Protein AF-A0A553PY93-F1 (afdb_monomer)

Foldseek 3Di:
DLLVVLQVVQVVQQVVVVVDPDQAEDEDPCQAQVSAVPGLLPRSSLLSQLVRHDPSYAYEHAYNDVADPAHDPVRQVSNCVSNVHAHEYAHAFAECPVPPLAGALFADDRYWLVCLVRHPYYDYDHYPQPLSCQRHVQRVVLSNCLVVPPPDDPDPPSTRDRVVSSLVSLVVSLVVLQDAPCPPPPPPPDDDDPPDDPDPPQDAQDSVLSVLVCQCRHTPQDHHPLNLVLVVLLVVLVVQLPDPPGDPVSVVSLVVSVVSLVSLVSSLSNLCVTNDVSSCVSCVVNSVLVNLVSLLSNQVSCVSNVHHGDPLSDDDPDHDPSVDPDPPNSVVLVVDPCNCVSPPDDDDPPDPPPDPDDDDPVVPDDDDDDD

pLDDT: mean 83.35, std 18.5, range [28.38, 98.81]

Secondary structure (DSSP, 8-state):
-HHHHHHHHHHHHHHHHHT-SS--EEE-SS-SGGGSSS-TTT-HHHHHHHHHS-TTSEEEE--SSSS-S---HHHHHHHHHHHTSPPEEEE-TT--TT-TT----SPP-S--GGGGGG-SEEEE---SSSGGGHHHHHHHHHHHHTTGGGSS---TT-S--HHHHHHHHHHHHHHHHT--S-GGG-----PPPTTSPPP--PPPP-HHHHHHHHHHT-BTTB--HHHHHHHHHHHHHHHT--SSSPPHHHHHHHHHHHHHHHHHHHHHHHHHT-S-HHHHHHHHHHHHHHHHHHHHHHHHHHHHTT-PPPGGG---SS--GGGS-SHHHHHHHHHSTTTTTTSS------------PPP-GGG--S-----

Structure (mmCIF, N/CA/C/O backbone):
data_AF-A0A553PY93-F1
#
_entry.id   AF-A0A553PY93-F1
#
loop_
_atom_site.group_PDB
_atom_site.id
_atom_site.type_symbol
_atom_site.label_atom_id
_atom_site.label_alt_id
_atom_site.label_comp_id
_atom_site.label_asym_id
_atom_site.label_entity_id
_atom_site.label_seq_id
_atom_site.pdbx_PDB_ins_code
_atom_site.Cartn_x
_atom_site.Cartn_y
_atom_site.Cartn_z
_atom_site.occupancy
_atom_site.B_iso_or_equiv
_atom_site.auth_seq_id
_atom_site.auth_comp_id
_atom_site.auth_asym_id
_atom_site.auth_atom_id
_atom_site.pdbx_PDB_model_num
ATOM 1 N N . MET A 1 1 ? -9.757 21.028 28.242 1.00 63.19 1 MET A N 1
ATOM 2 C CA . MET A 1 1 ? -10.571 20.744 27.037 1.00 63.19 1 MET A CA 1
ATOM 3 C C . MET A 1 1 ? -10.724 19.248 26.773 1.00 63.19 1 MET A C 1
ATOM 5 O O . MET A 1 1 ? -11.861 18.805 26.741 1.00 63.19 1 MET A O 1
ATOM 9 N N . GLN A 1 2 ? -9.644 18.458 26.672 1.00 65.94 2 GLN A N 1
ATOM 10 C CA . GLN A 1 2 ? -9.711 17.010 26.377 1.00 65.94 2 GLN A CA 1
ATOM 11 C C . GLN A 1 2 ? -10.665 16.204 27.282 1.00 65.94 2 GLN A C 1
ATOM 13 O O . GLN A 1 2 ? -11.483 15.442 26.778 1.00 65.94 2 GLN A O 1
ATOM 18 N N . ASN A 1 3 ? -10.641 16.427 28.602 1.00 68.00 3 ASN A N 1
ATOM 19 C CA . ASN A 1 3 ? -11.543 15.725 29.526 1.00 68.00 3 ASN A CA 1
ATOM 20 C C . ASN A 1 3 ? -13.037 16.054 29.292 1.00 68.00 3 ASN A C 1
ATOM 22 O O . ASN A 1 3 ? -13.889 15.169 29.262 1.00 68.00 3 ASN A O 1
ATOM 26 N N . GLN A 1 4 ? -13.362 17.332 29.064 1.00 66.88 4 GLN A N 1
ATOM 27 C CA . GLN A 1 4 ? -14.737 17.758 28.768 1.00 66.88 4 GLN A CA 1
ATOM 28 C C . GLN A 1 4 ? -15.235 17.192 27.433 1.00 66.88 4 GLN A C 1
ATOM 30 O O . GLN A 1 4 ? -16.386 16.769 27.342 1.00 66.88 4 GLN A O 1
ATOM 35 N N . PHE A 1 5 ? -14.362 17.136 26.423 1.00 77.56 5 PHE A N 1
ATOM 36 C CA . PHE A 1 5 ? -14.688 16.533 25.135 1.00 77.56 5 PHE A CA 1
ATOM 37 C C . PHE A 1 5 ? -14.962 15.026 25.275 1.00 77.56 5 PHE A C 1
ATOM 39 O O . PHE A 1 5 ? -16.015 14.559 24.847 1.00 77.56 5 PHE A O 1
ATOM 46 N N . GLY A 1 6 ? -14.098 14.293 25.989 1.00 70.06 6 GLY A N 1
ATOM 47 C CA . GLY A 1 6 ? -14.300 12.868 26.273 1.00 70.06 6 GLY A CA 1
ATOM 48 C C . GLY A 1 6 ? -15.591 12.570 27.044 1.00 70.06 6 GLY A C 1
ATOM 49 O O . GLY A 1 6 ? -16.259 11.574 26.764 1.00 70.06 6 GLY A O 1
ATOM 50 N N . HIS A 1 7 ? -15.993 13.440 27.981 1.00 67.56 7 HIS A N 1
ATOM 51 C CA . HIS A 1 7 ? -17.291 13.326 28.661 1.00 67.56 7 HIS A CA 1
ATOM 52 C C . HIS A 1 7 ? -18.469 13.476 27.697 1.00 67.56 7 HIS A C 1
ATOM 54 O O . HIS A 1 7 ? -19.344 12.610 27.687 1.00 67.56 7 HIS A O 1
ATOM 60 N N . SER A 1 8 ? -18.484 14.545 26.896 1.00 70.56 8 SER A N 1
ATOM 61 C CA . SER A 1 8 ? -19.562 14.819 25.935 1.00 70.56 8 SER A CA 1
ATOM 62 C C . SER A 1 8 ? -19.723 13.680 24.925 1.00 70.56 8 SER A C 1
ATOM 64 O O . SER A 1 8 ? -20.829 13.188 24.683 1.00 70.56 8 SER A O 1
ATOM 66 N N . GLU A 1 9 ? -18.600 13.196 24.395 1.00 78.88 9 GLU A N 1
ATOM 67 C CA . GLU A 1 9 ? -18.574 12.105 23.430 1.00 78.88 9 GLU A CA 1
ATOM 68 C C . GLU A 1 9 ? -19.095 10.793 24.034 1.00 78.88 9 GLU A C 1
ATOM 70 O O . GLU A 1 9 ? -19.973 10.153 23.454 1.00 78.88 9 GLU A O 1
ATOM 75 N N . SER A 1 10 ? -18.621 10.425 25.231 1.00 74.31 10 SER A N 1
ATOM 76 C CA . SER A 1 10 ? -19.043 9.190 25.907 1.00 74.31 10 SER A CA 1
ATOM 77 C C . SER A 1 10 ? -20.531 9.205 26.254 1.00 74.31 10 SER A C 1
ATOM 79 O O . SER A 1 10 ? -21.216 8.199 26.064 1.00 74.31 10 SER A O 1
ATOM 81 N N . GLN A 1 11 ? -21.048 10.343 26.730 1.00 73.12 11 GLN A N 1
ATOM 82 C CA . GLN A 1 11 ? -22.465 10.502 27.058 1.00 73.12 11 GLN A CA 1
ATOM 83 C C . GLN A 1 11 ? -23.345 10.373 25.816 1.00 73.12 11 GLN A C 1
ATOM 85 O O . GLN A 1 11 ? -24.283 9.578 25.811 1.00 73.12 11 GLN A O 1
ATOM 90 N N . THR A 1 12 ? -23.013 11.110 24.754 1.00 69.19 12 THR A N 1
ATOM 91 C CA . THR A 1 12 ? -23.806 11.128 23.520 1.00 69.19 12 THR A CA 1
ATOM 92 C C . THR A 1 12 ? -23.850 9.742 22.881 1.00 69.19 12 THR A C 1
ATOM 94 O O . THR A 1 12 ? -24.924 9.240 22.554 1.00 69.19 12 THR A O 1
ATOM 97 N N . LYS A 1 13 ? -22.696 9.076 22.761 1.00 80.75 13 LYS A N 1
ATOM 98 C CA . LYS A 1 13 ? -22.604 7.755 22.122 1.00 80.75 13 LYS A CA 1
ATOM 99 C C . LYS A 1 13 ? -23.263 6.656 22.957 1.00 80.75 13 LYS A C 1
ATOM 101 O O . LYS A 1 13 ? -23.929 5.785 22.402 1.00 80.75 13 LYS A O 1
ATOM 106 N N . THR A 1 14 ? -23.159 6.736 24.285 1.00 77.06 14 THR A N 1
ATOM 107 C CA . THR A 1 14 ? -23.873 5.821 25.189 1.00 77.06 14 THR A CA 1
ATOM 108 C C . THR A 1 14 ? -25.385 5.993 25.088 1.00 77.06 14 THR A C 1
ATOM 110 O O . THR A 1 14 ? -26.100 5.001 24.985 1.00 77.06 14 THR A O 1
ATOM 113 N N . ALA A 1 15 ? -25.881 7.232 25.068 1.00 69.56 15 ALA A N 1
ATOM 114 C CA . ALA A 1 15 ? -27.311 7.499 24.947 1.00 69.56 15 ALA A CA 1
ATOM 115 C C . ALA A 1 15 ? -27.893 6.938 23.638 1.00 69.56 15 ALA A C 1
ATOM 117 O O . ALA A 1 15 ? -28.953 6.319 23.662 1.00 69.56 15 ALA A O 1
ATOM 118 N N . VAL A 1 16 ? -27.175 7.090 22.517 1.00 72.12 16 VAL A N 1
ATOM 119 C CA . VAL A 1 16 ? -27.569 6.499 21.226 1.00 72.12 16 VAL A CA 1
ATOM 120 C C . VAL A 1 16 ? -27.584 4.970 21.299 1.00 72.12 16 VAL A C 1
ATOM 122 O O . VAL A 1 16 ? -28.554 4.352 20.868 1.00 72.12 16 VAL A O 1
ATOM 125 N N . SER A 1 17 ? -26.550 4.362 21.887 1.00 76.44 17 SER A N 1
ATOM 126 C CA . SER A 1 17 ? -26.444 2.906 22.039 1.00 76.44 17 SER A CA 1
ATOM 127 C C . SER A 1 17 ? -27.602 2.311 22.850 1.00 76.44 17 SER A C 1
ATOM 129 O O . SER A 1 17 ? -28.178 1.314 22.429 1.00 76.44 17 SER A O 1
ATOM 131 N N . CYS A 1 18 ? -28.029 2.955 23.943 1.00 71.38 18 CYS A N 1
ATOM 132 C CA . CYS A 1 18 ? -29.173 2.499 24.747 1.00 71.38 18 CYS A CA 1
ATOM 133 C C . CYS A 1 18 ? -30.507 2.465 23.976 1.00 71.38 18 CYS A C 1
ATOM 135 O O . CYS A 1 18 ? -31.424 1.754 24.381 1.00 71.38 18 CYS A O 1
ATOM 137 N N . CYS A 1 19 ? -30.625 3.220 22.881 1.00 74.75 19 CYS A N 1
ATOM 138 C CA . CYS A 1 19 ? -31.805 3.234 22.015 1.00 74.75 19 CYS A CA 1
ATOM 139 C C . CYS A 1 19 ? -31.732 2.201 20.876 1.00 74.75 19 CYS A C 1
ATOM 141 O O . CYS A 1 19 ? -32.660 2.117 20.072 1.00 74.75 19 CYS A O 1
ATOM 143 N N . MET A 1 20 ? -30.641 1.436 20.774 1.00 69.38 20 MET A N 1
ATOM 144 C CA . MET A 1 20 ? -30.402 0.465 19.710 1.00 69.38 20 MET A CA 1
ATOM 145 C C . MET A 1 20 ? -30.321 -0.958 20.270 1.00 69.38 20 MET A C 1
ATOM 147 O O . MET A 1 20 ? -29.741 -1.201 21.320 1.00 69.38 20 MET A O 1
ATOM 151 N N . SER A 1 21 ? -30.861 -1.932 19.534 1.00 70.62 21 SER A N 1
ATOM 152 C CA . SER A 1 21 ? -30.741 -3.364 19.867 1.00 70.62 21 SER A CA 1
ATOM 153 C C . SER A 1 21 ? -29.536 -4.043 19.192 1.00 70.62 21 SER A C 1
ATOM 155 O O . SER A 1 21 ? -29.472 -5.268 19.147 1.00 70.62 21 SER A O 1
ATOM 157 N N . ALA A 1 22 ? -28.607 -3.264 18.628 1.00 74.38 22 ALA A N 1
ATOM 158 C CA . ALA A 1 22 ? -27.483 -3.738 17.820 1.00 74.38 22 ALA A CA 1
ATOM 159 C C . ALA A 1 22 ? -26.133 -3.556 18.534 1.00 74.38 22 ALA A C 1
ATOM 161 O O . ALA A 1 22 ? -26.007 -2.741 19.446 1.00 74.38 22 ALA A O 1
ATOM 162 N N . CYS A 1 23 ? -25.111 -4.292 18.082 1.00 77.50 23 CYS A N 1
ATOM 163 C CA . CYS A 1 23 ? -23.727 -4.053 18.492 1.00 77.50 23 CYS A CA 1
ATOM 164 C C . CYS A 1 23 ? -23.269 -2.673 17.991 1.00 77.50 23 CYS A C 1
ATOM 166 O O . CYS A 1 23 ? -23.463 -2.351 16.817 1.00 77.50 23 CYS A O 1
ATOM 168 N N . VAL A 1 24 ? -22.677 -1.861 18.871 1.00 87.00 24 VAL A N 1
ATOM 169 C CA . VAL A 1 24 ? -22.245 -0.493 18.557 1.00 87.00 24 VAL A CA 1
ATOM 170 C C . VAL A 1 24 ? -20.729 -0.397 18.674 1.00 87.00 24 VAL A C 1
ATOM 172 O O . VAL A 1 24 ? -20.172 -0.611 19.749 1.00 87.00 24 VAL A O 1
ATOM 175 N N . CYS A 1 25 ? -20.082 -0.004 17.576 1.00 89.19 25 CYS A N 1
ATOM 176 C CA . CYS A 1 25 ? -18.670 0.368 17.545 1.00 89.19 25 CYS A CA 1
ATOM 177 C C . CYS A 1 25 ? -18.526 1.887 17.459 1.00 89.19 25 CYS A C 1
ATOM 179 O O . CYS A 1 25 ? -19.288 2.564 16.766 1.00 89.19 25 CYS A O 1
ATOM 181 N N . VAL A 1 26 ? -17.513 2.427 18.126 1.00 92.31 26 VAL A N 1
ATOM 182 C CA . VAL A 1 26 ? -17.247 3.861 18.185 1.00 92.31 26 VAL A CA 1
ATOM 183 C C . VAL A 1 26 ? -15.814 4.162 17.765 1.00 92.31 26 VAL A C 1
ATOM 185 O O . VAL A 1 26 ? -14.869 3.656 18.362 1.00 92.31 26 VAL A O 1
ATOM 188 N N . CYS A 1 27 ? -15.648 5.064 16.794 1.00 93.50 27 CYS A N 1
ATOM 189 C CA . CYS A 1 27 ? -14.370 5.734 16.558 1.00 93.50 27 CYS A CA 1
ATOM 190 C C . CYS A 1 27 ? -14.217 6.896 17.542 1.00 93.50 27 CYS A C 1
ATOM 192 O O . CYS A 1 27 ? -15.103 7.754 17.621 1.00 93.50 27 CYS A O 1
ATOM 194 N N . VAL A 1 28 ? -13.133 6.885 18.311 1.00 93.94 28 VAL A N 1
ATOM 195 C CA . VAL A 1 28 ? -12.747 7.966 19.229 1.00 93.94 28 VAL A CA 1
ATOM 196 C C . VAL A 1 28 ? -11.941 9.032 18.482 1.00 93.94 28 VAL A C 1
ATOM 198 O O . VAL A 1 28 ? -11.421 8.761 17.408 1.00 93.94 28 VAL A O 1
ATOM 201 N N . ALA A 1 29 ? -11.826 10.247 19.013 1.00 93.50 29 ALA A N 1
ATOM 202 C CA . ALA A 1 29 ? -11.044 11.313 18.380 1.00 93.50 29 ALA A CA 1
ATOM 203 C C . ALA A 1 29 ? -9.540 10.994 18.353 1.00 93.50 29 ALA A C 1
ATOM 205 O O . ALA A 1 29 ? -8.912 11.047 17.298 1.00 93.50 29 ALA A O 1
ATOM 206 N N . ASP A 1 30 ? -8.978 10.585 19.492 1.00 96.69 30 ASP A N 1
ATOM 207 C CA . ASP A 1 30 ? -7.606 10.082 19.567 1.00 96.69 30 ASP A CA 1
ATOM 208 C C . ASP A 1 30 ? -7.600 8.586 19.198 1.00 96.69 30 ASP A C 1
ATOM 210 O O . ASP A 1 30 ? -7.441 7.739 20.067 1.00 96.69 30 ASP A O 1
ATOM 214 N N . TYR A 1 31 ? -7.838 8.231 17.930 1.00 97.94 31 TYR A N 1
ATOM 215 C CA . TYR A 1 31 ? -7.973 6.828 17.475 1.00 97.94 31 TYR A CA 1
ATOM 216 C C . TYR A 1 31 ? -6.648 6.112 17.157 1.00 97.94 31 TYR A C 1
ATOM 218 O O . TYR A 1 31 ? -6.649 4.964 16.703 1.00 97.94 31 TYR A O 1
ATOM 226 N N . CYS A 1 32 ? -5.514 6.779 17.376 1.00 98.38 32 CYS A N 1
ATOM 227 C CA . CYS A 1 32 ? -4.183 6.194 17.257 1.00 98.38 32 CYS A CA 1
ATOM 228 C C . CYS A 1 32 ? -3.223 6.790 18.293 1.00 98.38 32 CYS A C 1
ATOM 230 O O . CYS A 1 32 ? -3.445 7.894 18.802 1.00 98.38 32 CYS A O 1
ATOM 232 N N . ALA A 1 33 ? -2.122 6.091 18.586 1.00 98.12 33 ALA A N 1
ATOM 233 C CA . ALA A 1 33 ? -1.184 6.534 19.623 1.00 98.12 33 ALA A CA 1
ATOM 234 C C . ALA A 1 33 ? -0.579 7.914 19.325 1.00 98.12 33 ALA A C 1
ATOM 236 O O . ALA A 1 33 ? -0.429 8.725 20.233 1.00 98.12 33 ALA A O 1
ATOM 237 N N . ALA A 1 34 ? -0.285 8.207 18.054 1.00 97.38 34 ALA A N 1
ATOM 238 C CA . ALA A 1 34 ? 0.268 9.491 17.627 1.00 97.38 34 ALA A CA 1
ATOM 239 C C . ALA A 1 34 ? -0.665 10.692 17.871 1.00 97.38 34 ALA A C 1
ATOM 241 O O . ALA A 1 34 ? -0.193 11.826 17.869 1.00 97.38 34 ALA A O 1
ATOM 242 N N . PHE A 1 35 ? -1.970 10.464 18.056 1.00 97.75 35 PHE A N 1
ATOM 243 C CA . PHE A 1 35 ? -2.934 11.526 18.367 1.00 97.75 35 PHE A CA 1
ATOM 244 C C . PHE A 1 35 ? -3.105 11.728 19.879 1.00 97.75 35 PHE A C 1
ATOM 246 O O . PHE A 1 35 ? -3.557 12.783 20.319 1.00 97.75 35 PHE A O 1
ATOM 253 N N . CYS A 1 36 ? -2.685 10.756 20.690 1.00 96.19 36 CYS A N 1
ATOM 254 C CA . CYS A 1 36 ? -2.797 10.828 22.139 1.00 96.19 36 CYS A CA 1
ATOM 255 C C . CYS A 1 36 ? -1.795 11.825 22.723 1.00 96.19 36 CYS A C 1
ATOM 257 O O . CYS A 1 36 ? -0.594 11.734 22.478 1.00 96.19 36 CYS A O 1
ATOM 259 N N . THR A 1 37 ? -2.274 12.729 23.578 1.00 92.94 37 THR A N 1
ATOM 260 C CA . THR A 1 37 ? -1.418 13.688 24.293 1.00 92.94 37 THR A CA 1
ATOM 261 C C . THR A 1 37 ? -1.476 13.450 25.809 1.00 92.94 37 THR A C 1
ATOM 263 O O . THR A 1 37 ? -2.578 13.424 26.357 1.00 92.94 37 THR A O 1
ATOM 266 N N . PRO A 1 38 ? -0.334 13.326 26.518 1.00 95.06 38 PRO A N 1
ATOM 267 C CA . PRO A 1 38 ? 1.038 13.296 25.991 1.00 95.06 38 PRO A CA 1
ATOM 268 C C . PRO A 1 38 ? 1.438 11.937 25.381 1.00 95.06 38 PRO A C 1
ATOM 270 O O . PRO A 1 38 ? 2.383 11.874 24.603 1.00 95.06 38 PRO A O 1
ATOM 273 N N . CYS A 1 39 ? 0.738 10.863 25.744 1.00 96.88 39 CYS A N 1
ATOM 274 C CA . CYS A 1 39 ? 0.876 9.508 25.207 1.00 96.88 39 CYS A CA 1
ATOM 275 C C . CYS A 1 39 ? -0.404 8.711 25.524 1.00 96.88 39 CYS A C 1
ATOM 277 O O . CYS A 1 39 ? -1.309 9.242 26.171 1.00 96.88 39 CYS A O 1
ATOM 279 N N . VAL A 1 40 ? -0.494 7.449 25.091 1.00 97.75 40 VAL A N 1
ATOM 280 C CA . VAL A 1 40 ? -1.690 6.603 25.284 1.00 97.75 40 VAL A CA 1
ATOM 281 C C . VAL A 1 40 ? -2.016 6.431 26.771 1.00 97.75 40 VAL A C 1
ATOM 283 O O . VAL A 1 40 ? -3.096 6.822 27.209 1.00 97.75 40 VAL A O 1
ATOM 286 N N . SER A 1 41 ? -1.065 5.920 27.558 1.00 97.00 41 SER A N 1
ATOM 287 C CA . SER A 1 41 ? -1.219 5.647 28.998 1.00 97.00 41 SER A CA 1
ATOM 288 C C . SER A 1 41 ? -1.610 6.868 29.843 1.00 97.00 41 SER A C 1
ATOM 290 O O . SER A 1 41 ? -2.347 6.732 30.820 1.00 97.00 41 SER A O 1
ATOM 292 N N . LEU A 1 42 ? -1.168 8.068 29.458 1.00 97.00 42 LEU A N 1
ATOM 293 C CA . LEU A 1 42 ? -1.428 9.316 30.187 1.00 97.00 42 LEU A CA 1
ATOM 294 C C . LEU A 1 42 ? -2.494 10.209 29.528 1.00 97.00 42 LEU A C 1
ATOM 296 O O . LEU A 1 42 ? -2.728 11.324 30.001 1.00 97.00 42 LEU A O 1
ATOM 300 N N . SER A 1 43 ? -3.148 9.755 28.452 1.00 97.12 43 SER A N 1
ATOM 301 C CA . SER A 1 43 ? -4.188 10.538 27.778 1.00 97.12 43 SER A CA 1
ATOM 302 C C . SER A 1 43 ? -5.398 10.697 28.693 1.00 97.12 43 SER A C 1
ATOM 304 O O . SER A 1 43 ? -6.099 9.731 29.005 1.00 97.12 43 SER A O 1
ATOM 306 N N . GLN A 1 44 ? -5.680 11.934 29.112 1.00 96.31 44 GLN A N 1
ATOM 307 C CA . GLN A 1 44 ? -6.879 12.238 29.902 1.00 96.31 44 GLN A CA 1
ATOM 308 C C . GLN A 1 44 ? -8.157 11.912 29.125 1.00 96.31 44 GLN A C 1
ATOM 310 O O . GLN A 1 44 ? -9.146 11.482 29.713 1.00 96.31 44 GLN A O 1
ATOM 315 N N . TYR A 1 45 ? -8.133 12.114 27.806 1.00 97.19 45 TYR A N 1
ATOM 316 C CA . TYR A 1 45 ? -9.260 11.815 26.933 1.00 97.19 45 TYR A CA 1
ATOM 317 C C . TYR A 1 45 ? -9.554 10.310 26.902 1.00 97.19 45 TYR A C 1
ATOM 319 O O . TYR A 1 45 ? -10.675 9.911 27.220 1.00 97.19 45 TYR A O 1
ATOM 327 N N . LEU A 1 46 ? -8.552 9.474 26.601 1.00 97.31 46 LEU A N 1
ATOM 328 C CA . LEU A 1 46 ? -8.755 8.025 26.530 1.00 97.31 46 LEU A CA 1
ATOM 329 C C . LEU A 1 46 ? -9.080 7.415 27.890 1.00 97.31 46 LEU A C 1
ATOM 331 O O . LEU A 1 46 ? -9.927 6.528 27.949 1.00 97.31 46 LEU A O 1
ATOM 335 N N . ASN A 1 47 ? -8.475 7.913 28.975 1.00 97.06 47 ASN A N 1
ATOM 336 C CA . ASN A 1 47 ? -8.854 7.492 30.323 1.00 97.06 47 ASN A CA 1
ATOM 337 C C . ASN A 1 47 ? -10.346 7.745 30.547 1.00 97.06 47 ASN A C 1
ATOM 339 O O . ASN A 1 47 ? -11.075 6.811 30.863 1.00 97.06 47 ASN A O 1
ATOM 343 N N . THR A 1 48 ? -10.826 8.961 30.275 1.00 97.75 48 THR A N 1
ATOM 344 C CA . THR A 1 48 ? -12.246 9.312 30.389 1.00 97.75 48 THR A CA 1
ATOM 345 C C . THR A 1 48 ? -13.156 8.430 29.532 1.00 97.75 48 THR A C 1
ATOM 347 O O . THR A 1 48 ? -14.209 8.009 30.016 1.00 97.75 48 THR A O 1
ATOM 350 N N . VAL A 1 49 ? -12.772 8.131 28.286 1.00 97.25 49 VAL A N 1
ATOM 351 C CA . VAL A 1 49 ? -13.506 7.182 27.431 1.00 97.25 49 VAL A CA 1
ATOM 352 C C . VAL A 1 49 ? -13.541 5.796 28.081 1.00 97.25 49 VAL A C 1
ATOM 354 O O . VAL A 1 49 ? -14.601 5.177 28.162 1.00 97.25 49 VAL A O 1
ATOM 357 N N . GLY A 1 50 ? -12.412 5.317 28.598 1.00 97.12 50 GLY A N 1
ATOM 358 C CA . GLY A 1 50 ? -12.319 4.047 29.311 1.00 97.12 50 GLY A CA 1
ATOM 359 C C . GLY A 1 50 ? -13.245 3.971 30.525 1.00 97.12 50 GLY A C 1
ATOM 360 O O . GLY A 1 50 ? -13.932 2.966 30.704 1.00 97.12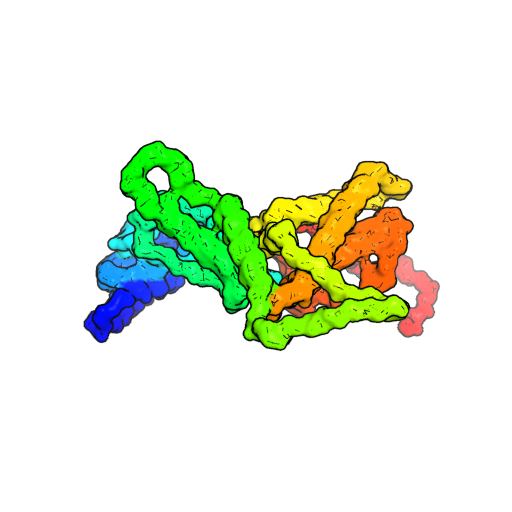 50 GLY A O 1
ATOM 361 N N . GLU A 1 51 ? -13.319 5.033 31.337 1.00 97.44 51 GLU A N 1
ATOM 362 C CA . GLU A 1 51 ? -14.148 5.035 32.552 1.00 97.44 51 GLU A CA 1
ATOM 363 C C . GLU A 1 51 ? -15.642 5.212 32.283 1.00 97.44 51 GLU A C 1
ATOM 365 O O . GLU A 1 51 ? -16.453 4.669 33.031 1.00 97.44 51 GLU A O 1
ATOM 370 N N . LYS A 1 52 ? -16.009 6.022 31.281 1.00 97.06 52 LYS A N 1
ATOM 371 C CA . LYS A 1 52 ? -17.386 6.525 31.141 1.00 97.06 52 LYS A CA 1
ATOM 372 C C . LYS A 1 52 ? -18.152 5.982 29.947 1.00 97.06 52 LYS A C 1
ATOM 374 O O . LYS A 1 52 ? -19.381 6.046 29.969 1.00 97.06 52 LYS A O 1
ATOM 379 N N . LEU A 1 53 ? -17.479 5.489 28.909 1.00 95.88 53 LEU A N 1
ATOM 380 C CA . LEU A 1 53 ? -18.169 4.854 27.790 1.00 95.88 53 LEU A CA 1
ATOM 381 C C . LEU A 1 53 ? -18.786 3.532 28.262 1.00 95.88 53 LEU A C 1
ATOM 383 O O . LEU A 1 53 ? -18.131 2.764 28.972 1.00 95.88 53 LEU A O 1
ATOM 387 N N . ASN A 1 54 ? -20.036 3.270 27.865 1.00 94.06 54 ASN A N 1
ATOM 388 C CA . ASN A 1 54 ? -20.725 2.025 28.199 1.00 94.06 54 ASN A CA 1
ATOM 389 C C . ASN A 1 54 ? -19.840 0.803 27.858 1.00 94.06 54 ASN A C 1
ATOM 391 O O . ASN A 1 54 ? -19.376 0.702 26.722 1.00 94.06 54 ASN A O 1
ATOM 395 N N . PRO A 1 55 ? -19.605 -0.131 28.804 1.00 92.94 55 PRO A N 1
ATOM 396 C CA . PRO A 1 55 ? -18.766 -1.307 28.575 1.00 92.94 55 PRO A CA 1
ATOM 397 C C . PRO A 1 55 ? -19.187 -2.202 27.404 1.00 92.94 55 PRO A C 1
ATOM 399 O O . PRO A 1 55 ? -18.339 -2.926 26.893 1.00 92.94 55 PRO A O 1
ATOM 402 N N . GLY A 1 56 ? -20.458 -2.163 26.991 1.00 91.56 56 GLY A N 1
ATOM 403 C CA . GLY A 1 56 ? -20.966 -2.899 25.830 1.00 91.56 56 GLY A CA 1
ATOM 404 C C . GLY A 1 56 ? -20.679 -2.246 24.472 1.00 91.56 56 GLY A C 1
ATOM 405 O O . GLY A 1 56 ? -21.045 -2.824 23.455 1.00 91.56 56 GLY A O 1
ATOM 406 N N . ILE A 1 57 ? -20.066 -1.057 24.443 1.00 94.56 57 ILE A N 1
ATOM 407 C CA . ILE A 1 57 ? -19.665 -0.367 23.212 1.00 94.56 57 ILE A CA 1
ATOM 408 C C . ILE A 1 57 ? -18.203 -0.692 22.908 1.00 94.56 57 ILE A C 1
ATOM 410 O O . ILE A 1 57 ? -17.313 -0.448 23.729 1.00 94.56 57 ILE A O 1
ATOM 414 N N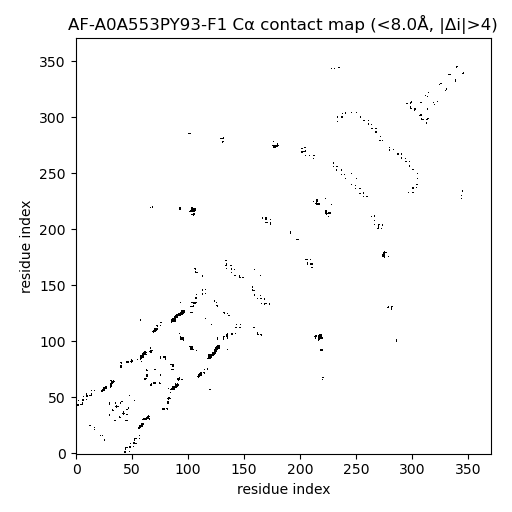 . ASP A 1 58 ? -17.954 -1.187 21.702 1.00 96.12 58 ASP A N 1
ATOM 415 C CA . ASP A 1 58 ? -16.608 -1.466 21.217 1.00 96.12 58 ASP A CA 1
ATOM 416 C C . ASP A 1 58 ? -15.932 -0.186 20.696 1.00 96.12 58 ASP A C 1
ATOM 418 O O . ASP A 1 58 ? -16.581 0.716 20.160 1.00 96.12 58 ASP A O 1
ATOM 422 N N . VAL A 1 59 ? -14.608 -0.092 20.845 1.00 98.00 59 VAL A N 1
ATOM 423 C CA . VAL A 1 59 ? -13.825 1.094 20.454 1.00 98.00 59 VAL A CA 1
ATOM 424 C C . VAL A 1 59 ? -12.893 0.754 19.297 1.00 98.00 59 VAL A C 1
ATOM 426 O O . VAL A 1 59 ? -12.122 -0.203 19.383 1.00 98.00 59 VAL A O 1
ATOM 429 N N . LEU A 1 60 ? -12.960 1.553 18.231 1.00 98.50 60 LEU A N 1
ATOM 430 C CA . LEU A 1 60 ? -12.085 1.443 17.066 1.00 98.50 60 LEU A CA 1
ATOM 431 C C . LEU A 1 60 ? -10.702 2.032 17.365 1.00 98.50 60 LEU A C 1
ATOM 433 O O . LEU A 1 60 ? -10.589 3.076 18.011 1.00 98.50 60 LEU A O 1
ATOM 437 N N . TRP A 1 61 ? -9.657 1.374 16.866 1.00 98.81 61 TRP A N 1
ATOM 438 C CA . TRP A 1 61 ? -8.263 1.779 17.052 1.00 98.81 61 TRP A CA 1
ATOM 439 C C . TRP A 1 61 ? -7.414 1.442 15.824 1.00 98.81 61 TRP A C 1
ATOM 441 O O . TRP A 1 61 ? -7.477 0.319 15.332 1.00 98.81 61 TRP A O 1
ATOM 451 N N . THR A 1 62 ? -6.582 2.367 15.341 1.00 98.81 62 THR A N 1
ATOM 452 C CA . THR A 1 62 ? -5.767 2.142 14.125 1.00 98.81 62 THR A CA 1
ATOM 453 C C . THR A 1 62 ? -4.319 1.730 14.421 1.00 98.81 62 THR A C 1
ATOM 455 O O . THR A 1 62 ? -3.521 1.523 13.504 1.00 98.81 62 THR A O 1
ATOM 458 N N . GLY A 1 63 ? -3.951 1.599 15.701 1.00 98.62 63 GLY A N 1
ATOM 459 C CA . GLY A 1 63 ? -2.598 1.254 16.146 1.00 98.62 63 GLY A CA 1
ATOM 460 C C . GLY A 1 63 ? -1.745 2.478 16.515 1.00 98.62 63 GLY A C 1
ATOM 461 O O . GLY A 1 63 ? -2.274 3.520 16.911 1.00 98.62 63 GLY A O 1
ATOM 462 N N . PRO A 1 64 ? -0.405 2.377 16.425 1.00 98.25 64 PRO A N 1
ATOM 463 C CA . PRO A 1 64 ? 0.488 3.490 16.747 1.00 98.25 64 PRO A CA 1
ATOM 464 C C . PRO A 1 64 ? 0.293 4.744 15.878 1.00 98.25 64 PRO A C 1
ATOM 466 O O . PRO A 1 64 ? 0.603 5.853 16.315 1.00 98.25 64 PRO A O 1
ATOM 469 N N . LYS A 1 65 ? -0.200 4.586 14.644 1.00 98.38 65 LYS A N 1
ATOM 470 C CA . LYS A 1 65 ? -0.438 5.667 13.674 1.00 98.38 65 LYS A CA 1
ATOM 471 C C . LYS A 1 65 ? -1.770 5.462 12.956 1.00 98.38 65 LYS A C 1
ATOM 473 O O . LYS A 1 65 ? -2.388 4.409 13.079 1.00 98.38 65 LYS A O 1
ATOM 478 N N . VAL A 1 66 ? -2.183 6.455 12.166 1.00 98.25 66 VAL A N 1
ATOM 479 C CA . VAL A 1 66 ? -3.338 6.333 11.258 1.00 98.25 66 VAL A CA 1
ATOM 480 C C . VAL A 1 66 ? -3.139 5.149 10.308 1.00 98.25 66 VAL A C 1
ATOM 482 O O . VAL A 1 66 ? -3.973 4.253 10.260 1.00 98.25 66 VAL A O 1
ATOM 485 N N . VAL A 1 67 ? -1.990 5.108 9.627 1.00 98.19 67 VAL A N 1
ATOM 486 C CA . VAL A 1 67 ? -1.503 3.948 8.872 1.00 98.19 67 VAL A CA 1
ATOM 487 C C . VAL A 1 67 ? -0.374 3.331 9.695 1.00 98.19 67 VAL A C 1
ATOM 489 O O . VAL A 1 67 ? 0.692 3.924 9.846 1.00 98.19 67 VAL A O 1
ATOM 492 N N . SER A 1 68 ? -0.610 2.185 10.326 1.00 98.44 68 SER A N 1
ATOM 493 C CA . SER A 1 68 ? 0.383 1.570 11.216 1.00 98.44 68 SER A CA 1
ATOM 494 C C . SER A 1 68 ? 1.303 0.628 10.439 1.00 98.44 68 SER A C 1
ATOM 496 O O . SER A 1 68 ? 0.837 -0.306 9.795 1.00 98.44 68 SER A O 1
ATOM 498 N N . GLN A 1 69 ? 2.622 0.831 10.504 1.00 96.69 69 GLN A N 1
ATOM 499 C CA . GLN A 1 69 ? 3.580 -0.104 9.891 1.00 96.69 69 GLN A CA 1
ATOM 500 C C . GLN A 1 69 ? 3.555 -1.469 10.588 1.00 96.69 69 GLN A C 1
ATOM 502 O O . GLN A 1 69 ? 3.601 -2.503 9.930 1.00 96.69 69 GLN A O 1
ATOM 507 N N . GLU A 1 70 ? 3.422 -1.452 11.911 1.00 97.38 70 GLU A N 1
ATOM 508 C CA . GLU A 1 70 ? 3.303 -2.614 12.783 1.00 97.38 70 GLU A CA 1
ATOM 509 C C . GLU A 1 70 ? 2.286 -2.298 13.883 1.00 97.38 70 GLU A C 1
ATOM 511 O O . GLU A 1 70 ? 2.176 -1.147 14.321 1.00 97.38 70 GLU A O 1
ATOM 516 N N . ILE A 1 71 ? 1.563 -3.321 14.335 1.00 98.50 71 ILE A N 1
ATOM 517 C CA . ILE A 1 71 ? 0.798 -3.289 15.581 1.00 98.50 71 ILE A CA 1
ATOM 518 C C . ILE A 1 71 ? 1.340 -4.420 16.454 1.00 98.50 71 ILE A C 1
ATOM 520 O O . ILE A 1 71 ? 1.272 -5.586 16.074 1.00 98.50 71 ILE A O 1
ATOM 524 N N . SER A 1 72 ? 1.910 -4.075 17.607 1.00 97.75 72 SER A N 1
ATOM 525 C CA . SER A 1 72 ? 2.557 -5.034 18.507 1.00 97.75 72 SER A CA 1
ATOM 526 C C . SER A 1 72 ? 1.642 -5.430 19.666 1.00 97.75 72 SER A C 1
ATOM 528 O O . SER A 1 72 ? 0.744 -4.672 20.047 1.00 97.75 72 SER A O 1
ATOM 530 N N . LEU A 1 73 ? 1.905 -6.590 20.282 1.00 97.25 73 LEU A N 1
ATOM 531 C CA . LEU A 1 73 ? 1.180 -7.054 21.475 1.00 97.25 73 LEU A CA 1
ATOM 532 C C . LEU A 1 73 ? 1.223 -6.012 22.598 1.00 97.25 73 LEU A C 1
ATOM 534 O O . LEU A 1 73 ? 0.181 -5.665 23.146 1.00 97.25 73 LEU A O 1
ATOM 538 N N . ALA A 1 74 ? 2.409 -5.459 22.866 1.00 98.19 74 ALA A N 1
ATOM 539 C CA . ALA A 1 74 ? 2.611 -4.443 23.895 1.00 98.19 74 ALA A CA 1
ATOM 540 C C . ALA A 1 74 ? 1.781 -3.175 23.631 1.00 98.19 74 ALA A C 1
ATOM 542 O O . ALA A 1 74 ? 1.179 -2.630 24.553 1.00 98.19 74 ALA A O 1
ATOM 543 N N . SER A 1 75 ? 1.689 -2.730 22.370 1.00 98.44 75 SER A N 1
ATOM 544 C CA . SER A 1 75 ? 0.877 -1.554 22.024 1.00 98.44 75 SER A CA 1
ATOM 545 C C . SER A 1 75 ? -0.623 -1.785 22.239 1.00 98.44 75 SER A C 1
ATOM 547 O O . SER A 1 75 ? -1.338 -0.871 22.650 1.00 98.44 75 SER A O 1
ATOM 549 N N . ILE A 1 76 ? -1.104 -3.014 22.006 1.00 98.62 76 ILE A N 1
ATOM 550 C CA . ILE A 1 76 ? -2.501 -3.379 22.261 1.00 98.62 76 ILE A CA 1
ATOM 551 C C . ILE A 1 76 ? -2.774 -3.535 23.753 1.00 98.62 76 ILE A C 1
ATOM 553 O O . ILE A 1 76 ? -3.836 -3.125 24.214 1.00 98.62 76 ILE A O 1
ATOM 557 N N . GLU A 1 77 ? -1.832 -4.068 24.524 1.00 98.44 77 GLU A N 1
ATOM 558 C CA . GLU A 1 77 ? -1.950 -4.148 25.982 1.00 98.44 77 GLU A CA 1
ATOM 559 C C . GLU A 1 77 ? -2.027 -2.760 26.626 1.00 98.44 77 GLU A C 1
ATOM 561 O O . GLU A 1 77 ? -2.900 -2.535 27.465 1.00 98.44 77 GLU A O 1
ATOM 566 N N . GLU A 1 78 ? -1.191 -1.813 26.185 1.00 98.56 78 GLU A N 1
ATOM 567 C CA . GLU A 1 78 ? -1.221 -0.431 26.675 1.00 98.56 78 GLU A CA 1
ATOM 568 C C . GLU A 1 78 ? -2.589 0.220 26.433 1.00 98.56 78 GLU A C 1
ATOM 570 O O . GLU A 1 78 ? -3.228 0.695 27.375 1.00 98.56 78 GLU A O 1
ATOM 575 N N . VAL A 1 79 ? -3.077 0.218 25.187 1.00 98.56 79 VAL A N 1
ATOM 576 C CA . VAL A 1 79 ? -4.357 0.870 24.873 1.00 98.56 79 VAL A CA 1
ATOM 577 C C . VAL A 1 79 ? -5.543 0.141 25.512 1.00 98.56 79 VAL A C 1
ATOM 579 O O . VAL A 1 79 ? -6.479 0.793 25.972 1.00 98.56 79 VAL A O 1
ATOM 582 N N . SER A 1 80 ? -5.495 -1.192 25.624 1.00 98.56 80 SER A N 1
ATOM 583 C CA . SER A 1 80 ? -6.555 -1.975 26.277 1.00 98.56 80 SER A CA 1
ATOM 584 C C . SER A 1 80 ? -6.669 -1.648 27.765 1.00 98.56 80 SER A C 1
ATOM 586 O O . SER A 1 80 ? -7.780 -1.606 28.295 1.00 98.56 80 SER A O 1
ATOM 588 N N . ALA A 1 81 ? -5.545 -1.382 28.441 1.00 98.44 81 ALA A N 1
ATOM 589 C CA . ALA A 1 81 ? -5.540 -0.983 29.845 1.00 98.44 81 ALA A CA 1
ATOM 590 C C . ALA A 1 81 ? -6.219 0.380 30.054 1.00 98.44 81 ALA A C 1
ATOM 592 O O . ALA A 1 81 ? -7.017 0.537 30.979 1.00 98.44 81 ALA A O 1
ATOM 593 N N . VAL A 1 82 ? -5.959 1.344 29.165 1.00 97.94 82 VAL A N 1
ATOM 594 C CA . VAL A 1 82 ? -6.552 2.691 29.236 1.00 97.94 82 VAL A CA 1
ATOM 595 C C . VAL A 1 82 ? -8.029 2.673 28.849 1.00 97.94 82 VAL A C 1
ATOM 597 O O . VAL A 1 82 ? -8.862 3.234 29.559 1.00 97.94 82 VAL A O 1
ATOM 600 N N . LEU A 1 83 ? -8.377 1.988 27.755 1.00 97.88 83 LEU A N 1
ATOM 601 C CA . LEU A 1 83 ? -9.760 1.849 27.295 1.00 97.88 83 LEU A CA 1
ATOM 602 C C . LEU A 1 83 ? -10.592 0.924 28.189 1.00 97.88 83 LEU A C 1
ATOM 604 O O . LEU A 1 83 ? -11.816 0.959 28.104 1.00 97.88 83 LEU A O 1
ATOM 608 N N . ARG A 1 84 ? -9.956 0.100 29.033 1.00 98.06 84 ARG A N 1
ATOM 609 C CA . ARG A 1 84 ? -10.596 -0.912 29.895 1.00 98.06 84 ARG A CA 1
ATOM 610 C C . ARG A 1 84 ? -11.396 -1.963 29.115 1.00 98.06 84 ARG A C 1
ATOM 612 O O . ARG A 1 84 ? -12.351 -2.534 29.638 1.00 98.06 84 ARG A O 1
ATOM 619 N N . ARG A 1 85 ? -11.019 -2.206 27.856 1.00 97.88 85 ARG A N 1
ATOM 620 C CA . ARG A 1 85 ? -11.625 -3.191 26.947 1.00 97.88 85 ARG A CA 1
ATOM 621 C C . ARG A 1 85 ? -10.690 -3.500 25.768 1.00 97.88 85 ARG A C 1
ATOM 623 O O . ARG A 1 85 ? -9.920 -2.620 25.384 1.00 97.88 85 ARG A O 1
ATOM 630 N N . PRO A 1 86 ? -10.769 -4.704 25.173 1.00 98.06 86 PRO A N 1
ATOM 631 C CA . PRO A 1 86 ? -10.107 -5.005 23.906 1.00 98.06 86 PRO A CA 1
ATOM 632 C C . PRO A 1 86 ? -10.607 -4.080 22.784 1.00 98.06 86 PRO A C 1
ATOM 634 O O . PRO A 1 86 ? -11.824 -3.940 22.634 1.00 98.06 86 PRO A O 1
ATOM 637 N N . PRO A 1 87 ? -9.724 -3.471 21.975 1.00 98.31 87 PRO A N 1
ATOM 638 C CA . PRO A 1 87 ? -10.153 -2.658 20.845 1.00 98.31 87 PRO A CA 1
ATOM 639 C C . PRO A 1 87 ? -10.615 -3.522 19.661 1.00 98.31 87 PRO A C 1
ATOM 641 O O . PRO A 1 87 ? -10.239 -4.692 19.521 1.00 98.31 87 PRO A O 1
ATOM 644 N N . VAL A 1 88 ? -11.393 -2.911 18.769 1.00 98.56 88 VAL A N 1
ATOM 645 C CA . VAL A 1 88 ? -11.581 -3.367 17.387 1.00 98.56 88 VAL A CA 1
ATOM 646 C C . VAL A 1 88 ? -10.567 -2.621 16.527 1.00 98.56 88 VAL A C 1
ATOM 648 O O . VAL A 1 88 ? -10.544 -1.392 16.523 1.00 98.56 88 VAL A O 1
ATOM 651 N N . ILE A 1 89 ? -9.710 -3.333 15.801 1.00 98.69 89 ILE A N 1
ATOM 652 C CA . ILE A 1 89 ? -8.757 -2.666 14.912 1.00 98.69 89 ILE A CA 1
ATOM 653 C C . ILE A 1 89 ? -9.496 -2.121 13.695 1.00 98.69 89 ILE A C 1
ATOM 655 O O . ILE A 1 89 ? -10.183 -2.874 13.015 1.00 98.69 89 ILE A O 1
ATOM 659 N N . TRP A 1 90 ? -9.322 -0.833 13.412 1.00 98.75 90 TRP A N 1
ATOM 660 C CA . TRP A 1 90 ? -9.607 -0.235 12.109 1.00 98.75 90 TRP A CA 1
ATOM 661 C C . TRP A 1 90 ? -8.270 -0.128 11.371 1.00 98.75 90 TRP A C 1
ATOM 663 O O . TRP A 1 90 ? -7.480 0.777 11.629 1.00 98.75 90 TRP A O 1
ATOM 673 N N . ASP A 1 91 ? -7.971 -1.081 10.491 1.00 98.75 91 ASP A N 1
ATOM 674 C CA . ASP A 1 91 ? -6.650 -1.184 9.867 1.00 98.75 91 ASP A CA 1
ATOM 675 C C . ASP A 1 91 ? -6.601 -0.463 8.518 1.00 98.75 91 ASP A C 1
ATOM 677 O O . ASP A 1 91 ? -7.270 -0.873 7.571 1.00 98.75 91 ASP A O 1
ATOM 681 N N . ASN A 1 92 ? -5.770 0.576 8.428 1.00 98.75 92 ASN A N 1
ATOM 682 C CA . ASN A 1 92 ? -5.548 1.355 7.206 1.00 98.75 92 ASN A CA 1
ATOM 683 C C . ASN A 1 92 ? -4.288 0.912 6.437 1.00 98.75 92 ASN A C 1
ATOM 685 O O . ASN A 1 92 ? -3.781 1.674 5.618 1.00 98.75 92 ASN A O 1
ATOM 689 N N . ILE A 1 93 ? -3.725 -0.276 6.712 1.00 98.50 93 ILE A N 1
ATOM 690 C CA . ILE A 1 93 ? -2.515 -0.767 6.020 1.00 98.50 93 ILE A CA 1
ATOM 691 C C . ILE A 1 93 ? -2.673 -0.839 4.490 1.00 98.50 93 ILE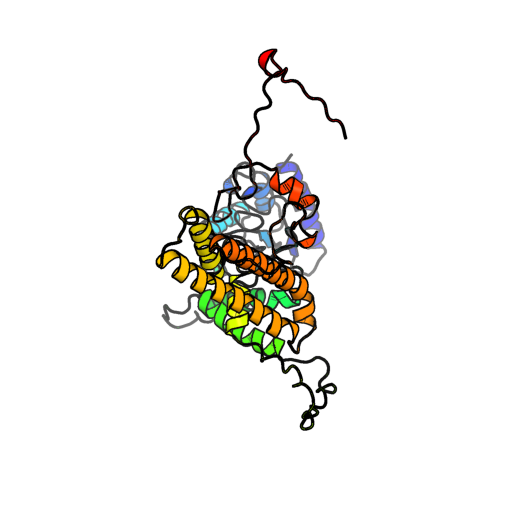 A C 1
ATOM 693 O O . ILE A 1 93 ? -1.681 -0.687 3.786 1.00 98.50 93 ILE A O 1
ATOM 697 N N . HIS A 1 94 ? -3.893 -1.009 3.977 1.00 98.62 94 HIS A N 1
ATOM 698 C CA . HIS A 1 94 ? -4.187 -1.018 2.539 1.00 98.62 94 HIS A CA 1
ATOM 699 C C . HIS A 1 94 ? -4.979 0.210 2.064 1.00 98.62 94 HIS A C 1
ATOM 701 O O . HIS A 1 94 ? -5.369 0.245 0.906 1.00 98.62 94 HIS A O 1
ATOM 707 N N . ALA A 1 95 ? -5.212 1.216 2.913 1.00 98.31 95 ALA A N 1
ATOM 708 C CA . ALA A 1 95 ? -5.911 2.438 2.508 1.00 98.31 95 ALA A CA 1
ATOM 709 C C . ALA A 1 95 ? -5.032 3.293 1.590 1.00 98.31 95 ALA A C 1
ATOM 711 O O . ALA A 1 95 ? -3.846 3.458 1.884 1.00 98.31 95 ALA A O 1
ATOM 712 N N . ASN A 1 96 ? -5.608 3.873 0.533 1.00 97.44 96 ASN A N 1
ATOM 713 C CA . ASN A 1 96 ? -4.924 4.781 -0.402 1.00 97.44 96 ASN A CA 1
ATOM 714 C C . ASN A 1 96 ? -5.637 6.132 -0.618 1.00 97.44 96 ASN A C 1
ATOM 716 O O . ASN A 1 96 ? -5.166 6.951 -1.402 1.00 97.44 96 ASN A O 1
ATOM 720 N N . ASP A 1 97 ? -6.717 6.411 0.110 1.00 96.75 97 ASP A N 1
ATOM 721 C CA . ASP A 1 97 ? -7.480 7.668 0.041 1.00 96.75 97 ASP A CA 1
ATOM 722 C C . ASP A 1 97 ? -6.634 8.938 0.267 1.00 96.75 97 ASP A C 1
ATOM 724 O O . ASP A 1 97 ? -6.949 10.014 -0.243 1.00 96.75 97 ASP A O 1
ATOM 728 N N . TYR A 1 98 ? -5.530 8.819 1.004 1.00 94.19 98 TYR A N 1
ATOM 729 C CA . TYR A 1 98 ? -4.581 9.901 1.261 1.00 94.19 98 TYR A CA 1
ATOM 730 C C . TYR A 1 98 ? -3.572 10.162 0.129 1.00 94.19 98 TYR A C 1
ATOM 732 O O . TYR A 1 98 ? -2.874 11.178 0.182 1.00 94.19 98 TYR A O 1
ATOM 740 N N . ASP A 1 99 ? -3.437 9.267 -0.856 1.00 91.69 99 ASP A N 1
ATOM 741 C CA . ASP A 1 99 ? -2.518 9.424 -1.988 1.00 91.69 99 ASP A CA 1
ATOM 742 C C . ASP A 1 99 ? -3.039 8.699 -3.247 1.00 91.69 99 ASP A C 1
ATOM 744 O O . ASP A 1 99 ? -2.830 7.492 -3.400 1.00 91.69 99 ASP A O 1
ATOM 748 N N . PRO A 1 100 ? -3.656 9.428 -4.198 1.00 88.31 100 PRO A N 1
ATOM 749 C CA . PRO A 1 100 ? -4.273 8.830 -5.380 1.00 88.31 100 PRO A CA 1
ATOM 750 C C . PRO A 1 100 ? -3.262 8.245 -6.377 1.00 88.31 100 PRO A C 1
ATOM 752 O O . PRO A 1 100 ? -3.666 7.586 -7.330 1.00 88.31 100 PRO A O 1
ATOM 755 N N . GLN A 1 101 ? -1.954 8.476 -6.201 1.00 90.00 101 GLN A N 1
ATOM 756 C CA . GLN A 1 101 ? -0.919 7.867 -7.047 1.00 90.00 101 GLN A CA 1
ATOM 757 C C . GLN A 1 101 ? -0.518 6.467 -6.568 1.00 90.00 101 GLN A C 1
ATOM 759 O O . GLN A 1 101 ? 0.296 5.801 -7.210 1.00 90.00 101 GLN A O 1
ATOM 764 N N . ARG A 1 102 ? -1.070 6.008 -5.441 1.00 94.44 102 ARG A N 1
ATOM 765 C CA . ARG A 1 102 ? -0.708 4.743 -4.807 1.00 94.44 102 ARG A CA 1
ATOM 766 C C . ARG A 1 102 ? -1.901 3.801 -4.742 1.00 94.44 102 ARG A C 1
ATOM 768 O O . ARG A 1 102 ? -3.043 4.221 -4.600 1.00 94.44 102 ARG A O 1
ATOM 775 N N . PHE A 1 103 ? -1.598 2.512 -4.784 1.00 97.50 103 PHE A N 1
ATOM 776 C CA . PHE A 1 103 ? -2.478 1.441 -4.332 1.00 97.50 103 PHE A CA 1
ATOM 777 C C . PHE A 1 103 ? -1.614 0.326 -3.735 1.00 97.50 103 PHE A C 1
ATOM 779 O O . PHE A 1 103 ? -0.385 0.329 -3.896 1.00 97.50 103 PHE A O 1
ATOM 786 N N . PHE A 1 104 ? -2.246 -0.600 -3.019 1.00 98.50 104 PHE A N 1
ATOM 787 C CA . PHE A 1 104 ? -1.561 -1.626 -2.240 1.00 98.50 104 PHE A CA 1
ATOM 788 C C . PHE A 1 104 ? -2.096 -3.020 -2.563 1.00 98.50 104 PHE A C 1
ATOM 790 O O . PHE A 1 104 ? -3.241 -3.352 -2.259 1.00 98.50 104 PHE A O 1
ATOM 797 N N . LEU A 1 105 ? -1.219 -3.837 -3.145 1.00 98.44 105 LEU A N 1
ATOM 798 C CA . LEU A 1 105 ? -1.435 -5.223 -3.561 1.00 98.44 105 LEU A CA 1
ATOM 799 C C . LEU A 1 105 ? -0.484 -6.196 -2.833 1.00 98.44 105 LEU A C 1
ATOM 801 O O . LEU A 1 105 ? -0.351 -7.356 -3.213 1.00 98.44 105 LEU A O 1
ATOM 805 N N . GLY A 1 106 ? 0.203 -5.732 -1.788 1.00 98.50 106 GLY A N 1
ATOM 806 C CA . GLY A 1 106 ? 0.953 -6.574 -0.859 1.00 98.50 106 GLY A CA 1
ATOM 807 C C . GLY A 1 106 ? 0.054 -7.274 0.174 1.00 98.50 106 GLY A C 1
ATOM 808 O O . GLY A 1 106 ? -1.119 -6.925 0.334 1.00 98.50 106 GLY A O 1
ATOM 809 N N . PRO A 1 107 ? 0.583 -8.260 0.915 1.00 98.44 107 PRO A N 1
ATOM 810 C CA . PRO A 1 107 ? -0.185 -9.038 1.880 1.00 98.44 107 PRO A CA 1
ATOM 811 C C . PRO A 1 107 ? -0.446 -8.266 3.176 1.00 98.44 107 PRO A C 1
ATOM 813 O O . PRO A 1 107 ? 0.335 -7.398 3.570 1.00 98.44 107 PRO A O 1
ATOM 816 N N . TYR A 1 108 ? -1.498 -8.647 3.904 1.00 98.44 108 TYR A N 1
ATOM 817 C CA . TYR A 1 108 ? -1.678 -8.238 5.297 1.00 98.44 108 TYR A CA 1
ATOM 818 C C . TYR A 1 108 ? -0.443 -8.659 6.115 1.00 98.44 108 TYR A C 1
ATOM 820 O O . TYR A 1 108 ? -0.013 -9.805 6.040 1.00 98.44 108 TYR A O 1
ATOM 828 N N . LYS A 1 109 ? 0.214 -7.752 6.842 1.00 95.88 109 LYS A N 1
ATOM 829 C CA . LYS A 1 109 ? 1.541 -8.032 7.428 1.00 95.88 109 LYS A CA 1
ATOM 830 C C . LYS A 1 109 ? 1.801 -7.192 8.681 1.00 95.88 109 LYS A C 1
ATOM 832 O O . LYS A 1 109 ? 1.199 -6.139 8.871 1.00 95.88 109 LYS A O 1
ATOM 837 N N . ASN A 1 110 ? 2.727 -7.652 9.532 1.00 97.06 110 ASN A N 1
ATOM 838 C CA . ASN A 1 110 ? 3.187 -6.978 10.759 1.00 97.06 110 ASN A CA 1
ATOM 839 C C . ASN A 1 110 ? 2.080 -6.775 11.810 1.00 97.06 110 ASN A C 1
ATOM 841 O O . ASN A 1 110 ? 2.031 -5.761 12.510 1.00 97.06 110 ASN A O 1
ATOM 845 N N . ARG A 1 111 ? 1.157 -7.736 11.882 1.00 97.00 111 ARG A N 1
ATOM 846 C CA . ARG A 1 111 ? 0.193 -7.915 12.969 1.00 97.00 111 ARG A CA 1
ATOM 847 C C . ARG A 1 111 ? 0.319 -9.370 13.406 1.00 97.00 111 ARG A C 1
ATOM 849 O O . ARG A 1 111 ? -0.218 -10.232 12.716 1.00 97.00 111 ARG A O 1
ATOM 856 N N . PRO A 1 112 ? 1.083 -9.688 14.464 1.00 94.38 112 PRO A N 1
ATOM 857 C CA . PRO A 1 112 ? 1.251 -11.072 14.895 1.00 94.38 112 PRO A CA 1
ATOM 858 C C . PRO A 1 112 ? -0.102 -11.742 15.159 1.00 94.38 112 PRO A C 1
ATOM 860 O O . PRO A 1 112 ? -0.999 -11.123 15.732 1.00 94.38 112 PRO A O 1
ATOM 863 N N . THR A 1 113 ? -0.249 -13.010 14.781 1.00 93.44 113 THR A N 1
ATOM 864 C CA . THR A 1 113 ? -1.475 -13.812 14.986 1.00 93.44 113 THR A CA 1
ATOM 865 C C . THR A 1 113 ? -1.860 -13.913 16.471 1.00 93.44 113 THR A C 1
ATOM 867 O O . THR A 1 113 ? -3.039 -13.961 16.823 1.00 93.44 113 THR A O 1
ATOM 870 N N . ALA A 1 114 ? -0.878 -13.791 17.371 1.00 91.88 114 ALA A N 1
ATOM 871 C CA . ALA A 1 114 ? -1.068 -13.656 18.816 1.00 91.88 114 ALA A CA 1
ATOM 872 C C . ALA A 1 114 ? -1.929 -12.442 19.244 1.00 91.88 114 ALA A C 1
ATOM 874 O O . ALA A 1 114 ? -2.389 -12.390 20.387 1.00 91.88 114 ALA A O 1
ATOM 875 N N . LEU A 1 115 ? -2.170 -11.464 18.360 1.00 94.56 115 LEU A N 1
ATOM 876 C CA . LEU A 1 115 ? -3.092 -10.353 18.612 1.00 94.56 115 LEU A CA 1
ATOM 877 C C . LEU A 1 115 ? -4.556 -10.782 18.576 1.00 94.56 115 LEU A C 1
ATOM 879 O O . LEU A 1 115 ? -5.359 -10.218 19.310 1.00 94.56 115 LEU A O 1
ATOM 883 N N . ILE A 1 116 ? -4.917 -11.770 17.754 1.00 93.44 116 ILE A N 1
ATOM 884 C CA . ILE A 1 116 ? -6.312 -12.166 17.528 1.00 93.44 116 ILE A CA 1
ATOM 885 C C . ILE A 1 116 ? -7.064 -12.436 18.856 1.00 93.44 116 ILE A C 1
ATOM 887 O O . ILE A 1 116 ? -8.181 -11.937 19.000 1.00 93.44 116 ILE A O 1
ATOM 891 N N . PRO A 1 117 ? -6.513 -13.148 19.869 1.00 93.75 117 PRO A N 1
ATOM 892 C CA . PRO A 1 117 ? -7.183 -13.316 21.168 1.00 93.75 117 PRO A CA 1
ATOM 893 C C . PRO A 1 117 ? -7.254 -12.058 22.048 1.00 93.75 117 PRO A C 1
ATOM 895 O O . PRO A 1 117 ? -8.042 -12.042 22.990 1.00 93.75 117 PRO A O 1
ATOM 898 N N . LYS A 1 118 ? -6.461 -11.020 21.766 1.00 96.25 118 LYS A N 1
ATOM 899 C CA . LYS A 1 118 ? -6.424 -9.752 22.518 1.00 96.25 118 LYS A CA 1
ATOM 900 C C . LYS A 1 118 ? -7.292 -8.655 21.897 1.00 96.25 118 LYS A C 1
ATOM 902 O O . LYS A 1 118 ? -7.364 -7.561 22.448 1.00 96.25 118 LYS A O 1
ATOM 907 N N . LEU A 1 119 ? -7.928 -8.932 20.762 1.00 97.00 119 LEU A N 1
ATOM 908 C CA . LEU A 1 119 ? -8.762 -7.992 20.024 1.00 97.00 119 LEU A CA 1
ATOM 909 C C . LEU A 1 119 ? -10.226 -8.419 20.074 1.00 97.00 119 LEU A C 1
ATOM 911 O O . LEU A 1 119 ? -10.547 -9.605 20.167 1.00 97.00 119 LEU A O 1
ATOM 915 N N . ARG A 1 120 ? -11.125 -7.443 19.953 1.00 96.44 120 ARG A N 1
ATOM 916 C CA . ARG A 1 120 ? -12.545 -7.717 19.715 1.00 96.44 120 ARG A CA 1
ATOM 917 C C . ARG A 1 120 ? -12.812 -8.092 18.256 1.00 96.44 120 ARG A C 1
ATOM 919 O O . ARG A 1 120 ? -13.696 -8.899 17.988 1.00 96.44 120 ARG A O 1
ATOM 926 N N . GLY A 1 121 ? -12.052 -7.517 17.331 1.00 95.31 121 GLY A N 1
ATOM 927 C CA . GLY A 1 121 ? -12.173 -7.764 15.901 1.00 95.31 121 GLY A CA 1
ATOM 928 C C . GLY A 1 121 ? -11.186 -6.926 15.097 1.00 95.31 121 GLY A C 1
ATOM 929 O O . GLY A 1 121 ? -10.470 -6.092 15.655 1.00 95.31 121 GLY A O 1
ATOM 930 N N . VAL A 1 122 ? -11.164 -7.151 13.786 1.00 97.56 122 VAL A N 1
ATOM 931 C CA . VAL A 1 122 ? -10.391 -6.369 12.817 1.00 97.56 122 VAL A CA 1
ATOM 932 C C . VAL A 1 122 ? -11.314 -5.999 11.662 1.00 97.56 122 VAL A C 1
ATOM 934 O O . VAL A 1 122 ? -11.976 -6.862 11.091 1.00 97.56 122 VAL A O 1
ATOM 937 N N . LEU A 1 123 ? -11.352 -4.715 11.333 1.00 97.69 123 LEU A N 1
ATOM 938 C CA . LEU A 1 123 ? -12.019 -4.133 10.180 1.00 97.69 123 LEU A CA 1
ATOM 939 C C . LEU A 1 123 ? -10.934 -3.468 9.337 1.00 97.69 123 LEU A C 1
ATOM 941 O O . LEU A 1 123 ? -10.302 -2.513 9.785 1.00 97.69 123 LEU A O 1
ATOM 945 N N . THR A 1 124 ? -10.674 -3.986 8.140 1.00 97.62 124 THR A N 1
ATOM 946 C CA . THR A 1 124 ? -9.741 -3.328 7.220 1.00 97.62 124 THR A CA 1
ATOM 947 C C . THR A 1 124 ? -10.462 -2.248 6.424 1.00 97.62 124 THR A C 1
ATOM 949 O O . THR A 1 124 ? -11.592 -2.449 5.980 1.00 97.62 124 THR A O 1
ATOM 952 N N . ASN A 1 125 ? -9.804 -1.105 6.267 1.00 98.38 125 ASN A N 1
ATOM 953 C CA . ASN A 1 125 ? -10.164 -0.049 5.336 1.00 98.38 125 ASN A CA 1
ATOM 954 C C . ASN A 1 125 ? -9.150 -0.101 4.184 1.00 98.38 125 ASN A C 1
ATOM 956 O O . ASN A 1 125 ? -7.998 0.297 4.390 1.00 98.38 125 ASN A O 1
ATOM 960 N N . PRO A 1 126 ? -9.518 -0.707 3.044 1.00 97.19 126 PRO A N 1
ATOM 961 C CA . PRO A 1 126 ? -8.573 -1.032 1.986 1.00 97.19 126 PRO A CA 1
ATOM 962 C C . PRO A 1 126 ? -8.516 0.096 0.936 1.00 97.19 126 PRO A C 1
ATOM 964 O O . PRO A 1 126 ? -8.850 1.241 1.242 1.00 97.19 126 PRO A O 1
ATOM 967 N N . ASN A 1 127 ? -8.064 -0.204 -0.284 1.00 98.19 127 ASN A N 1
ATOM 968 C CA . ASN A 1 127 ? -7.979 0.775 -1.366 1.00 98.19 127 ASN A CA 1
ATOM 969 C C . ASN A 1 127 ? -9.380 1.289 -1.748 1.00 98.19 127 ASN A C 1
ATOM 971 O O . ASN A 1 127 ? -10.382 0.584 -1.584 1.00 98.19 127 ASN A O 1
ATOM 975 N N . CYS A 1 128 ? -9.446 2.497 -2.304 1.00 97.00 128 CYS A N 1
ATOM 976 C CA . CYS A 1 128 ? -10.668 3.080 -2.847 1.00 97.00 128 CYS A CA 1
ATOM 977 C C . CYS A 1 128 ? -11.231 2.245 -4.004 1.00 97.00 128 CYS A C 1
ATOM 979 O O . CYS A 1 128 ? -12.444 2.057 -4.098 1.00 97.00 128 CYS A O 1
ATOM 981 N N . GLU A 1 129 ? -10.352 1.736 -4.864 1.00 95.62 129 GLU A N 1
ATOM 982 C CA . GLU A 1 129 ? -10.688 0.908 -6.016 1.00 95.62 129 GLU A CA 1
ATOM 983 C C . GLU A 1 129 ? -11.116 -0.486 -5.553 1.00 95.62 129 GLU A C 1
ATOM 985 O O . GLU A 1 129 ? -10.356 -1.212 -4.904 1.00 95.62 129 GLU A O 1
ATOM 990 N N . PHE A 1 130 ? -12.352 -0.864 -5.879 1.00 92.56 130 PHE A N 1
ATOM 991 C CA . PHE A 1 130 ? -12.991 -2.057 -5.334 1.00 92.56 130 PHE A CA 1
ATOM 992 C C . PHE A 1 130 ? -12.238 -3.335 -5.714 1.00 92.56 130 PHE A C 1
ATOM 994 O O . PHE A 1 130 ? -11.944 -4.160 -4.845 1.00 92.56 130 PHE A O 1
ATOM 1001 N N . GLU A 1 131 ? -11.880 -3.478 -6.990 1.00 93.06 131 GLU A N 1
ATOM 1002 C CA . GLU A 1 131 ? -11.276 -4.702 -7.520 1.00 93.06 131 GLU A CA 1
ATOM 1003 C C . GLU A 1 131 ? -9.830 -4.905 -7.035 1.00 93.06 131 GLU A C 1
ATOM 1005 O O . GLU A 1 131 ? -9.333 -6.032 -6.953 1.00 93.06 131 GLU A O 1
ATOM 1010 N N . LEU A 1 132 ? -9.149 -3.826 -6.633 1.00 95.25 132 LEU A N 1
ATOM 1011 C CA . LEU A 1 132 ? -7.766 -3.879 -6.141 1.00 95.25 132 LEU A CA 1
ATOM 1012 C C . LEU A 1 132 ? -7.664 -4.430 -4.709 1.00 95.25 132 LEU A C 1
ATOM 1014 O O . LEU A 1 132 ? -6.569 -4.697 -4.213 1.00 95.25 132 LEU A O 1
ATOM 1018 N N . ASN A 1 133 ? -8.798 -4.661 -4.045 1.00 97.31 133 ASN A N 1
ATOM 1019 C CA . ASN A 1 133 ? -8.856 -5.122 -2.658 1.00 97.31 133 ASN A CA 1
ATOM 1020 C C . ASN A 1 133 ? -8.826 -6.644 -2.497 1.00 97.31 133 ASN A C 1
ATOM 1022 O O . ASN A 1 133 ? -8.834 -7.136 -1.365 1.00 97.31 133 ASN A O 1
ATOM 1026 N N . PHE A 1 134 ? -8.747 -7.399 -3.598 1.00 97.12 134 PHE A N 1
ATOM 1027 C CA . PHE A 1 134 ? -8.740 -8.861 -3.568 1.00 97.12 134 PHE A CA 1
ATOM 1028 C C . PHE A 1 134 ? -7.640 -9.415 -2.651 1.00 97.12 134 PHE A C 1
ATOM 1030 O O . PHE A 1 134 ? -7.926 -10.175 -1.728 1.00 97.12 134 PHE A O 1
ATOM 1037 N N . VAL A 1 135 ? -6.384 -8.998 -2.851 1.00 98.19 135 VAL A N 1
ATOM 1038 C CA . VAL A 1 135 ? -5.246 -9.487 -2.051 1.00 98.19 135 VAL A CA 1
ATOM 1039 C C . VAL A 1 135 ? -5.363 -9.050 -0.592 1.00 98.19 135 VAL A C 1
ATOM 1041 O O . VAL A 1 135 ? -5.129 -9.861 0.306 1.00 98.19 135 VAL A O 1
ATOM 1044 N N . ALA A 1 136 ? -5.763 -7.802 -0.340 1.00 97.31 136 ALA A N 1
ATOM 1045 C CA . ALA A 1 136 ? -5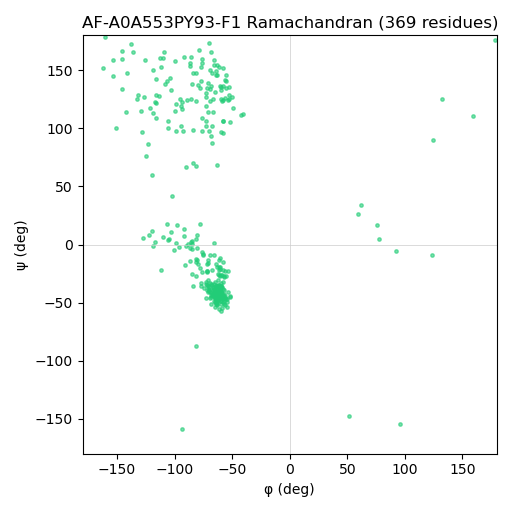.928 -7.271 1.012 1.00 97.31 136 ALA A CA 1
ATOM 1046 C C . ALA A 1 136 ? -6.929 -8.108 1.828 1.00 97.31 136 ALA A C 1
ATOM 1048 O O . ALA A 1 136 ? -6.614 -8.573 2.925 1.00 97.31 136 ALA A O 1
ATOM 1049 N N . LEU A 1 137 ? -8.107 -8.379 1.258 1.00 97.31 137 LEU A N 1
ATOM 1050 C CA . LEU A 1 137 ? -9.157 -9.163 1.908 1.00 97.31 137 LEU A CA 1
ATOM 1051 C C . LEU A 1 137 ? -8.798 -10.649 2.009 1.00 97.31 137 LEU A C 1
ATOM 1053 O O . LEU A 1 137 ? -9.027 -11.272 3.046 1.00 97.31 137 LEU A O 1
ATOM 1057 N N . HIS A 1 138 ? -8.211 -11.221 0.956 1.00 97.88 138 HIS A N 1
ATOM 1058 C CA . HIS A 1 138 ? -7.835 -12.635 0.910 1.00 97.88 138 HIS A CA 1
ATOM 1059 C C . HIS A 1 138 ? -6.768 -12.966 1.960 1.00 97.88 138 HIS A C 1
ATOM 1061 O O . HIS A 1 138 ? -6.930 -13.901 2.748 1.00 97.88 138 HIS A O 1
ATOM 1067 N N . THR A 1 139 ? -5.719 -12.147 2.043 1.00 97.88 139 THR A N 1
ATOM 1068 C CA . THR A 1 139 ? -4.624 -12.338 3.004 1.00 97.88 139 THR A CA 1
ATOM 1069 C C . THR A 1 139 ? -5.050 -12.036 4.444 1.00 97.88 139 THR A C 1
ATOM 1071 O O . THR A 1 139 ? -4.684 -12.786 5.349 1.00 97.88 139 THR A O 1
ATOM 1074 N N . LEU A 1 140 ? -5.921 -11.042 4.675 1.00 97.38 140 LEU A N 1
ATOM 1075 C CA . LEU A 1 140 ? -6.557 -10.841 5.984 1.00 97.38 140 LEU A CA 1
ATOM 1076 C C . LEU A 1 140 ? -7.400 -12.055 6.400 1.00 97.38 140 LEU A C 1
ATOM 1078 O O . LEU A 1 140 ? -7.338 -12.489 7.548 1.00 97.38 140 LEU A O 1
ATOM 1082 N N . ALA A 1 141 ? -8.173 -12.639 5.481 1.00 95.00 141 ALA A N 1
ATOM 1083 C CA . ALA A 1 141 ? -8.981 -13.816 5.784 1.00 95.00 141 ALA A CA 1
ATOM 1084 C C . ALA A 1 141 ? -8.109 -15.032 6.146 1.00 95.00 141 ALA A C 1
ATOM 1086 O O . ALA A 1 141 ? -8.467 -15.791 7.047 1.00 95.00 141 ALA A O 1
ATOM 1087 N N . GLN A 1 142 ? -6.960 -15.203 5.483 1.00 94.06 142 GLN A N 1
ATOM 1088 C CA . GLN A 1 142 ? -5.964 -16.213 5.855 1.00 94.06 142 GLN A CA 1
ATOM 1089 C C . GLN A 1 142 ? -5.398 -15.963 7.262 1.00 94.06 142 GLN A C 1
ATOM 1091 O O . GLN A 1 142 ? -5.367 -16.887 8.073 1.00 94.06 142 GLN A O 1
ATOM 1096 N N . TRP A 1 143 ? -5.041 -14.717 7.588 1.00 94.25 143 TRP A N 1
ATOM 1097 C CA . TRP A 1 143 ? -4.580 -14.331 8.926 1.00 94.25 143 TRP A CA 1
ATOM 1098 C C . TRP A 1 143 ? -5.635 -14.592 10.012 1.00 94.25 143 TRP A C 1
ATOM 1100 O O . TRP A 1 143 ? -5.324 -15.136 11.065 1.00 94.25 143 TRP A O 1
ATOM 1110 N N . CYS A 1 144 ? -6.909 -14.285 9.754 1.00 91.06 144 CYS A N 1
ATOM 1111 C CA . CYS A 1 144 ? -7.994 -14.567 10.699 1.00 91.06 144 CYS A CA 1
ATOM 1112 C C . CYS A 1 144 ? -8.171 -16.073 10.962 1.00 91.06 144 CYS A C 1
ATOM 1114 O O . CYS A 1 144 ? -8.505 -16.470 12.082 1.00 91.06 144 CYS A O 1
ATOM 1116 N N . ARG A 1 145 ? -7.957 -16.916 9.941 1.00 87.56 145 ARG A N 1
ATOM 1117 C CA . ARG A 1 145 ? -8.101 -18.377 10.044 1.00 87.56 145 ARG A CA 1
ATOM 1118 C C . ARG A 1 145 ? -6.942 -19.058 10.757 1.00 87.56 145 ARG A C 1
ATOM 1120 O O . ARG A 1 145 ? -7.182 -20.090 11.370 1.00 87.56 145 ARG A O 1
ATOM 1127 N N . SER A 1 146 ? -5.749 -18.464 10.790 1.00 80.38 146 SER A N 1
ATOM 1128 C CA . SER A 1 146 ? -4.599 -19.058 11.490 1.00 80.38 146 SER A CA 1
ATOM 1129 C C . SER A 1 146 ? -4.828 -19.234 13.004 1.00 80.38 146 SER A C 1
ATOM 1131 O O . SER A 1 146 ? -4.081 -19.946 13.663 1.00 80.38 146 SER A O 1
ATOM 1133 N N . ARG A 1 147 ? -5.872 -18.613 13.579 1.00 64.69 147 ARG A N 1
ATOM 1134 C CA . ARG A 1 147 ? -6.348 -18.891 14.946 1.00 64.69 147 ARG A CA 1
ATOM 1135 C C . ARG A 1 147 ? -7.293 -20.096 15.033 1.00 64.69 147 ARG A C 1
ATOM 1137 O O . ARG A 1 147 ? -7.287 -20.778 16.056 1.00 64.69 147 ARG A O 1
ATOM 1144 N N . ALA A 1 148 ? -8.140 -20.323 14.028 1.00 53.56 148 ALA A N 1
ATOM 1145 C CA . ALA A 1 148 ? -9.217 -21.318 14.080 1.00 53.56 148 ALA A CA 1
ATOM 1146 C C . ALA A 1 148 ? -8.686 -22.758 14.191 1.00 53.56 148 ALA A C 1
ATOM 1148 O O . ALA A 1 148 ? -9.278 -23.574 14.897 1.00 53.56 148 ALA A O 1
ATOM 1149 N N . ASP A 1 149 ? -7.524 -23.023 13.596 1.00 49.50 149 ASP A N 1
ATOM 1150 C CA . ASP A 1 149 ? -6.948 -24.370 13.514 1.00 49.50 149 ASP A CA 1
ATOM 1151 C C . ASP A 1 149 ? -6.101 -24.756 14.744 1.00 49.50 149 ASP A C 1
ATOM 1153 O O . ASP A 1 149 ? -5.694 -25.902 14.890 1.00 49.50 149 ASP A O 1
ATOM 1157 N N . SER A 1 150 ? -5.914 -23.842 15.706 1.00 51.25 150 SER A N 1
ATOM 1158 C CA . SER A 1 150 ? -5.144 -24.092 16.941 1.00 51.25 150 SER A CA 1
ATOM 1159 C C . SER A 1 150 ? -5.919 -24.844 18.043 1.00 51.25 150 SER A C 1
ATOM 1161 O O . SER A 1 150 ? -5.435 -25.005 19.165 1.00 51.25 150 SER A O 1
ATOM 1163 N N . THR A 1 151 ? -7.121 -25.351 17.743 1.00 44.78 151 THR A N 1
ATOM 1164 C CA . THR A 1 151 ? -7.897 -26.205 18.661 1.00 44.78 151 THR A CA 1
ATOM 1165 C C . THR A 1 151 ? -7.571 -27.688 18.468 1.00 44.78 151 THR A C 1
ATOM 1167 O O . THR A 1 151 ? -8.414 -28.484 18.072 1.00 44.78 151 THR A O 1
ATOM 1170 N N . GLY A 1 152 ? -6.339 -28.071 18.810 1.00 44.84 152 GLY A N 1
ATOM 1171 C CA . GLY A 1 152 ? -5.946 -29.474 18.973 1.00 44.84 152 GLY A CA 1
ATOM 1172 C C . GLY A 1 152 ? -4.757 -29.889 18.116 1.00 44.84 152 GLY A C 1
ATOM 1173 O O . GLY A 1 152 ? -4.930 -30.413 17.023 1.00 44.84 152 GLY A O 1
ATOM 1174 N N . GLY A 1 153 ? -3.556 -29.738 18.670 1.00 39.59 153 GLY A N 1
ATOM 1175 C CA . GLY A 1 153 ? -2.326 -30.293 18.112 1.00 39.59 153 GLY A CA 1
ATOM 1176 C C . GLY A 1 153 ? -1.212 -29.260 18.070 1.00 39.59 153 GLY A C 1
ATOM 1177 O O . GLY A 1 153 ? -1.382 -28.185 17.507 1.00 39.59 153 GLY A O 1
ATOM 1178 N N . ASP A 1 154 ? -0.082 -29.605 18.682 1.00 43.31 154 ASP A N 1
ATOM 1179 C CA . ASP A 1 154 ? 1.190 -28.890 18.622 1.00 43.31 154 ASP A CA 1
ATOM 1180 C C . ASP A 1 154 ? 1.749 -28.874 17.182 1.00 43.31 154 ASP A C 1
ATOM 1182 O O . ASP A 1 154 ? 2.748 -29.534 16.898 1.00 43.31 154 ASP A O 1
ATOM 1186 N N . ASP A 1 155 ? 1.104 -28.159 16.253 1.00 45.16 155 ASP A N 1
ATOM 1187 C CA . ASP A 1 155 ? 1.724 -27.805 14.976 1.00 45.16 155 ASP A CA 1
ATOM 1188 C C . ASP A 1 155 ? 2.359 -26.406 15.089 1.00 45.16 155 ASP A C 1
ATOM 1190 O O . ASP A 1 155 ? 1.655 -25.390 15.029 1.00 45.16 155 ASP A O 1
ATOM 1194 N N . PRO A 1 156 ? 3.691 -26.311 15.252 1.00 43.72 156 PRO A N 1
ATOM 1195 C CA . PRO A 1 156 ? 4.408 -25.039 15.282 1.00 43.72 156 PRO A CA 1
ATOM 1196 C C . PRO A 1 156 ? 4.371 -24.286 13.937 1.00 43.72 156 PRO A C 1
ATOM 1198 O O . PRO A 1 156 ? 4.958 -23.211 13.843 1.00 43.72 156 PRO A O 1
ATOM 1201 N N . ASN A 1 157 ? 3.690 -24.819 12.912 1.00 44.06 157 ASN A N 1
ATOM 1202 C CA . ASN A 1 157 ? 3.584 -24.247 11.571 1.00 44.06 157 ASN A CA 1
ATOM 1203 C C . ASN A 1 157 ? 2.235 -23.552 11.265 1.00 44.06 157 ASN A C 1
ATOM 1205 O O . ASN A 1 157 ? 1.986 -23.168 10.126 1.00 44.06 157 ASN A O 1
ATOM 1209 N N . SER A 1 158 ? 1.381 -23.329 12.272 1.00 54.78 158 SER A N 1
ATOM 1210 C CA . SER A 1 158 ? 0.118 -22.566 12.165 1.00 54.78 158 SER A CA 1
ATOM 1211 C C . SER A 1 158 ? 0.310 -21.032 12.152 1.00 54.78 158 SER A C 1
ATOM 1213 O O . SER A 1 158 ? -0.635 -20.280 12.421 1.00 54.78 158 SER A O 1
ATOM 1215 N N . ASP A 1 159 ? 1.516 -20.527 11.884 1.00 73.50 159 ASP A N 1
ATOM 1216 C CA . ASP A 1 159 ? 1.775 -19.087 11.902 1.00 73.50 159 ASP A CA 1
ATOM 1217 C C . ASP A 1 159 ? 1.624 -18.509 10.493 1.00 73.50 159 ASP A C 1
ATOM 1219 O O . ASP A 1 159 ? 2.287 -18.921 9.543 1.00 73.50 159 ASP A O 1
ATOM 1223 N N . TYR A 1 160 ? 0.690 -17.576 10.346 1.00 90.69 160 TYR A N 1
ATOM 1224 C CA . TYR A 1 160 ? 0.411 -16.891 9.091 1.00 90.69 160 TYR A CA 1
ATOM 1225 C C . TYR A 1 160 ? 1.706 -16.355 8.455 1.00 90.69 160 TYR A C 1
ATOM 1227 O O . TYR A 1 160 ? 2.363 -15.471 9.010 1.00 90.69 160 TYR A O 1
ATOM 1235 N N . ASN A 1 161 ? 2.049 -16.853 7.264 1.00 94.25 161 ASN A N 1
ATOM 1236 C CA . ASN A 1 161 ? 3.180 -16.367 6.484 1.00 94.25 161 ASN A CA 1
ATOM 1237 C C . ASN A 1 161 ? 2.684 -15.396 5.393 1.00 94.25 161 ASN A C 1
ATOM 1239 O O . ASN A 1 161 ? 1.987 -15.826 4.471 1.00 94.25 161 ASN A O 1
ATOM 1243 N N . PRO A 1 162 ? 3.049 -14.098 5.440 1.00 96.12 162 PRO A N 1
ATOM 1244 C CA . PRO A 1 162 ? 2.602 -13.121 4.447 1.00 96.12 162 PRO A CA 1
ATOM 1245 C C . PRO A 1 162 ? 3.013 -13.463 3.009 1.00 96.12 162 PRO A C 1
ATOM 1247 O O . PRO A 1 162 ? 2.280 -13.139 2.079 1.00 96.12 162 PRO A O 1
ATOM 1250 N N . HIS A 1 163 ? 4.174 -14.099 2.813 1.00 96.19 163 HIS A N 1
ATOM 1251 C CA . HIS A 1 163 ? 4.650 -14.482 1.485 1.00 96.19 163 HIS A CA 1
ATOM 1252 C C . HIS A 1 163 ? 3.777 -15.590 0.895 1.00 96.19 163 HIS A C 1
ATOM 1254 O O . HIS A 1 163 ? 3.254 -15.428 -0.206 1.00 96.19 163 HIS A O 1
ATOM 1260 N N . ASP A 1 164 ? 3.559 -16.671 1.643 1.00 96.00 164 ASP A N 1
ATOM 1261 C CA . ASP A 1 164 ? 2.736 -17.794 1.179 1.00 96.00 164 ASP A CA 1
ATOM 1262 C C . ASP A 1 164 ? 1.283 -17.352 0.961 1.00 96.00 164 ASP A C 1
ATOM 1264 O O . ASP A 1 164 ? 0.667 -17.682 -0.057 1.00 96.00 164 ASP A O 1
ATOM 1268 N N . ALA A 1 165 ? 0.767 -16.511 1.865 1.00 96.69 165 ALA A N 1
ATOM 1269 C CA . ALA A 1 165 ? -0.564 -15.937 1.744 1.00 96.69 165 ALA A CA 1
ATOM 1270 C C . ALA A 1 165 ? -0.718 -15.081 0.480 1.00 96.69 165 ALA A C 1
ATOM 1272 O O . ALA A 1 165 ? -1.739 -15.187 -0.205 1.00 96.69 165 ALA A O 1
ATOM 1273 N N . LEU A 1 166 ? 0.296 -14.272 0.143 1.00 98.31 166 LEU A N 1
ATOM 1274 C CA . LEU A 1 166 ? 0.332 -13.501 -1.098 1.00 98.31 166 LEU A CA 1
ATOM 1275 C C . LEU A 1 166 ? 0.340 -14.417 -2.324 1.00 98.31 166 LEU A C 1
ATOM 1277 O O . LEU A 1 166 ? -0.439 -14.195 -3.244 1.00 98.31 166 LEU A O 1
ATOM 1281 N N . GLN A 1 167 ? 1.187 -15.451 -2.353 1.00 98.00 167 GLN A N 1
ATOM 1282 C CA . GLN A 1 167 ? 1.279 -16.355 -3.509 1.00 98.00 167 GLN A CA 1
ATOM 1283 C C . GLN A 1 167 ? -0.047 -17.069 -3.793 1.00 98.00 167 GLN A C 1
ATOM 1285 O O . GLN A 1 167 ? -0.444 -17.209 -4.958 1.00 98.00 167 GLN A O 1
ATOM 1290 N N . LEU A 1 168 ? -0.757 -17.480 -2.739 1.00 96.88 168 LEU A N 1
ATOM 1291 C CA . LEU A 1 168 ? -2.096 -18.042 -2.868 1.00 96.88 168 LEU A CA 1
ATOM 1292 C C . LEU A 1 168 ? -3.087 -16.997 -3.403 1.00 96.88 168 LEU A C 1
ATOM 1294 O O . LEU A 1 168 ? -3.762 -17.253 -4.398 1.00 96.88 168 LEU A O 1
ATOM 1298 N N . ALA A 1 169 ? -3.113 -15.797 -2.815 1.00 97.75 169 ALA A N 1
ATOM 1299 C CA . ALA A 1 169 ? -4.008 -14.723 -3.241 1.00 97.75 169 ALA A CA 1
ATOM 1300 C C . ALA A 1 169 ? -3.789 -14.312 -4.708 1.00 97.75 169 ALA A C 1
ATOM 1302 O O . ALA A 1 169 ? -4.754 -14.117 -5.440 1.00 97.75 169 ALA A O 1
ATOM 1303 N N . LEU A 1 170 ? -2.538 -14.224 -5.172 1.00 98.31 170 LEU A N 1
ATOM 1304 C CA . LEU A 1 170 ? -2.219 -13.906 -6.569 1.00 98.31 170 LEU A CA 1
ATOM 1305 C C . LEU A 1 170 ? -2.606 -15.037 -7.529 1.00 98.31 170 LEU A C 1
ATOM 1307 O O . LEU A 1 170 ? -2.985 -14.774 -8.670 1.00 98.31 170 LEU A O 1
ATOM 1311 N N . THR A 1 171 ? -2.521 -16.293 -7.083 1.00 98.06 171 THR A N 1
ATOM 1312 C CA . THR A 1 171 ? -2.976 -17.441 -7.879 1.00 98.06 171 THR A CA 1
ATOM 1313 C C . THR A 1 171 ? -4.487 -17.399 -8.084 1.00 98.06 171 THR A C 1
ATOM 1315 O O . THR A 1 171 ? -4.942 -17.598 -9.209 1.00 98.06 171 THR A O 1
ATOM 1318 N N . ASP A 1 172 ? -5.248 -17.072 -7.041 1.00 95.44 172 ASP A N 1
ATOM 1319 C CA . ASP A 1 172 ? -6.704 -16.945 -7.132 1.00 95.44 172 ASP A CA 1
ATOM 1320 C C . ASP A 1 172 ? -7.113 -15.688 -7.920 1.00 95.44 172 ASP A C 1
ATOM 1322 O O . ASP A 1 172 ? -8.002 -15.747 -8.768 1.00 95.44 172 ASP A O 1
ATOM 1326 N N . LEU A 1 173 ? -6.404 -14.568 -7.739 1.00 96.25 173 LEU A N 1
ATOM 1327 C CA . LEU A 1 173 ? -6.627 -13.335 -8.501 1.00 96.25 173 LEU A CA 1
ATOM 1328 C C . LEU A 1 173 ? -6.429 -13.544 -10.012 1.00 96.25 173 LEU A C 1
ATOM 1330 O O . LEU A 1 173 ? -7.163 -12.977 -10.820 1.00 96.25 173 LEU A O 1
ATOM 1334 N N . LEU A 1 174 ? -5.475 -14.390 -10.417 1.00 96.62 174 LEU A N 1
ATOM 1335 C CA . LEU A 1 174 ? -5.276 -14.732 -11.829 1.00 96.62 174 LEU A CA 1
ATOM 1336 C C . LEU A 1 174 ? -6.526 -15.368 -12.453 1.00 96.62 174 LEU A C 1
ATOM 1338 O O . LEU A 1 174 ? -6.825 -15.115 -13.621 1.00 96.62 174 LEU A O 1
ATOM 1342 N N . VAL A 1 175 ? -7.270 -16.165 -11.680 1.00 94.50 175 VAL A N 1
ATOM 1343 C CA . VAL A 1 175 ? -8.538 -16.756 -12.128 1.00 94.50 175 VAL A CA 1
ATOM 1344 C C . VAL A 1 175 ? -9.585 -15.664 -12.353 1.00 94.50 175 VAL A C 1
ATOM 1346 O O . VAL A 1 175 ? -10.282 -15.697 -13.367 1.00 94.50 175 VAL A O 1
ATOM 1349 N N . GLU A 1 176 ? -9.662 -14.666 -11.469 1.00 92.56 176 GLU A N 1
ATOM 1350 C CA . GLU A 1 176 ? -10.592 -13.533 -11.600 1.00 92.56 176 GLU A CA 1
ATOM 1351 C C . GLU A 1 176 ? -10.319 -12.679 -12.845 1.00 92.56 176 GLU A C 1
ATOM 1353 O O . GLU A 1 176 ? -11.259 -12.292 -13.543 1.00 92.56 176 GLU A O 1
ATOM 1358 N N . PHE A 1 177 ? -9.047 -12.461 -13.199 1.00 92.38 177 PHE A N 1
ATOM 1359 C CA . PHE A 1 177 ? -8.667 -11.792 -14.452 1.00 92.38 177 PHE A CA 1
ATOM 1360 C C . PHE A 1 177 ? -9.111 -12.555 -15.712 1.00 92.38 177 PHE A C 1
ATOM 1362 O O . PHE A 1 177 ? -9.287 -11.947 -16.775 1.00 92.38 177 PHE A O 1
ATOM 1369 N N . GLY A 1 178 ? -9.282 -13.876 -15.608 1.00 89.81 178 GLY A N 1
ATOM 1370 C CA . GLY A 1 178 ? -9.740 -14.748 -16.690 1.00 89.81 178 GLY A C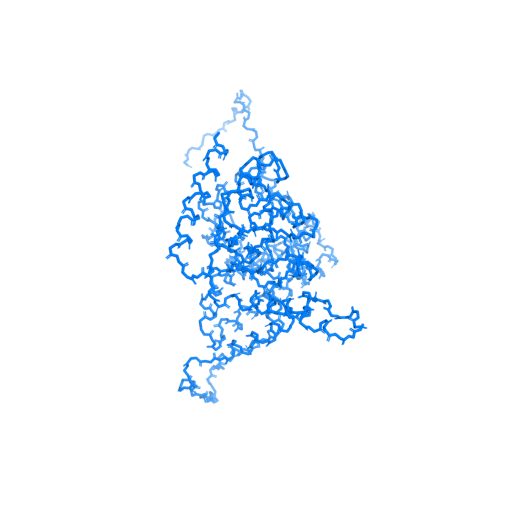A 1
ATOM 1371 C C . GLY A 1 178 ? -11.257 -14.758 -16.903 1.00 89.81 178 GLY A C 1
ATOM 1372 O O . GLY A 1 178 ? -11.717 -15.254 -17.933 1.00 89.81 178 GLY A O 1
ATOM 1373 N N . LYS A 1 179 ? -12.048 -14.212 -15.971 1.00 86.69 179 LYS A N 1
ATOM 1374 C CA . LYS A 1 179 ? -13.511 -14.147 -16.099 1.00 86.69 179 LYS A CA 1
ATOM 1375 C C . LYS A 1 179 ? -13.913 -13.018 -17.056 1.00 86.69 179 LYS A C 1
ATOM 1377 O O . LYS A 1 179 ? -13.393 -11.911 -16.977 1.00 86.69 179 LYS A O 1
ATOM 1382 N N . SER A 1 180 ? -14.841 -13.294 -17.972 1.00 76.50 180 SER A N 1
ATOM 1383 C CA . SER A 1 180 ? -15.439 -12.292 -18.868 1.00 76.50 180 SER A CA 1
ATOM 1384 C C . SER A 1 180 ? -16.886 -12.023 -18.455 1.00 76.50 180 SER A C 1
ATOM 1386 O O . SER A 1 180 ? -17.617 -12.971 -18.172 1.00 76.50 180 SER A O 1
ATOM 1388 N N . GLU A 1 181 ? -17.315 -10.757 -18.460 1.00 63.50 181 GLU A N 1
ATOM 1389 C CA . GLU A 1 181 ? -18.712 -10.372 -18.181 1.00 63.50 181 GLU A CA 1
ATOM 1390 C C . GLU A 1 181 ? -19.697 -10.828 -19.271 1.00 63.50 181 GLU A C 1
ATOM 1392 O O . GLU A 1 181 ? -20.892 -10.988 -19.018 1.00 63.50 181 GLU A O 1
ATOM 1397 N N . HIS A 1 182 ? -19.206 -11.081 -20.488 1.00 55.72 182 HIS A N 1
ATOM 1398 C CA . HIS A 1 182 ? -20.020 -11.475 -21.634 1.00 55.72 182 HIS A CA 1
ATOM 1399 C C . HIS A 1 182 ? -19.543 -12.814 -22.206 1.00 55.72 182 HIS A C 1
ATOM 1401 O O . HIS A 1 182 ? -18.784 -12.837 -23.176 1.00 55.72 182 HIS A O 1
ATOM 1407 N N . PRO A 1 183 ? -20.022 -13.959 -21.678 1.00 51.47 183 PRO A N 1
ATOM 1408 C CA . PRO A 1 183 ? -19.702 -15.268 -22.254 1.00 51.47 183 PRO A CA 1
ATOM 1409 C C . PRO A 1 183 ? -20.132 -15.395 -23.730 1.00 51.47 183 PRO A C 1
ATOM 1411 O O . PRO A 1 183 ? -19.562 -16.197 -24.464 1.00 51.47 183 PRO A O 1
ATOM 1414 N N . SER A 1 184 ? -21.097 -14.581 -24.183 1.00 46.44 184 SER A N 1
ATOM 1415 C CA . SER A 1 184 ? -21.592 -14.524 -25.566 1.00 46.44 184 SER A CA 1
ATOM 1416 C C . SER A 1 184 ? -20.729 -13.700 -26.530 1.00 46.44 184 SER A C 1
ATOM 1418 O O . SER A 1 184 ? -20.887 -13.842 -27.739 1.00 46.44 184 SER A O 1
ATOM 1420 N N . GLU A 1 185 ? -19.806 -12.872 -26.030 1.00 45.56 185 GLU A N 1
ATOM 1421 C CA . GLU A 1 185 ? -18.793 -12.177 -26.837 1.00 45.56 185 GLU A CA 1
ATOM 1422 C C . GLU A 1 185 ? -17.431 -12.871 -26.722 1.00 45.56 185 GLU A C 1
ATOM 1424 O O . GLU A 1 185 ? -16.373 -12.239 -26.672 1.00 45.56 185 GLU A O 1
ATOM 1429 N N . GLN A 1 186 ? -17.420 -14.206 -26.748 1.00 44.88 186 GLN A N 1
ATOM 1430 C CA . GLN A 1 186 ? -16.256 -14.890 -27.299 1.00 44.88 186 GLN A CA 1
ATOM 1431 C C . GLN A 1 186 ? -16.101 -14.383 -28.730 1.00 44.88 186 GLN A C 1
ATOM 1433 O O . GLN A 1 186 ? -16.799 -14.841 -29.634 1.00 44.88 186 GLN A O 1
ATOM 1438 N N . ARG A 1 187 ? -15.236 -13.373 -28.920 1.00 44.66 187 ARG A N 1
ATOM 1439 C CA . ARG A 1 187 ? -14.823 -12.877 -30.234 1.00 44.66 187 ARG A CA 1
ATOM 1440 C C . ARG A 1 187 ? -14.632 -14.097 -31.113 1.00 44.66 187 ARG A C 1
ATOM 1442 O O . ARG A 1 187 ? -13.740 -14.898 -30.849 1.00 44.66 187 ARG A O 1
ATOM 1449 N N . CYS A 1 188 ? -15.506 -14.244 -32.106 1.00 35.62 188 CYS A N 1
ATOM 1450 C CA . CYS A 1 188 ? -15.424 -15.299 -33.095 1.00 35.62 188 CYS A CA 1
ATOM 1451 C C . CYS A 1 188 ? -14.004 -15.240 -33.660 1.00 35.62 188 CYS A C 1
ATOM 1453 O O . CYS A 1 188 ? -13.656 -14.286 -34.360 1.00 35.62 188 CYS A O 1
ATOM 1455 N N . ILE A 1 189 ? -13.163 -16.194 -33.260 1.00 44.00 189 ILE A N 1
ATOM 1456 C CA . ILE A 1 189 ? -11.763 -16.256 -33.659 1.00 44.00 189 ILE A CA 1
ATOM 1457 C C . ILE A 1 189 ? -11.786 -16.571 -35.151 1.00 44.00 189 ILE A C 1
ATOM 1459 O O . ILE A 1 189 ? -11.909 -17.724 -35.553 1.00 44.00 189 ILE A O 1
ATOM 1463 N N . ARG A 1 190 ? -11.743 -15.536 -35.992 1.00 44.25 190 ARG A N 1
ATOM 1464 C CA . ARG A 1 190 ? -11.395 -15.711 -37.397 1.00 44.25 190 ARG A CA 1
ATOM 1465 C C . ARG A 1 190 ? -9.913 -16.043 -37.415 1.00 44.25 190 ARG A C 1
ATOM 1467 O O . ARG A 1 190 ? -9.099 -15.217 -37.022 1.00 44.25 190 ARG A O 1
ATOM 1474 N N . THR A 1 191 ? -9.558 -17.251 -37.827 1.00 47.81 191 THR A N 1
ATOM 1475 C CA . THR A 1 191 ? -8.194 -17.526 -38.275 1.00 47.81 191 THR A CA 1
ATOM 1476 C C . THR A 1 191 ? -7.907 -16.601 -39.463 1.00 47.81 191 THR A C 1
ATOM 1478 O O . THR A 1 191 ? -8.714 -16.585 -40.398 1.00 47.81 191 THR A O 1
ATOM 1481 N N . PRO A 1 192 ? -6.827 -15.796 -39.438 1.00 46.22 192 PRO A N 1
ATOM 1482 C CA . PRO A 1 192 ? -6.507 -14.934 -40.565 1.00 46.22 192 PRO A CA 1
ATOM 1483 C C . PRO A 1 192 ? -6.262 -15.801 -41.801 1.00 46.22 192 PRO A C 1
ATOM 1485 O O . PRO A 1 192 ? -5.599 -16.841 -41.721 1.00 46.22 192 PRO A O 1
ATOM 1488 N N . ALA A 1 193 ? -6.814 -15.393 -42.942 1.00 56.12 193 ALA A N 1
ATOM 1489 C CA . ALA A 1 193 ? -6.512 -16.046 -44.209 1.00 56.12 193 ALA A CA 1
ATOM 1490 C C . ALA A 1 193 ? -5.034 -15.814 -44.575 1.00 56.12 193 ALA A C 1
ATOM 1492 O O . ALA A 1 193 ? -4.420 -14.833 -44.149 1.00 56.12 193 ALA A O 1
ATOM 1493 N N . ALA A 1 194 ? -4.446 -16.716 -45.366 1.00 44.16 194 ALA A N 1
ATOM 1494 C CA . ALA A 1 194 ? -3.054 -16.600 -45.798 1.00 44.16 194 ALA A CA 1
ATOM 1495 C C . ALA A 1 194 ? -2.826 -15.267 -46.543 1.00 44.16 194 ALA A C 1
ATOM 1497 O O . ALA A 1 194 ? -3.273 -15.107 -47.677 1.00 44.16 194 ALA A O 1
ATOM 1498 N N . GLY A 1 195 ? -2.150 -14.315 -45.888 1.00 58.03 195 GLY A N 1
ATOM 1499 C CA . GLY A 1 195 ? -1.860 -12.976 -46.416 1.00 58.03 195 GLY A CA 1
ATOM 1500 C C . GLY A 1 195 ? -2.355 -11.804 -45.556 1.00 58.03 195 GLY A C 1
ATOM 1501 O O . GLY A 1 195 ? -1.985 -10.668 -45.840 1.00 58.03 195 GLY A O 1
ATOM 1502 N N . GLU A 1 196 ? -3.149 -12.044 -44.509 1.00 50.31 196 GLU A N 1
ATOM 1503 C CA . GLU A 1 196 ? -3.551 -10.999 -43.556 1.00 50.31 196 GLU A CA 1
ATOM 1504 C C . GLU A 1 196 ? -2.489 -10.793 -42.462 1.00 50.31 196 GLU A C 1
ATOM 1506 O O . GLU A 1 196 ? -1.808 -11.738 -42.054 1.00 50.31 196 GLU A O 1
ATOM 1511 N N . ASN A 1 197 ? -2.346 -9.552 -41.975 1.00 43.97 197 ASN A N 1
ATOM 1512 C CA . ASN A 1 197 ? -1.497 -9.260 -40.816 1.00 43.97 197 ASN A CA 1
ATOM 1513 C C . ASN A 1 197 ? -1.895 -10.185 -39.655 1.00 43.97 197 ASN A C 1
ATOM 1515 O O . ASN A 1 197 ? -3.096 -10.330 -39.404 1.00 43.97 197 ASN A O 1
ATOM 1519 N N . PRO A 1 198 ? -0.931 -10.791 -38.936 1.00 51.47 198 PRO A N 1
ATOM 1520 C CA . PRO A 1 198 ? -1.257 -11.641 -37.803 1.00 51.47 198 PRO A CA 1
ATOM 1521 C C . PRO A 1 198 ? -2.141 -10.850 -36.840 1.00 51.47 198 PRO A C 1
ATOM 1523 O O . PRO A 1 198 ? -1.787 -9.743 -36.425 1.00 51.47 198 PRO A O 1
ATOM 1526 N N . LEU A 1 199 ? -3.315 -11.403 -36.521 1.00 52.25 199 LEU A N 1
ATOM 1527 C CA . LEU A 1 199 ? -4.150 -10.866 -35.455 1.00 52.25 199 LEU A CA 1
ATOM 1528 C C . LEU A 1 199 ? -3.266 -10.756 -34.216 1.00 52.25 199 LEU A C 1
ATOM 1530 O O . LEU A 1 199 ? -2.566 -11.708 -33.866 1.00 52.25 199 LEU A O 1
ATOM 1534 N N . PHE A 1 200 ? -3.257 -9.582 -33.590 1.00 48.38 200 PHE A N 1
ATOM 1535 C CA . PHE A 1 200 ? -2.478 -9.351 -32.382 1.00 48.38 200 PHE A CA 1
ATOM 1536 C C . PHE A 1 200 ? -3.088 -10.200 -31.259 1.00 48.38 200 PHE A C 1
ATOM 1538 O O . PHE A 1 200 ? -3.999 -9.773 -30.549 1.00 48.38 200 PHE A O 1
ATOM 1545 N N . HIS A 1 201 ? -2.646 -11.450 -31.155 1.00 53.88 201 HIS A N 1
ATOM 1546 C CA . HIS A 1 201 ? -2.996 -12.335 -30.061 1.00 53.88 201 HIS A CA 1
ATOM 1547 C C . HIS A 1 201 ? -2.165 -11.888 -28.868 1.00 53.88 201 HIS A C 1
ATOM 1549 O O . HIS A 1 201 ? -0.980 -12.199 -28.771 1.00 53.88 201 HIS A O 1
ATOM 1555 N N . ALA A 1 202 ? -2.777 -11.090 -27.996 1.00 62.28 202 ALA A N 1
ATOM 1556 C CA . ALA A 1 202 ? -2.151 -10.729 -26.740 1.00 62.28 202 ALA A CA 1
ATOM 1557 C C . ALA A 1 202 ? -1.834 -12.014 -25.969 1.00 62.28 202 ALA A C 1
ATOM 1559 O O . ALA A 1 202 ? -2.713 -12.852 -25.758 1.00 62.28 202 ALA A O 1
ATOM 1560 N N . GLU A 1 203 ? -0.567 -12.183 -25.597 1.00 83.12 203 GLU A N 1
ATOM 1561 C CA . GLU A 1 203 ? -0.152 -13.311 -24.775 1.00 83.12 203 GLU A CA 1
ATOM 1562 C C . GLU A 1 203 ? -0.968 -13.329 -23.467 1.00 83.12 203 GLU A C 1
ATOM 1564 O O . GLU A 1 203 ? -1.253 -12.264 -22.907 1.00 83.12 203 GLU A O 1
ATOM 1569 N N . PRO A 1 204 ? -1.356 -14.514 -22.965 1.00 88.31 204 PRO A N 1
ATOM 1570 C CA . PRO A 1 204 ? -2.172 -14.605 -21.764 1.00 88.31 204 PRO A CA 1
ATOM 1571 C C . PRO A 1 204 ? -1.421 -14.059 -20.546 1.00 88.31 204 PRO A C 1
ATOM 1573 O O . PRO A 1 204 ? -0.203 -14.233 -20.425 1.00 88.31 204 PRO A O 1
ATOM 1576 N N . LEU A 1 205 ? -2.171 -13.436 -19.635 1.00 93.94 205 LEU A N 1
ATOM 1577 C CA . LEU A 1 205 ? -1.674 -12.987 -18.338 1.00 93.94 205 LEU A CA 1
ATOM 1578 C C . LEU A 1 205 ? -1.135 -14.180 -17.535 1.00 93.94 205 LEU A C 1
ATOM 1580 O O . LEU A 1 205 ? -1.762 -15.240 -17.494 1.00 93.94 205 LEU A O 1
ATOM 1584 N N . GLN A 1 206 ? 0.028 -14.013 -16.915 1.00 94.50 206 GLN A N 1
ATOM 1585 C CA . GLN A 1 206 ? 0.717 -15.042 -16.142 1.00 94.50 206 GLN A CA 1
ATOM 1586 C C . GLN A 1 206 ? 0.748 -14.691 -14.654 1.00 94.50 206 GLN A C 1
ATOM 1588 O O . GLN A 1 206 ? 0.666 -13.530 -14.257 1.00 94.50 206 GLN A O 1
ATOM 1593 N N . ARG A 1 207 ? 0.977 -15.701 -13.805 1.00 96.44 207 ARG A N 1
ATOM 1594 C CA . ARG A 1 207 ? 1.188 -15.490 -12.362 1.00 96.44 207 ARG A CA 1
ATOM 1595 C C . ARG A 1 207 ? 2.361 -14.543 -12.087 1.00 96.44 207 ARG A C 1
ATOM 1597 O O . ARG A 1 207 ? 2.258 -13.700 -11.207 1.00 96.44 207 ARG A O 1
ATOM 1604 N N . SER A 1 208 ? 3.442 -14.647 -12.861 1.00 97.31 208 SER A N 1
ATOM 1605 C CA . SER A 1 208 ? 4.619 -13.781 -12.726 1.00 97.31 208 SER A CA 1
ATOM 1606 C C . SER A 1 208 ? 4.314 -12.304 -12.985 1.00 97.31 208 SER A C 1
ATOM 1608 O O . SER A 1 208 ? 4.950 -11.451 -12.375 1.00 97.31 208 SER A O 1
ATOM 1610 N N . ASP A 1 209 ? 3.336 -11.998 -13.844 1.00 98.19 209 ASP A N 1
ATOM 1611 C CA . ASP A 1 209 ? 2.889 -10.622 -14.084 1.00 98.19 209 ASP A CA 1
ATOM 1612 C C . ASP A 1 209 ? 2.209 -10.050 -12.837 1.00 98.19 209 ASP A C 1
ATOM 1614 O O . ASP A 1 209 ? 2.465 -8.912 -12.458 1.00 98.19 209 ASP A O 1
ATOM 1618 N N . LEU A 1 210 ? 1.384 -10.854 -12.158 1.00 98.38 210 LEU A N 1
ATOM 1619 C CA . LEU A 1 210 ? 0.725 -10.447 -10.916 1.00 98.38 210 LEU A CA 1
ATOM 1620 C C . LEU A 1 210 ? 1.702 -10.362 -9.741 1.00 98.38 210 LEU A C 1
ATOM 1622 O O . LEU A 1 210 ? 1.579 -9.462 -8.912 1.00 98.38 210 LEU A O 1
ATOM 1626 N N . THR A 1 211 ? 2.705 -11.243 -9.691 1.00 98.50 211 THR A N 1
ATOM 1627 C CA . THR A 1 211 ? 3.816 -11.114 -8.740 1.00 98.50 211 THR A CA 1
ATOM 1628 C C . THR A 1 211 ? 4.544 -9.793 -8.959 1.00 98.50 211 THR A C 1
ATOM 1630 O O . THR A 1 211 ? 4.653 -9.012 -8.018 1.00 98.50 211 THR A O 1
ATOM 1633 N N . LEU A 1 212 ? 4.944 -9.486 -10.197 1.00 98.62 212 LEU A N 1
ATOM 1634 C CA . LEU A 1 212 ? 5.599 -8.219 -10.524 1.00 98.62 212 LEU A CA 1
ATOM 1635 C C . LEU A 1 212 ? 4.718 -7.013 -10.168 1.00 98.62 212 LEU A C 1
ATOM 1637 O O . LEU A 1 212 ? 5.200 -6.071 -9.544 1.00 98.62 212 LEU A O 1
ATOM 1641 N N . LEU A 1 213 ? 3.424 -7.056 -10.497 1.00 98.62 213 LEU A N 1
ATOM 1642 C CA . LEU A 1 213 ? 2.476 -5.999 -10.148 1.00 98.62 213 LEU A CA 1
ATOM 1643 C C . LEU A 1 213 ? 2.430 -5.767 -8.632 1.00 98.62 213 LEU A C 1
ATOM 1645 O O . LEU A 1 213 ? 2.515 -4.623 -8.185 1.00 98.62 213 LEU A O 1
ATOM 1649 N N . SER A 1 214 ? 2.357 -6.847 -7.847 1.00 98.50 214 SER A N 1
ATOM 1650 C CA . SER A 1 214 ? 2.359 -6.768 -6.384 1.00 98.50 214 SER A CA 1
ATOM 1651 C C . SER A 1 214 ? 3.665 -6.206 -5.830 1.00 98.50 214 SER A C 1
ATOM 1653 O O . SER A 1 214 ? 3.643 -5.451 -4.867 1.00 98.50 214 SER A O 1
ATOM 1655 N N . GLU A 1 215 ? 4.808 -6.504 -6.450 1.00 98.25 215 GLU A N 1
ATOM 1656 C CA . GLU A 1 215 ? 6.099 -5.985 -6.001 1.00 98.25 215 GLU A CA 1
ATOM 1657 C C . GLU A 1 215 ? 6.268 -4.491 -6.302 1.00 98.25 215 GLU A C 1
ATOM 1659 O O . GLU A 1 215 ? 6.897 -3.771 -5.522 1.00 98.25 215 GLU A O 1
ATOM 1664 N N . LEU A 1 216 ? 5.701 -4.015 -7.414 1.00 98.31 216 LEU A N 1
ATOM 1665 C CA . LEU A 1 216 ? 5.680 -2.596 -7.779 1.00 98.31 216 LEU A CA 1
ATOM 1666 C C . LEU A 1 216 ? 4.752 -1.788 -6.858 1.00 98.31 216 LEU A C 1
ATOM 1668 O O . LEU A 1 216 ? 5.111 -0.684 -6.448 1.00 98.31 216 LEU A O 1
ATOM 1672 N N . PHE A 1 217 ? 3.604 -2.360 -6.483 1.00 98.19 217 PHE A N 1
ATOM 1673 C CA . PHE A 1 217 ? 2.562 -1.723 -5.670 1.00 98.19 217 PHE A CA 1
ATOM 1674 C C . PHE A 1 217 ? 2.323 -2.489 -4.367 1.00 98.19 217 PHE A C 1
ATOM 1676 O O . PHE A 1 217 ? 1.239 -3.002 -4.110 1.00 98.19 217 PHE A O 1
ATOM 1683 N N . TYR A 1 218 ? 3.370 -2.609 -3.552 1.00 98.31 218 TYR A N 1
ATOM 1684 C CA . TYR A 1 218 ? 3.395 -3.550 -2.433 1.00 98.31 218 TYR A CA 1
ATOM 1685 C C . TYR A 1 218 ? 2.668 -3.037 -1.177 1.00 98.31 218 TYR A C 1
ATOM 1687 O O . TYR A 1 218 ? 1.482 -3.310 -0.997 1.00 98.31 218 TYR A O 1
ATOM 1695 N N . LEU A 1 219 ? 3.344 -2.294 -0.292 1.00 98.19 219 LEU A N 1
ATOM 1696 C CA . LEU A 1 219 ? 2.773 -1.805 0.971 1.00 98.19 219 LEU A CA 1
ATOM 1697 C C . LEU A 1 219 ? 3.138 -0.332 1.236 1.00 98.19 219 LEU A C 1
ATOM 1699 O O . LEU A 1 219 ? 4.056 0.211 0.616 1.00 98.19 219 LEU A O 1
ATOM 1703 N N . PRO A 1 220 ? 2.472 0.350 2.191 1.00 96.25 220 PRO A N 1
ATOM 1704 C CA . PRO A 1 220 ? 2.698 1.775 2.435 1.00 96.25 220 PRO A CA 1
ATOM 1705 C C . PRO A 1 220 ? 4.131 2.163 2.817 1.00 96.25 220 PRO A C 1
ATOM 1707 O O . PRO A 1 220 ? 4.532 3.308 2.591 1.00 96.25 220 PRO A O 1
ATOM 1710 N N . TYR A 1 221 ? 4.886 1.235 3.409 1.00 94.38 221 TYR A N 1
ATOM 1711 C CA . TYR A 1 221 ? 6.210 1.480 3.991 1.00 94.38 221 TYR A CA 1
ATOM 1712 C C . TYR A 1 221 ? 7.342 0.678 3.346 1.00 94.38 221 TYR A C 1
ATOM 1714 O O . TYR A 1 221 ? 8.487 0.818 3.768 1.00 94.38 221 TYR A O 1
ATOM 1722 N N . GLU A 1 222 ? 7.041 -0.165 2.362 1.00 92.94 222 GLU A N 1
ATOM 1723 C CA . GLU A 1 222 ? 8.030 -1.007 1.694 1.00 92.94 222 GLU A CA 1
ATOM 1724 C C . GLU A 1 222 ? 7.584 -1.343 0.268 1.00 92.94 222 GLU A C 1
ATOM 1726 O O . GLU A 1 222 ? 6.399 -1.531 -0.006 1.00 92.94 222 GLU A O 1
ATOM 1731 N N . HIS A 1 223 ? 8.559 -1.426 -0.632 1.00 94.75 223 HIS A N 1
ATOM 1732 C CA . HIS A 1 223 ? 8.376 -1.960 -1.976 1.00 94.75 223 HIS A CA 1
ATOM 1733 C C . HIS A 1 223 ? 8.681 -3.461 -1.983 1.00 94.75 223 HIS A C 1
ATOM 1735 O O . HIS A 1 223 ? 9.389 -3.949 -1.102 1.00 94.75 223 HIS A O 1
ATOM 1741 N N . GLY A 1 224 ? 8.209 -4.178 -3.002 1.00 96.00 224 GLY A N 1
ATOM 1742 C CA . GLY A 1 224 ? 8.638 -5.553 -3.234 1.00 96.00 224 GLY A CA 1
ATOM 1743 C C . GLY A 1 224 ? 10.089 -5.641 -3.712 1.00 96.00 224 GLY A C 1
ATOM 1744 O O . GLY A 1 224 ? 10.751 -4.630 -3.998 1.00 96.00 224 GLY A O 1
ATOM 1745 N N . ASP A 1 225 ? 10.588 -6.869 -3.820 1.00 96.06 225 ASP A N 1
ATOM 1746 C CA . ASP A 1 225 ? 12.000 -7.132 -4.095 1.00 96.06 225 ASP A CA 1
ATOM 1747 C C . ASP A 1 225 ? 12.416 -6.633 -5.481 1.00 96.06 225 ASP A C 1
ATOM 1749 O O . ASP A 1 225 ? 13.434 -5.941 -5.605 1.00 96.06 225 ASP A O 1
ATOM 1753 N N . THR A 1 226 ? 11.607 -6.894 -6.515 1.00 96.81 226 THR A N 1
ATOM 1754 C CA . THR A 1 226 ? 11.895 -6.403 -7.872 1.00 96.81 226 THR A CA 1
ATOM 1755 C C . THR A 1 226 ? 11.924 -4.879 -7.938 1.00 96.81 226 THR A C 1
ATOM 1757 O O . THR A 1 226 ? 12.885 -4.316 -8.459 1.00 96.81 226 THR A O 1
ATOM 1760 N N . ALA A 1 227 ? 10.941 -4.185 -7.359 1.00 96.62 227 ALA A N 1
ATOM 1761 C CA . ALA A 1 227 ? 10.902 -2.721 -7.350 1.00 96.62 227 ALA A CA 1
ATOM 1762 C C . ALA A 1 227 ? 12.113 -2.116 -6.616 1.00 96.62 227 ALA A C 1
ATOM 1764 O O . ALA A 1 227 ? 12.793 -1.226 -7.135 1.00 96.62 227 ALA A O 1
ATOM 1765 N N . THR A 1 228 ? 12.455 -2.664 -5.445 1.00 96.00 228 THR A N 1
ATOM 1766 C CA . THR A 1 228 ? 13.651 -2.271 -4.685 1.00 96.00 228 THR A CA 1
ATOM 1767 C C . THR A 1 228 ? 14.926 -2.485 -5.506 1.00 96.00 228 THR A C 1
ATOM 1769 O O . THR A 1 228 ? 15.813 -1.626 -5.528 1.00 96.00 228 THR A O 1
ATOM 1772 N N . ARG A 1 229 ? 15.031 -3.620 -6.209 1.00 96.69 229 ARG A N 1
ATOM 1773 C CA . ARG A 1 229 ? 16.161 -3.936 -7.088 1.00 96.69 229 ARG A CA 1
ATOM 1774 C C . ARG A 1 229 ? 16.245 -2.974 -8.270 1.00 96.69 229 ARG A C 1
ATOM 1776 O O . ARG A 1 229 ? 17.329 -2.460 -8.522 1.00 96.69 229 ARG A O 1
ATOM 1783 N N . MET A 1 230 ? 15.137 -2.687 -8.953 1.00 97.50 230 MET A N 1
ATOM 1784 C CA . MET A 1 230 ? 15.094 -1.736 -10.071 1.00 97.50 230 MET A CA 1
ATOM 1785 C C . MET A 1 230 ? 15.605 -0.357 -9.651 1.00 97.50 230 MET A C 1
ATOM 1787 O O . MET A 1 230 ? 16.452 0.214 -10.335 1.00 97.50 230 MET A O 1
ATOM 1791 N N . LEU A 1 231 ? 15.160 0.149 -8.496 1.00 95.44 231 LEU A N 1
ATOM 1792 C CA . LEU A 1 231 ? 15.612 1.440 -7.975 1.00 95.44 231 LEU A CA 1
ATOM 1793 C C . LEU A 1 231 ? 17.112 1.421 -7.619 1.00 95.44 231 LEU A C 1
ATOM 1795 O O . LEU A 1 231 ? 17.832 2.365 -7.947 1.00 95.44 231 LEU A O 1
ATOM 1799 N N . ARG A 1 232 ? 17.612 0.335 -7.006 1.00 94.56 232 ARG A N 1
ATOM 1800 C CA . ARG A 1 232 ? 19.049 0.146 -6.711 1.00 94.56 232 ARG A CA 1
ATOM 1801 C C . ARG A 1 232 ? 19.910 0.101 -7.969 1.00 94.56 232 ARG A C 1
ATOM 1803 O O . ARG A 1 232 ? 20.965 0.734 -7.995 1.00 94.56 232 ARG A O 1
ATOM 1810 N N . GLU A 1 233 ? 19.479 -0.634 -8.990 1.00 95.19 233 GLU A N 1
ATOM 1811 C CA . GLU A 1 233 ? 20.176 -0.709 -10.276 1.00 95.19 233 GLU A CA 1
ATOM 1812 C C . GLU A 1 233 ? 20.213 0.659 -10.958 1.00 95.19 233 GLU A C 1
ATOM 1814 O O . GLU A 1 233 ? 21.292 1.121 -11.321 1.00 95.19 233 GLU A O 1
ATOM 1819 N N . LEU A 1 234 ? 19.070 1.345 -11.055 1.00 94.44 234 LEU A N 1
ATOM 1820 C CA . LEU A 1 234 ? 18.988 2.674 -11.661 1.00 94.44 234 LEU A CA 1
ATOM 1821 C C . LEU A 1 234 ? 19.924 3.667 -10.964 1.00 94.44 234 LEU A C 1
ATOM 1823 O O . LEU A 1 234 ? 20.711 4.350 -11.619 1.00 94.44 234 LEU A O 1
ATOM 1827 N N . HIS A 1 235 ? 19.889 3.713 -9.631 1.00 91.19 235 HIS A N 1
ATOM 1828 C CA . HIS A 1 235 ? 20.762 4.589 -8.860 1.00 91.19 235 HIS A CA 1
ATOM 1829 C C . HIS A 1 235 ? 22.246 4.280 -9.084 1.00 91.19 235 HIS A C 1
ATOM 1831 O O . HIS A 1 235 ? 23.061 5.189 -9.264 1.00 91.19 235 HIS A O 1
ATOM 1837 N N . TRP A 1 236 ? 22.616 2.998 -9.092 1.00 92.44 236 TRP A N 1
ATOM 1838 C CA . TRP A 1 236 ? 23.998 2.602 -9.328 1.00 92.44 236 TRP A CA 1
ATOM 1839 C C . TRP A 1 236 ? 24.463 2.983 -10.740 1.00 92.44 236 TRP A C 1
ATOM 1841 O O . TRP A 1 236 ? 25.546 3.543 -10.892 1.00 92.44 236 TRP A O 1
ATOM 1851 N N . LEU A 1 237 ? 23.628 2.755 -11.759 1.00 92.44 237 LEU A N 1
ATOM 1852 C CA . LEU A 1 237 ? 23.936 3.083 -13.153 1.00 92.44 237 LEU A CA 1
ATOM 1853 C C . LEU A 1 237 ? 24.144 4.587 -13.356 1.00 92.44 237 LEU A C 1
ATOM 1855 O O . LEU A 1 237 ? 25.102 4.975 -14.024 1.00 92.44 237 LEU A O 1
ATOM 1859 N N . ILE A 1 238 ? 23.303 5.419 -12.732 1.00 89.38 238 ILE A N 1
ATOM 1860 C CA . ILE A 1 238 ? 23.425 6.885 -12.758 1.00 89.38 238 ILE A CA 1
ATOM 1861 C C . ILE A 1 238 ? 24.700 7.346 -12.041 1.00 89.38 238 ILE A C 1
ATOM 1863 O O . ILE A 1 238 ? 25.418 8.213 -12.526 1.00 89.38 238 ILE A O 1
ATOM 1867 N N . THR A 1 239 ? 25.010 6.780 -10.874 1.00 87.62 239 THR A N 1
ATOM 1868 C CA . THR A 1 239 ? 26.181 7.209 -10.085 1.00 87.62 239 THR A CA 1
ATOM 1869 C C . THR A 1 239 ? 27.515 6.789 -10.702 1.00 87.62 239 THR A C 1
ATOM 1871 O O . THR A 1 239 ? 28.531 7.433 -10.444 1.00 87.62 239 THR A O 1
ATOM 1874 N N . HIS A 1 240 ? 27.519 5.745 -11.533 1.00 87.25 240 HIS A N 1
ATOM 1875 C CA . HIS A 1 240 ? 28.720 5.189 -12.161 1.00 87.25 240 HIS A CA 1
ATOM 1876 C C . HIS A 1 240 ? 28.821 5.510 -13.659 1.00 87.25 240 HIS A C 1
ATOM 1878 O O . HIS A 1 240 ? 29.603 4.875 -14.356 1.00 87.25 240 HIS A O 1
ATOM 1884 N N . SER A 1 241 ? 28.076 6.502 -14.161 1.00 82.12 241 SER A N 1
ATOM 1885 C CA . SER A 1 241 ? 28.097 6.887 -15.579 1.00 82.12 241 SER A CA 1
ATOM 1886 C C . SER A 1 241 ? 29.211 7.878 -15.956 1.00 82.12 241 SER A C 1
ATOM 1888 O O . SER A 1 241 ? 29.270 8.326 -17.099 1.00 82.12 241 SER A O 1
ATOM 1890 N N . CYS A 1 242 ? 30.083 8.267 -15.019 1.00 67.81 242 CYS A N 1
ATOM 1891 C CA . CYS A 1 242 ? 31.036 9.373 -15.193 1.00 67.81 242 CYS A CA 1
ATOM 1892 C C . CYS A 1 242 ? 32.257 9.066 -16.084 1.00 67.81 242 CYS A C 1
ATOM 1894 O O . CYS A 1 242 ? 33.013 9.986 -16.392 1.00 67.81 242 CYS A O 1
ATOM 1896 N N . SER A 1 243 ? 32.484 7.813 -16.489 1.00 62.50 243 SER A N 1
ATOM 1897 C CA . SER A 1 243 ? 33.636 7.419 -17.313 1.00 62.50 243 SER A CA 1
ATOM 1898 C C . SER A 1 243 ? 33.197 6.881 -18.673 1.00 62.50 243 SER A C 1
ATOM 1900 O O . SER A 1 243 ? 32.476 5.890 -18.732 1.00 62.50 243 SER A O 1
ATOM 1902 N N . LEU A 1 244 ? 33.671 7.496 -19.762 1.00 61.25 244 LEU A N 1
ATOM 1903 C CA . LEU A 1 244 ? 33.567 6.935 -21.112 1.00 61.25 244 LEU A CA 1
ATOM 1904 C C . LEU A 1 244 ? 34.926 6.346 -21.545 1.00 61.25 244 LEU A C 1
ATOM 1906 O O . LEU A 1 244 ? 35.937 7.037 -21.400 1.00 61.25 244 LEU A O 1
ATOM 1910 N N . PRO A 1 245 ? 34.969 5.117 -22.101 1.00 72.81 245 PRO A N 1
ATOM 1911 C CA . PRO A 1 245 ? 33.849 4.182 -22.254 1.00 72.81 245 PRO A CA 1
ATOM 1912 C C . PRO A 1 245 ? 33.382 3.618 -20.901 1.00 72.81 245 PRO A C 1
ATOM 1914 O O . PRO A 1 245 ? 34.180 3.472 -19.975 1.00 72.81 245 PRO A O 1
ATOM 1917 N N . GLN A 1 246 ? 32.089 3.287 -20.796 1.00 80.50 246 GLN A N 1
ATOM 1918 C CA . GLN A 1 246 ? 31.555 2.638 -19.594 1.00 80.50 246 GLN A CA 1
ATOM 1919 C C . GLN A 1 246 ? 32.187 1.248 -19.416 1.00 80.50 246 GLN A C 1
ATOM 1921 O O . GLN A 1 246 ? 32.521 0.576 -20.395 1.00 80.50 246 GLN A O 1
ATOM 1926 N N . SER A 1 247 ? 32.330 0.791 -18.171 1.00 85.75 247 SER A N 1
ATOM 1927 C CA . SER A 1 247 ? 32.908 -0.527 -17.879 1.00 85.75 247 SER A CA 1
ATOM 1928 C C . SER A 1 247 ? 32.027 -1.677 -18.388 1.00 85.75 247 SER A C 1
ATOM 1930 O O . SER A 1 247 ? 30.820 -1.522 -18.591 1.00 85.75 247 SER A O 1
ATOM 1932 N N . GLU A 1 248 ? 32.607 -2.864 -18.579 1.00 90.38 248 GLU A N 1
ATOM 1933 C CA . GLU A 1 248 ? 31.844 -4.076 -18.924 1.00 90.38 248 GLU A CA 1
ATOM 1934 C C . GLU A 1 248 ? 30.777 -4.392 -17.865 1.00 90.38 248 GLU A C 1
ATOM 1936 O O . GLU A 1 248 ? 29.638 -4.730 -18.190 1.00 90.38 248 GLU A O 1
ATOM 1941 N N . GLU A 1 249 ? 31.117 -4.177 -16.592 1.00 93.56 249 GLU A N 1
ATOM 1942 C CA . GLU A 1 249 ? 30.189 -4.313 -15.472 1.00 93.56 249 GLU A CA 1
ATOM 1943 C C . GLU A 1 249 ? 28.998 -3.354 -15.591 1.00 93.56 249 GLU A C 1
ATOM 1945 O O . GLU A 1 249 ? 27.854 -3.759 -15.374 1.00 93.56 249 GLU A O 1
ATOM 1950 N N . TRP A 1 250 ? 29.241 -2.104 -15.999 1.00 93.81 250 TRP A N 1
ATOM 1951 C CA . TRP A 1 250 ? 28.170 -1.139 -16.228 1.00 93.81 250 TRP A CA 1
ATOM 1952 C C . TRP A 1 250 ? 27.219 -1.619 -17.328 1.00 93.81 250 TRP A C 1
ATOM 1954 O O . TRP A 1 250 ? 26.007 -1.647 -17.123 1.00 93.81 250 TRP A O 1
ATOM 1964 N N . HIS A 1 251 ? 27.750 -2.096 -18.457 1.00 92.31 251 HIS A N 1
ATOM 1965 C CA . HIS A 1 251 ? 26.935 -2.621 -19.557 1.00 92.31 251 HIS A CA 1
ATOM 1966 C C . HIS A 1 251 ? 26.133 -3.864 -19.157 1.00 92.31 251 HIS A C 1
ATOM 1968 O O . HIS A 1 251 ? 24.959 -3.992 -19.516 1.00 92.31 251 HIS A O 1
ATOM 1974 N N . ARG A 1 252 ? 26.739 -4.774 -18.386 1.00 95.31 252 ARG A N 1
ATOM 1975 C CA . ARG A 1 252 ? 26.076 -5.975 -17.869 1.00 95.31 252 ARG A CA 1
ATOM 1976 C C . ARG A 1 252 ? 24.891 -5.613 -16.972 1.00 95.31 252 ARG A C 1
ATOM 1978 O O . ARG A 1 252 ? 23.814 -6.191 -17.123 1.00 95.31 252 ARG A O 1
ATOM 1985 N N . ARG A 1 253 ? 25.067 -4.646 -16.066 1.00 96.81 253 ARG A N 1
ATOM 1986 C CA . ARG A 1 253 ? 23.998 -4.157 -15.180 1.00 96.81 253 ARG A CA 1
ATOM 1987 C C . ARG A 1 253 ? 22.931 -3.367 -15.931 1.00 96.81 253 ARG A C 1
ATOM 1989 O O . ARG A 1 253 ? 21.750 -3.599 -15.697 1.00 96.81 253 ARG A O 1
ATOM 1996 N N . ALA A 1 254 ? 23.320 -2.533 -16.894 1.00 95.38 254 ALA A N 1
ATOM 1997 C CA . ALA A 1 254 ? 22.385 -1.809 -17.753 1.00 95.38 254 ALA A CA 1
ATOM 1998 C C . ALA A 1 254 ? 21.479 -2.772 -18.532 1.00 95.38 254 ALA A C 1
ATOM 2000 O O . ALA A 1 254 ? 20.270 -2.570 -18.583 1.00 95.38 254 ALA A O 1
ATOM 2001 N N . LYS A 1 255 ? 22.037 -3.869 -19.064 1.00 96.12 255 LYS A N 1
ATOM 2002 C CA . LYS A 1 255 ? 21.260 -4.926 -19.727 1.00 96.12 255 LYS A CA 1
ATOM 2003 C C . LYS A 1 255 ? 20.295 -5.633 -18.770 1.00 96.12 255 LYS A C 1
ATOM 2005 O O . LYS A 1 255 ? 19.168 -5.925 -19.151 1.00 96.12 255 LYS A O 1
ATOM 2010 N N . ALA A 1 256 ? 20.715 -5.911 -17.536 1.00 97.31 256 ALA A N 1
ATOM 2011 C CA . ALA A 1 256 ? 19.831 -6.510 -16.534 1.00 97.31 256 ALA A CA 1
ATOM 2012 C C . ALA A 1 256 ? 18.694 -5.556 -16.117 1.00 97.31 256 ALA A C 1
ATOM 2014 O O . ALA A 1 256 ? 17.565 -5.995 -15.918 1.00 97.31 256 ALA A O 1
ATOM 2015 N N . PHE A 1 257 ? 18.974 -4.254 -16.010 1.00 97.81 257 PHE A N 1
ATOM 2016 C CA . PHE A 1 257 ? 17.961 -3.228 -15.762 1.00 97.81 257 PHE A CA 1
ATOM 2017 C C . PHE A 1 257 ? 16.955 -3.126 -16.914 1.00 97.81 257 PHE A C 1
ATOM 2019 O O . PHE A 1 257 ? 15.751 -3.135 -16.674 1.00 97.81 257 PHE A O 1
ATOM 2026 N N . ASP A 1 258 ? 17.445 -3.120 -18.154 1.00 96.94 258 ASP A N 1
ATOM 2027 C CA . ASP A 1 258 ? 16.627 -3.113 -19.370 1.00 96.94 258 ASP A CA 1
ATOM 2028 C C . ASP A 1 258 ? 15.648 -4.299 -19.415 1.00 96.94 258 ASP A C 1
ATOM 2030 O O . ASP A 1 258 ? 14.454 -4.108 -19.630 1.00 96.94 258 ASP A O 1
ATOM 2034 N N . GLN A 1 259 ? 16.111 -5.505 -19.063 1.00 97.88 259 GLN A N 1
ATOM 2035 C CA . GLN A 1 259 ? 15.258 -6.697 -18.949 1.00 97.88 259 GLN A CA 1
ATOM 2036 C C . GLN A 1 259 ? 14.137 -6.542 -17.909 1.00 97.88 259 GLN A C 1
ATOM 2038 O O . GLN A 1 259 ? 13.021 -7.008 -18.135 1.00 97.88 259 GLN A O 1
ATOM 2043 N N . MET A 1 260 ? 14.408 -5.886 -16.774 1.00 98.25 260 MET A N 1
ATOM 2044 C CA . MET A 1 260 ? 13.370 -5.602 -15.775 1.00 98.25 260 MET A CA 1
ATOM 2045 C C . MET A 1 260 ? 12.364 -4.565 -16.294 1.00 98.25 260 MET A C 1
ATOM 2047 O O . MET A 1 260 ? 11.163 -4.735 -16.100 1.00 98.25 260 MET A O 1
ATOM 2051 N N . CYS A 1 261 ? 12.818 -3.519 -16.994 1.00 98.00 261 CYS A N 1
ATOM 2052 C CA . CYS A 1 261 ? 11.926 -2.554 -17.645 1.00 98.00 261 CYS A CA 1
ATOM 2053 C C . CYS A 1 261 ? 11.034 -3.222 -18.702 1.00 98.00 261 CYS A C 1
ATOM 2055 O O . CYS A 1 261 ? 9.833 -2.949 -18.751 1.00 98.00 261 CYS A O 1
ATOM 2057 N N . ASP A 1 262 ? 11.593 -4.124 -19.508 1.00 97.06 262 ASP A N 1
ATOM 2058 C CA . ASP A 1 262 ? 10.843 -4.889 -20.503 1.00 97.06 262 ASP A CA 1
ATOM 2059 C C . ASP A 1 262 ? 9.785 -5.789 -19.859 1.00 97.06 262 ASP A C 1
ATOM 2061 O O . ASP A 1 262 ? 8.662 -5.857 -20.361 1.00 97.06 262 ASP A O 1
ATOM 2065 N N . ALA A 1 263 ? 10.087 -6.413 -18.715 1.00 97.81 263 ALA A N 1
ATOM 2066 C CA . ALA A 1 263 ? 9.110 -7.201 -17.966 1.00 97.81 263 ALA A CA 1
ATOM 2067 C C . ALA A 1 263 ? 7.893 -6.358 -17.537 1.00 97.81 263 ALA A C 1
ATOM 2069 O O . ALA A 1 263 ? 6.757 -6.796 -17.707 1.00 97.81 263 ALA A O 1
ATOM 2070 N N . VAL A 1 264 ? 8.101 -5.117 -17.077 1.00 98.25 264 VAL A N 1
ATOM 2071 C CA . VAL A 1 264 ? 7.000 -4.194 -16.728 1.00 98.25 264 VAL A CA 1
ATOM 2072 C C . VAL A 1 264 ? 6.166 -3.819 -17.959 1.00 98.25 264 VAL A C 1
ATOM 2074 O O . VAL A 1 264 ? 4.937 -3.771 -17.890 1.00 98.25 264 VAL A O 1
ATOM 2077 N N . VAL A 1 265 ? 6.805 -3.580 -19.109 1.00 96.56 265 VAL A N 1
ATOM 2078 C CA . VAL A 1 265 ? 6.096 -3.272 -20.363 1.00 96.56 265 VAL A CA 1
ATOM 2079 C C . VAL A 1 265 ? 5.274 -4.473 -20.842 1.00 96.56 265 VAL A C 1
ATOM 2081 O O . VAL A 1 265 ? 4.131 -4.301 -21.270 1.00 96.56 265 VAL A O 1
ATOM 2084 N N . GLN A 1 266 ? 5.819 -5.687 -20.749 1.00 96.44 266 GLN A N 1
ATOM 2085 C CA . GLN A 1 266 ? 5.096 -6.913 -21.085 1.00 96.44 266 GLN A CA 1
ATOM 2086 C C . GLN A 1 266 ? 3.913 -7.151 -20.142 1.00 96.44 266 GLN A C 1
ATOM 2088 O O . GLN A 1 266 ? 2.808 -7.398 -20.623 1.00 96.44 266 GLN A O 1
ATOM 2093 N N . MET A 1 267 ? 4.116 -6.993 -18.831 1.00 97.56 267 MET A N 1
ATOM 2094 C CA . MET A 1 267 ? 3.062 -7.066 -17.816 1.00 97.56 267 MET A CA 1
ATOM 2095 C C . MET A 1 267 ? 1.916 -6.098 -18.145 1.00 97.56 267 MET A C 1
ATOM 2097 O O . MET A 1 267 ? 0.760 -6.513 -18.212 1.00 97.56 267 MET A O 1
ATOM 2101 N N . PHE A 1 268 ? 2.224 -4.830 -18.449 1.00 97.06 268 PHE A N 1
ATOM 2102 C CA . PHE A 1 268 ? 1.225 -3.847 -18.884 1.00 97.06 268 PHE A CA 1
ATOM 2103 C C . PHE A 1 268 ? 0.447 -4.316 -20.122 1.00 97.06 268 PHE A C 1
ATOM 2105 O O . PHE A 1 268 ? -0.779 -4.195 -20.159 1.00 97.06 268 PHE A O 1
ATOM 2112 N N . ASN A 1 269 ? 1.137 -4.841 -21.141 1.00 94.88 269 ASN A N 1
ATOM 2113 C CA . ASN A 1 269 ? 0.496 -5.274 -22.383 1.00 94.88 269 ASN A CA 1
ATOM 2114 C C . ASN A 1 269 ? -0.469 -6.443 -22.136 1.00 94.88 269 ASN A C 1
ATOM 2116 O O . ASN A 1 269 ? -1.565 -6.447 -22.695 1.00 94.88 269 ASN A O 1
ATOM 2120 N N . ARG A 1 270 ? -0.100 -7.412 -21.290 1.00 94.88 270 ARG A N 1
ATOM 2121 C CA . ARG A 1 270 ? -0.968 -8.548 -20.937 1.00 94.88 270 ARG A CA 1
ATOM 2122 C C . ARG A 1 270 ? -2.161 -8.099 -20.090 1.00 94.88 270 ARG A C 1
ATOM 2124 O O . ARG A 1 270 ? -3.292 -8.443 -20.421 1.00 94.88 270 ARG A O 1
ATOM 2131 N N . LEU A 1 271 ? -1.934 -7.269 -19.064 1.00 94.88 271 LEU A N 1
ATOM 2132 C CA . LEU A 1 271 ? -2.995 -6.709 -18.212 1.00 94.88 271 LEU A CA 1
ATOM 2133 C C . LEU A 1 271 ? -4.011 -5.898 -19.025 1.00 94.88 271 LEU A C 1
ATOM 2135 O O . LEU A 1 271 ? -5.213 -6.105 -18.889 1.00 94.88 271 LEU A O 1
ATOM 2139 N N . SER A 1 272 ? -3.542 -5.051 -19.946 1.00 94.00 272 SER A N 1
ATOM 2140 C CA . SER A 1 272 ? -4.404 -4.237 -20.824 1.00 94.00 272 SER A CA 1
ATOM 2141 C C . SER A 1 272 ? -5.310 -5.070 -21.740 1.00 94.00 272 SER A C 1
ATOM 2143 O O . SER A 1 272 ? -6.315 -4.578 -22.257 1.00 94.00 272 SER A O 1
ATOM 2145 N N . ASN A 1 273 ? -4.963 -6.340 -21.948 1.00 90.81 273 ASN A N 1
ATOM 2146 C CA . ASN A 1 273 ? -5.722 -7.282 -22.758 1.00 90.81 273 ASN A CA 1
ATOM 2147 C C . ASN A 1 273 ? -6.495 -8.322 -21.930 1.00 90.81 273 ASN A C 1
ATOM 2149 O O . ASN A 1 273 ? -7.141 -9.184 -22.527 1.00 90.81 273 ASN A O 1
ATOM 2153 N N . ALA A 1 274 ? -6.477 -8.235 -20.595 1.00 89.69 274 ALA A N 1
ATOM 2154 C CA . ALA A 1 274 ? -7.168 -9.178 -19.720 1.00 89.69 274 ALA A CA 1
ATOM 2155 C C . ALA A 1 274 ? -8.679 -9.252 -20.008 1.00 89.69 274 ALA A C 1
ATOM 2157 O O . ALA A 1 274 ? -9.293 -8.301 -20.503 1.00 89.69 274 ALA A O 1
ATOM 2158 N N . ALA A 1 275 ? -9.288 -10.407 -19.734 1.00 90.25 275 ALA A N 1
ATOM 2159 C CA . ALA A 1 275 ? -10.703 -10.630 -20.023 1.00 90.25 275 ALA A CA 1
ATOM 2160 C C . ALA A 1 275 ? -11.599 -9.774 -19.118 1.00 90.25 275 ALA A C 1
ATOM 2162 O O . ALA A 1 275 ? -12.534 -9.141 -19.616 1.00 90.25 275 ALA A O 1
ATOM 2163 N N . ASN A 1 276 ? -11.265 -9.708 -17.827 1.00 89.06 276 ASN A N 1
ATOM 2164 C CA . ASN A 1 276 ? -12.001 -8.928 -16.844 1.00 89.06 276 ASN A CA 1
ATOM 2165 C C . ASN A 1 276 ? -11.692 -7.428 -16.978 1.00 89.06 276 ASN A C 1
ATOM 2167 O O . ASN A 1 276 ? -10.589 -6.970 -16.670 1.00 89.06 276 ASN A O 1
ATOM 2171 N N . ARG A 1 277 ? -12.675 -6.660 -17.461 1.00 91.88 277 ARG A N 1
ATOM 2172 C CA . ARG A 1 277 ? -12.523 -5.223 -17.726 1.00 91.88 277 ARG A CA 1
ATOM 2173 C C . ARG A 1 277 ? -12.677 -4.368 -16.473 1.00 91.88 277 ARG A C 1
ATOM 2175 O O . ARG A 1 277 ? -12.046 -3.320 -16.424 1.00 91.88 277 ARG A O 1
ATOM 2182 N N . LEU A 1 278 ? -13.425 -4.825 -15.467 1.00 90.19 278 LEU A N 1
ATOM 2183 C CA . LEU A 1 278 ? -13.601 -4.097 -14.207 1.00 90.19 278 LEU A CA 1
ATOM 2184 C C . LEU A 1 278 ? -12.269 -3.956 -13.471 1.00 90.19 278 LEU A C 1
ATOM 2186 O O . LEU A 1 278 ? -11.838 -2.839 -13.195 1.00 90.19 278 LEU A O 1
ATOM 2190 N N . ILE A 1 279 ? -11.559 -5.076 -13.284 1.00 91.94 279 ILE A N 1
ATOM 2191 C CA . ILE A 1 279 ? -10.238 -5.067 -12.639 1.00 91.94 279 ILE A CA 1
ATOM 2192 C C . ILE A 1 279 ? -9.261 -4.190 -13.434 1.00 91.94 279 ILE A C 1
ATOM 2194 O O . ILE A 1 279 ? -8.481 -3.431 -12.862 1.00 91.94 279 ILE A O 1
ATOM 2198 N N . LEU A 1 280 ? -9.307 -4.263 -14.770 1.00 93.69 280 LEU A N 1
ATOM 2199 C CA . LEU A 1 280 ? -8.461 -3.429 -15.621 1.00 93.69 280 LEU A CA 1
ATOM 2200 C C . LEU A 1 280 ? -8.755 -1.935 -15.444 1.00 93.69 280 LEU A C 1
ATOM 2202 O O . LEU A 1 280 ? -7.809 -1.157 -15.386 1.00 93.69 280 LEU A O 1
ATOM 2206 N N . TYR A 1 281 ? -10.021 -1.520 -15.401 1.00 93.94 281 TYR A N 1
ATOM 2207 C CA . TYR A 1 281 ? -10.377 -0.103 -15.310 1.00 93.94 281 TYR A CA 1
ATOM 2208 C C . TYR A 1 281 ? -9.952 0.521 -13.983 1.00 93.94 281 TYR A C 1
ATOM 2210 O O . TYR A 1 281 ? -9.395 1.619 -14.006 1.00 93.94 281 TYR A O 1
ATOM 2218 N N . ASP A 1 282 ? -10.097 -0.208 -12.878 1.00 94.38 282 ASP A N 1
ATOM 2219 C CA . ASP A 1 282 ? -9.572 0.201 -11.571 1.00 94.38 282 ASP A CA 1
ATOM 2220 C C . ASP A 1 282 ? -8.033 0.309 -11.584 1.00 94.38 282 ASP A C 1
ATOM 2222 O O . ASP A 1 282 ? -7.445 1.206 -10.982 1.00 94.38 282 ASP A O 1
ATOM 2226 N N . LEU A 1 283 ? -7.353 -0.566 -12.330 1.00 94.94 283 LEU A N 1
ATOM 2227 C CA . LEU A 1 283 ? -5.891 -0.633 -12.376 1.00 94.94 283 LEU A CA 1
ATOM 2228 C C . LEU A 1 283 ? -5.237 0.347 -13.374 1.00 94.94 283 LEU A C 1
ATOM 2230 O O . LEU A 1 283 ? -4.063 0.700 -13.226 1.00 94.94 283 LEU A O 1
ATOM 2234 N N . TYR A 1 284 ? -5.959 0.753 -14.423 1.00 95.06 284 TYR A N 1
ATOM 2235 C CA . TYR A 1 284 ? -5.383 1.275 -15.670 1.00 95.06 284 TYR A CA 1
ATOM 2236 C C . TYR A 1 284 ? -4.463 2.483 -15.470 1.00 95.06 284 TYR A C 1
ATOM 2238 O O . TYR A 1 284 ? -3.364 2.533 -16.034 1.00 95.06 284 TYR A O 1
ATOM 2246 N N . ASN A 1 285 ? -4.890 3.442 -14.647 1.00 93.19 285 ASN A N 1
ATOM 2247 C CA . ASN A 1 285 ? -4.126 4.663 -14.399 1.00 93.19 285 ASN A CA 1
ATOM 2248 C C . ASN A 1 285 ? -2.766 4.350 -13.761 1.00 93.19 285 ASN A C 1
ATOM 2250 O O . ASN A 1 285 ? -1.745 4.870 -14.213 1.00 93.19 285 ASN A O 1
ATOM 2254 N N . TYR A 1 286 ? -2.732 3.433 -12.793 1.00 96.25 286 TYR A N 1
ATOM 2255 C CA . TYR A 1 286 ? -1.510 3.052 -12.091 1.00 96.25 286 TYR A CA 1
ATOM 2256 C C . TYR A 1 286 ? -0.523 2.306 -12.992 1.00 96.25 286 TYR A C 1
ATOM 2258 O O . TYR A 1 286 ? 0.668 2.623 -13.018 1.00 96.25 286 TYR A O 1
ATOM 2266 N N . ILE A 1 287 ? -1.000 1.334 -13.779 1.00 96.06 287 ILE A N 1
ATOM 2267 C CA . ILE A 1 287 ? -0.113 0.560 -14.664 1.00 96.06 287 ILE A CA 1
ATOM 2268 C C . ILE A 1 287 ? 0.405 1.391 -15.841 1.00 96.06 287 ILE A C 1
ATOM 2270 O O . ILE A 1 287 ? 1.524 1.172 -16.308 1.00 96.06 287 ILE A O 1
ATOM 2274 N N . CYS A 1 288 ? -0.381 2.360 -16.314 1.00 93.75 288 CYS A N 1
ATOM 2275 C CA . CYS A 1 288 ? 0.054 3.316 -17.325 1.00 93.75 288 CYS A CA 1
ATOM 2276 C C . CYS A 1 288 ? 1.156 4.232 -16.774 1.00 93.75 288 CYS A C 1
ATOM 2278 O O . CYS A 1 288 ? 2.170 4.464 -17.447 1.00 93.75 288 CYS A O 1
ATOM 2280 N N . ASP A 1 289 ? 0.985 4.707 -15.538 1.00 92.56 289 ASP A N 1
ATOM 2281 C CA . ASP A 1 289 ? 1.947 5.563 -14.851 1.00 92.56 289 ASP A CA 1
ATOM 2282 C C . ASP A 1 289 ? 3.299 4.860 -14.670 1.00 92.56 289 ASP A C 1
ATOM 2284 O O . ASP A 1 289 ? 4.311 5.325 -15.208 1.00 92.56 289 ASP A O 1
ATOM 2288 N N . ILE A 1 290 ? 3.306 3.673 -14.048 1.00 94.94 290 ILE A N 1
ATOM 2289 C CA . ILE A 1 290 ? 4.546 2.925 -13.801 1.00 94.94 290 ILE A CA 1
ATOM 2290 C C . ILE A 1 290 ? 5.235 2.500 -15.099 1.00 94.94 290 ILE A C 1
ATOM 2292 O O . ILE A 1 290 ? 6.451 2.658 -15.211 1.00 94.94 290 ILE A O 1
ATOM 2296 N N . LYS A 1 291 ? 4.485 2.042 -16.119 1.00 94.94 291 LYS A N 1
ATOM 2297 C CA . LYS A 1 291 ? 5.040 1.710 -17.445 1.00 94.94 291 LYS A CA 1
ATOM 2298 C C . LYS A 1 291 ? 5.785 2.904 -18.025 1.00 94.94 291 LYS A C 1
ATOM 2300 O O . LYS A 1 291 ? 6.880 2.772 -18.570 1.00 94.94 291 LYS A O 1
ATOM 2305 N N . SER A 1 292 ? 5.169 4.073 -17.954 1.00 91.19 292 SER A N 1
ATOM 2306 C CA . SER A 1 292 ? 5.740 5.275 -18.536 1.00 91.19 292 SER A CA 1
ATOM 2307 C C . SER A 1 292 ? 6.969 5.742 -17.746 1.00 91.19 292 SER A C 1
ATOM 2309 O O . SER A 1 292 ? 7.972 6.119 -18.351 1.00 91.19 292 SER A O 1
ATOM 2311 N N . GLY A 1 293 ? 6.938 5.634 -16.412 1.00 91.12 293 GLY A N 1
ATOM 2312 C CA . GLY A 1 293 ? 8.084 5.898 -15.539 1.00 91.12 293 GLY A CA 1
ATOM 2313 C C . GLY A 1 293 ? 9.290 5.001 -15.843 1.00 91.12 293 GLY A C 1
ATOM 2314 O O . GLY A 1 293 ? 10.399 5.502 -16.038 1.00 91.12 293 GLY A O 1
ATOM 2315 N N . VAL A 1 294 ? 9.087 3.683 -15.972 1.00 94.19 294 VAL A N 1
ATOM 2316 C CA . VAL A 1 294 ? 10.186 2.754 -16.298 1.00 94.19 294 VAL A CA 1
ATOM 2317 C C . VAL A 1 294 ? 10.711 2.947 -17.721 1.00 94.19 294 VAL A C 1
ATOM 2319 O O . VAL A 1 294 ? 11.914 2.826 -17.942 1.00 94.19 294 VAL A O 1
ATOM 2322 N N . CYS A 1 295 ? 9.853 3.308 -18.683 1.00 91.81 295 CYS A N 1
ATOM 2323 C CA . CYS A 1 295 ? 10.278 3.639 -20.045 1.00 91.81 295 CYS A CA 1
ATOM 2324 C C . CYS A 1 295 ? 11.203 4.861 -20.072 1.00 91.81 295 CYS A C 1
ATOM 2326 O O . CYS A 1 295 ? 12.202 4.846 -20.794 1.00 91.81 295 CYS A O 1
ATOM 2328 N N . LEU A 1 296 ? 10.901 5.889 -19.273 1.00 89.62 296 LEU A N 1
ATOM 2329 C CA . LEU A 1 296 ? 11.744 7.076 -19.151 1.00 89.62 296 LEU A CA 1
ATOM 2330 C C . LEU A 1 296 ? 13.086 6.744 -18.483 1.00 89.62 296 LEU A C 1
ATOM 2332 O O . LEU A 1 296 ? 14.139 7.145 -18.976 1.00 89.62 296 LEU A O 1
ATOM 2336 N N . ALA A 1 297 ? 13.068 5.947 -17.410 1.00 91.38 297 ALA A N 1
ATOM 2337 C CA . ALA A 1 297 ? 14.291 5.488 -16.751 1.00 91.38 297 ALA A CA 1
ATOM 2338 C C 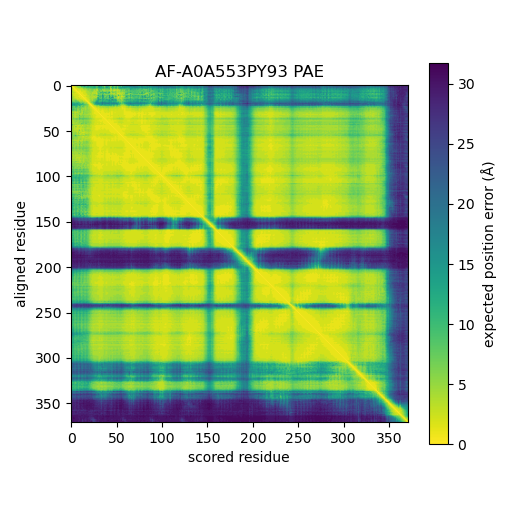. ALA A 1 297 ? 15.182 4.659 -17.697 1.00 91.38 297 ALA A C 1
ATOM 2340 O O . ALA A 1 297 ? 16.393 4.875 -17.761 1.00 91.38 297 ALA A O 1
ATOM 2341 N N . ARG A 1 298 ? 14.585 3.757 -18.487 1.00 92.56 298 ARG A N 1
ATOM 2342 C CA . ARG A 1 298 ? 15.277 2.972 -19.523 1.00 92.56 298 ARG A CA 1
ATOM 2343 C C . ARG A 1 298 ? 15.916 3.862 -20.591 1.00 92.56 298 ARG A C 1
ATOM 2345 O O . ARG A 1 298 ? 17.071 3.646 -20.961 1.00 92.56 298 ARG A O 1
ATOM 2352 N N . ALA A 1 299 ? 15.193 4.875 -21.069 1.00 89.69 299 ALA A N 1
ATOM 2353 C CA . ALA A 1 299 ? 15.716 5.834 -22.040 1.00 89.69 299 ALA A CA 1
ATOM 2354 C C . ALA A 1 299 ? 16.900 6.633 -21.469 1.00 89.69 299 ALA A C 1
ATOM 2356 O O . ALA A 1 299 ? 17.927 6.769 -22.133 1.00 89.69 299 ALA A O 1
ATOM 2357 N N . HIS A 1 300 ? 16.803 7.071 -20.210 1.00 88.19 300 HIS A N 1
ATOM 2358 C CA . HIS A 1 300 ? 17.892 7.765 -19.526 1.00 88.19 300 HIS A CA 1
ATOM 2359 C C . HIS A 1 300 ? 19.155 6.900 -19.414 1.00 88.19 300 HIS A C 1
ATOM 2361 O O . HIS A 1 300 ? 20.236 7.336 -19.802 1.00 88.19 300 HIS A O 1
ATOM 2367 N N . VAL A 1 301 ? 19.027 5.648 -18.959 1.00 90.44 301 VAL A N 1
ATOM 2368 C CA . VAL A 1 301 ? 20.161 4.707 -18.888 1.00 90.44 301 VAL A CA 1
ATOM 2369 C C . VAL A 1 301 ? 20.762 4.460 -20.275 1.00 90.44 301 VAL A C 1
ATOM 2371 O O . VAL A 1 301 ? 21.980 4.424 -20.415 1.00 90.44 301 VAL A O 1
ATOM 2374 N N . THR A 1 302 ? 19.937 4.343 -21.317 1.00 88.69 302 THR A N 1
ATOM 2375 C CA . THR A 1 302 ? 20.419 4.170 -22.699 1.00 88.69 302 THR A CA 1
ATOM 2376 C C . THR A 1 302 ? 21.299 5.343 -23.142 1.00 88.69 302 THR A C 1
ATOM 2378 O O . THR A 1 302 ? 22.401 5.111 -23.647 1.00 88.69 302 THR A O 1
ATOM 2381 N N . ALA A 1 303 ? 20.865 6.575 -22.856 1.00 86.50 303 ALA A N 1
ATOM 2382 C CA . ALA A 1 303 ? 21.624 7.793 -23.136 1.00 86.50 303 ALA A CA 1
ATOM 2383 C C . ALA A 1 303 ? 22.964 7.843 -22.379 1.00 86.50 303 ALA A C 1
ATOM 2385 O O . ALA A 1 303 ? 23.994 8.173 -22.965 1.00 86.50 303 ALA A O 1
ATOM 2386 N N . LEU A 1 304 ? 22.990 7.440 -21.101 1.00 86.31 304 LEU A N 1
ATOM 2387 C CA . LEU A 1 304 ? 24.229 7.359 -20.304 1.00 86.31 304 LEU A CA 1
ATOM 2388 C C . LEU A 1 304 ? 25.258 6.367 -20.878 1.00 86.31 304 LEU A C 1
ATOM 2390 O O . LEU A 1 304 ? 26.464 6.527 -20.672 1.00 86.31 304 LEU A O 1
ATOM 2394 N N . GLY A 1 305 ? 24.789 5.355 -21.612 1.00 84.62 305 GLY A N 1
ATOM 2395 C CA . GLY A 1 305 ? 25.622 4.393 -22.333 1.00 84.62 305 GLY A CA 1
ATOM 2396 C C . GLY A 1 305 ? 26.138 4.888 -23.690 1.00 84.62 305 GLY A C 1
ATOM 2397 O O . GLY A 1 305 ? 26.740 4.101 -24.416 1.00 84.62 305 GLY A O 1
ATOM 2398 N N . GLY A 1 306 ? 25.888 6.149 -24.062 1.00 80.06 306 GLY A N 1
ATOM 2399 C CA . GLY A 1 306 ? 26.316 6.730 -25.340 1.00 80.06 306 GLY A CA 1
ATOM 2400 C C . GLY A 1 306 ? 25.486 6.288 -26.549 1.00 80.06 306 GLY A C 1
ATOM 2401 O O . GLY A 1 306 ? 25.948 6.419 -27.680 1.00 80.06 306 GLY A O 1
ATOM 2402 N N . ARG A 1 307 ? 24.285 5.735 -26.326 1.00 77.12 307 ARG A N 1
ATOM 2403 C CA . ARG A 1 307 ? 23.319 5.404 -27.383 1.00 77.12 307 ARG A CA 1
ATOM 2404 C C . ARG A 1 307 ? 22.170 6.398 -27.363 1.00 77.12 307 ARG A C 1
ATOM 2406 O O . ARG A 1 307 ? 21.676 6.733 -26.289 1.00 77.12 307 ARG A O 1
ATOM 2413 N N . ASP A 1 308 ? 21.703 6.803 -28.536 1.00 75.94 308 ASP A N 1
ATOM 2414 C CA . ASP A 1 308 ? 20.555 7.700 -28.625 1.00 75.94 308 ASP A CA 1
ATOM 2415 C C . ASP A 1 308 ? 19.273 6.968 -28.190 1.00 75.94 308 ASP A C 1
ATOM 2417 O O . ASP A 1 308 ? 18.949 5.908 -28.742 1.00 75.94 308 ASP A O 1
ATOM 2421 N N . PRO A 1 309 ? 18.536 7.482 -27.186 1.00 75.12 309 PRO A N 1
ATOM 2422 C CA . PRO A 1 309 ? 17.225 6.950 -26.853 1.00 75.12 309 PRO A CA 1
ATOM 2423 C C . PRO A 1 309 ? 16.226 7.249 -27.979 1.00 75.12 309 PRO A C 1
ATOM 2425 O O . PRO A 1 309 ? 16.450 8.100 -28.839 1.00 75.12 309 PRO A O 1
ATOM 2428 N N . HIS A 1 310 ? 15.075 6.573 -27.952 1.00 72.38 310 HIS A N 1
ATOM 2429 C CA . HIS A 1 310 ? 13.977 6.904 -28.859 1.00 72.38 31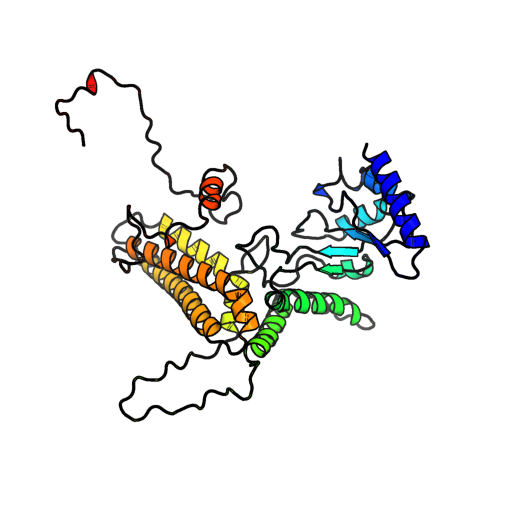0 HIS A CA 1
ATOM 2430 C C . HIS A 1 310 ? 13.607 8.398 -28.720 1.00 72.38 310 HIS A C 1
ATOM 2432 O O . HIS A 1 310 ? 13.434 8.842 -27.583 1.00 72.38 310 HIS A O 1
ATOM 2438 N N . PRO A 1 311 ? 13.409 9.164 -29.816 1.00 70.00 311 PRO A N 1
ATOM 2439 C CA . PRO A 1 311 ? 13.205 10.617 -29.752 1.00 70.00 311 PRO A CA 1
ATOM 2440 C C . PRO A 1 311 ? 12.081 11.057 -28.805 1.00 70.00 311 PRO A C 1
ATOM 2442 O O . PRO A 1 311 ? 12.258 11.982 -28.025 1.00 70.00 311 PRO A O 1
ATOM 2445 N N . ALA A 1 312 ? 10.959 10.328 -28.790 1.00 66.50 312 ALA A N 1
ATOM 2446 C CA . ALA A 1 312 ? 9.822 10.596 -27.893 1.00 66.50 312 ALA A CA 1
ATOM 2447 C C . ALA A 1 312 ? 10.109 10.396 -26.384 1.00 66.50 312 ALA A C 1
ATOM 2449 O O . ALA A 1 312 ? 9.259 10.696 -25.549 1.00 66.50 312 ALA A O 1
ATOM 2450 N N . LEU A 1 313 ? 11.268 9.829 -26.035 1.00 69.19 313 LEU A N 1
ATOM 2451 C CA . LEU A 1 313 ? 11.729 9.588 -24.665 1.00 69.19 313 LEU A CA 1
ATOM 2452 C C . LEU A 1 313 ? 13.076 10.281 -24.386 1.00 69.19 313 LEU A C 1
ATOM 2454 O O . LEU A 1 313 ? 13.695 10.019 -23.352 1.00 69.19 313 LEU A O 1
ATOM 2458 N N . ALA A 1 314 ? 13.555 11.124 -25.306 1.00 67.69 314 ALA A N 1
ATOM 2459 C CA . ALA A 1 314 ? 14.765 11.904 -25.108 1.00 67.69 314 ALA A CA 1
ATOM 2460 C C . ALA A 1 314 ? 14.525 12.975 -24.032 1.00 67.69 314 ALA A C 1
ATOM 2462 O O . ALA A 1 314 ? 13.512 13.670 -24.042 1.00 67.69 314 ALA A O 1
ATOM 2463 N N . LEU A 1 315 ? 15.464 13.100 -23.094 1.00 69.94 315 LEU A N 1
ATOM 2464 C CA . LEU A 1 315 ? 15.439 14.147 -22.074 1.00 69.94 315 LEU A CA 1
ATOM 2465 C C . LEU A 1 315 ? 16.052 15.417 -22.675 1.00 69.94 315 LEU A C 1
ATOM 2467 O O . LEU A 1 315 ? 17.274 15.528 -22.765 1.00 69.94 315 LEU A O 1
ATOM 2471 N N . THR A 1 316 ? 15.200 16.329 -23.135 1.00 67.75 316 THR A N 1
ATOM 2472 C CA . THR A 1 316 ? 15.561 17.605 -23.772 1.00 67.75 316 THR A CA 1
ATOM 2473 C C . THR A 1 316 ? 15.232 18.792 -22.862 1.00 67.75 316 THR A C 1
ATOM 2475 O O . THR A 1 316 ? 14.485 18.652 -21.893 1.00 67.75 316 THR A O 1
ATOM 2478 N N . ASP A 1 317 ? 15.766 19.973 -23.192 1.00 66.12 317 ASP A N 1
ATOM 2479 C CA . ASP A 1 317 ? 15.410 21.236 -22.520 1.00 66.12 317 ASP A CA 1
ATOM 2480 C C . ASP A 1 317 ? 13.981 21.714 -22.861 1.00 66.12 317 ASP A C 1
ATOM 2482 O O . ASP A 1 317 ? 13.439 22.577 -22.175 1.00 66.12 317 ASP A O 1
ATOM 2486 N N . ASP A 1 318 ? 13.364 21.121 -23.889 1.00 70.56 318 ASP A N 1
ATOM 2487 C CA . ASP A 1 318 ? 11.966 21.317 -24.294 1.00 70.56 318 ASP A CA 1
ATOM 2488 C C . ASP A 1 318 ? 11.254 19.952 -24.345 1.00 70.56 318 ASP A C 1
ATOM 2490 O O . ASP A 1 318 ? 11.163 19.335 -25.414 1.00 70.56 318 ASP A O 1
ATOM 2494 N N . PRO A 1 319 ? 10.894 19.376 -23.183 1.00 71.06 319 PRO A N 1
ATOM 2495 C CA . PRO A 1 319 ? 10.308 18.048 -23.120 1.00 71.06 319 PRO A CA 1
ATOM 2496 C C . PRO A 1 319 ? 8.788 18.095 -23.294 1.00 71.06 319 PRO A C 1
ATOM 2498 O O . PRO A 1 319 ? 8.107 19.044 -22.908 1.00 71.06 319 PRO A O 1
ATOM 2501 N N . GLU A 1 320 ? 8.240 16.995 -23.796 1.00 73.75 320 GLU A N 1
ATOM 2502 C CA . GLU A 1 320 ? 6.796 16.803 -23.905 1.00 73.75 320 GLU A CA 1
ATOM 2503 C C . GLU A 1 320 ? 6.101 16.827 -22.527 1.00 73.75 320 GLU A C 1
ATOM 2505 O O . GLU A 1 320 ? 6.704 16.420 -21.524 1.00 73.75 320 GLU A O 1
ATOM 2510 N N . PRO A 1 321 ? 4.810 17.210 -22.437 1.00 73.69 321 PRO A N 1
ATOM 2511 C CA . PRO A 1 321 ? 4.114 17.379 -21.157 1.00 73.69 321 PRO A CA 1
ATOM 2512 C C . PRO A 1 321 ? 4.104 16.135 -20.254 1.00 73.69 321 PRO A C 1
ATOM 2514 O O . PRO A 1 321 ? 4.074 16.255 -19.032 1.00 73.69 321 PRO A O 1
ATOM 2517 N N . TRP A 1 322 ? 4.163 14.928 -20.828 1.00 68.81 322 TRP A N 1
ATOM 2518 C CA . TRP A 1 322 ? 4.240 13.673 -20.063 1.00 68.81 322 TRP A CA 1
ATOM 2519 C C . TRP A 1 322 ? 5.624 13.394 -19.449 1.00 68.81 322 TRP A C 1
ATOM 2521 O O . TRP A 1 322 ? 5.762 12.452 -18.663 1.00 68.81 322 TRP A O 1
ATOM 2531 N N . GLY A 1 323 ? 6.641 14.190 -19.795 1.00 64.75 323 GLY A N 1
ATOM 2532 C CA . GLY A 1 323 ? 7.984 14.143 -19.215 1.00 64.75 323 GLY A CA 1
ATOM 2533 C C . GLY A 1 323 ? 8.047 14.672 -17.778 1.00 64.75 323 GLY A C 1
ATOM 2534 O O . GLY A 1 323 ? 8.914 14.250 -17.014 1.00 64.75 323 GLY A O 1
ATOM 2535 N N . PHE A 1 324 ? 7.092 15.518 -17.370 1.00 67.25 324 PHE A N 1
ATOM 2536 C CA . PHE A 1 324 ? 6.983 16.039 -16.006 1.00 67.25 324 PHE A CA 1
ATOM 2537 C C . PHE A 1 324 ? 5.694 15.566 -15.328 1.00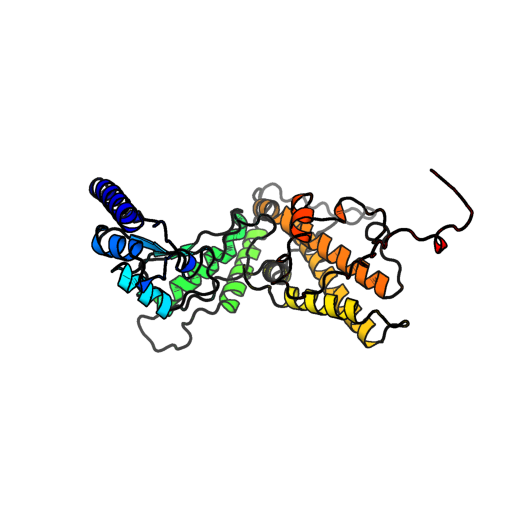 67.25 324 PHE A C 1
ATOM 2539 O O . PHE A 1 324 ? 4.593 16.011 -15.643 1.00 67.25 324 PHE A O 1
ATOM 2546 N N . ARG A 1 325 ? 5.828 14.668 -14.344 1.00 72.31 325 ARG A N 1
ATOM 2547 C CA . ARG A 1 325 ? 4.683 14.134 -13.588 1.00 72.31 325 ARG A CA 1
ATOM 2548 C C . ARG A 1 325 ? 4.299 15.005 -12.389 1.00 72.31 325 ARG A C 1
ATOM 2550 O O . ARG A 1 325 ? 5.119 15.735 -11.821 1.00 72.31 325 ARG A O 1
ATOM 2557 N N . GLY A 1 326 ? 3.031 14.871 -11.996 1.00 76.00 326 GLY A N 1
ATOM 2558 C CA . GLY A 1 326 ? 2.453 15.445 -10.777 1.00 76.00 326 GLY A CA 1
ATOM 2559 C C . GLY A 1 326 ? 1.802 16.822 -10.934 1.00 76.00 326 GLY A C 1
ATOM 2560 O O . GLY A 1 326 ? 1.200 17.307 -9.976 1.00 76.00 326 GLY A O 1
ATOM 2561 N N . GLY A 1 327 ? 1.894 17.451 -12.113 1.00 84.62 327 GLY A N 1
ATOM 2562 C CA . GLY A 1 327 ? 1.363 18.798 -12.354 1.00 84.62 327 GLY A CA 1
ATOM 2563 C C . GLY A 1 327 ? 1.839 19.814 -11.306 1.00 84.62 327 GLY A C 1
ATOM 2564 O O . GLY A 1 327 ? 2.918 19.666 -10.727 1.00 84.62 327 GLY A O 1
ATOM 2565 N N . LEU A 1 328 ? 0.991 20.801 -11.001 1.00 84.62 328 LEU A N 1
ATOM 2566 C CA . LEU A 1 328 ? 1.286 21.838 -10.004 1.00 84.62 328 LEU A CA 1
ATOM 2567 C C . LEU A 1 328 ? 1.571 21.261 -8.604 1.00 84.62 328 LEU A C 1
ATOM 2569 O O . LEU A 1 328 ? 2.433 21.764 -7.887 1.00 84.62 328 LEU A O 1
ATOM 2573 N N . SER A 1 329 ? 0.877 20.187 -8.212 1.00 84.69 329 SER A N 1
ATOM 2574 C CA . SER A 1 329 ? 1.127 19.521 -6.926 1.00 84.69 329 SER A CA 1
ATOM 2575 C C . SER A 1 329 ? 2.546 18.948 -6.868 1.00 84.69 329 SER A C 1
ATOM 2577 O O . SER A 1 329 ? 3.272 19.190 -5.905 1.00 84.69 329 SER A O 1
ATOM 2579 N N . GLY A 1 330 ? 2.977 18.273 -7.936 1.00 82.25 330 GLY A N 1
ATOM 2580 C CA . GLY A 1 330 ? 4.331 17.740 -8.068 1.00 82.25 330 GLY A CA 1
ATOM 2581 C C . GLY A 1 330 ? 5.405 18.829 -8.053 1.00 82.25 330 GLY A C 1
ATOM 2582 O O . GLY A 1 330 ? 6.481 18.619 -7.498 1.00 82.25 330 GLY A O 1
ATOM 2583 N N . GLU A 1 331 ? 5.126 20.009 -8.614 1.00 83.12 331 GLU A N 1
ATOM 2584 C CA . GLU A 1 331 ? 6.033 21.160 -8.529 1.00 83.12 331 GLU A CA 1
ATOM 2585 C C . GLU A 1 331 ? 6.218 21.640 -7.089 1.00 83.12 331 GLU A C 1
ATOM 2587 O O . GLU A 1 331 ? 7.355 21.714 -6.621 1.00 83.12 331 GLU A O 1
ATOM 2592 N N . PHE A 1 332 ? 5.122 21.883 -6.360 1.00 84.62 332 PHE A N 1
ATOM 2593 C CA . PHE A 1 332 ? 5.202 22.253 -4.946 1.00 84.62 332 PHE A CA 1
ATOM 2594 C C . PHE A 1 332 ? 5.924 21.187 -4.124 1.00 84.62 332 PHE A C 1
ATOM 2596 O O . PHE A 1 332 ? 6.788 21.521 -3.315 1.00 84.62 332 PHE A O 1
ATOM 2603 N N . GLN A 1 333 ? 5.614 19.910 -4.353 1.00 82.62 333 GLN A N 1
ATOM 2604 C CA . GLN A 1 333 ? 6.255 18.797 -3.662 1.00 82.62 333 GLN A CA 1
ATOM 2605 C C . GLN A 1 333 ? 7.774 18.803 -3.859 1.00 82.62 333 GLN A C 1
ATOM 2607 O O . GLN A 1 333 ? 8.499 18.752 -2.870 1.00 82.62 333 GLN A O 1
ATOM 2612 N N . ARG A 1 334 ? 8.275 18.977 -5.089 1.00 82.44 334 ARG A N 1
ATOM 2613 C CA . ARG A 1 334 ? 9.722 19.057 -5.371 1.00 82.44 334 ARG A CA 1
ATOM 2614 C C . ARG A 1 334 ? 10.434 20.213 -4.658 1.00 82.44 334 ARG A C 1
ATOM 2616 O O . ARG A 1 334 ? 11.648 20.146 -4.482 1.00 82.44 334 ARG A O 1
ATOM 2623 N N . MET A 1 335 ? 9.710 21.249 -4.233 1.00 82.94 335 MET A N 1
ATOM 2624 C CA . MET A 1 335 ? 10.263 22.382 -3.479 1.00 82.94 335 MET A CA 1
ATOM 2625 C C . MET A 1 335 ? 10.304 22.149 -1.958 1.00 82.94 335 MET A C 1
ATOM 2627 O O . MET A 1 335 ? 10.960 22.912 -1.246 1.00 82.94 335 MET A O 1
ATOM 2631 N N . LEU A 1 336 ? 9.615 21.129 -1.429 1.00 79.75 336 LEU A N 1
ATOM 2632 C CA . LEU A 1 336 ? 9.537 20.887 0.013 1.00 79.75 336 LEU A CA 1
ATOM 2633 C C . LEU A 1 336 ? 10.802 20.184 0.551 1.00 79.75 336 LEU A C 1
ATOM 2635 O O . LEU A 1 336 ? 11.233 19.184 -0.023 1.00 79.75 336 LEU A O 1
ATOM 2639 N N . PRO A 1 337 ? 11.349 20.596 1.718 1.00 67.88 337 PRO A N 1
ATOM 2640 C CA . PRO A 1 337 ? 12.563 20.003 2.305 1.00 67.88 337 PRO A CA 1
ATOM 2641 C C . PRO A 1 337 ? 12.466 18.508 2.647 1.00 67.88 337 PRO A C 1
ATOM 2643 O O . PRO A 1 337 ? 13.480 17.854 2.882 1.00 67.88 337 PRO A O 1
ATOM 2646 N N . SER A 1 338 ? 11.245 17.981 2.763 1.00 59.94 338 SER A N 1
ATOM 2647 C CA . SER A 1 338 ? 10.960 16.590 3.117 1.00 59.94 338 SER A CA 1
ATOM 2648 C C . SER A 1 338 ? 10.605 15.705 1.926 1.00 59.94 338 SER A C 1
ATOM 2650 O O . SER A 1 338 ? 10.445 14.496 2.114 1.00 59.94 338 SER A O 1
ATOM 2652 N N . HIS A 1 339 ? 10.493 16.262 0.720 1.00 59.78 339 HIS A N 1
ATOM 2653 C CA . HIS A 1 339 ? 10.231 15.459 -0.464 1.00 59.78 339 HIS A CA 1
ATOM 2654 C C . HIS A 1 339 ? 11.435 14.550 -0.739 1.00 59.78 339 HIS A C 1
ATOM 2656 O O . HIS A 1 339 ? 12.581 14.996 -0.739 1.00 59.78 339 HIS A O 1
ATOM 2662 N N . GLY A 1 340 ? 11.178 13.247 -0.843 1.00 58.72 340 GLY A N 1
ATOM 2663 C CA . GLY A 1 340 ? 12.206 12.215 -0.975 1.00 58.72 340 GLY A CA 1
ATOM 2664 C C . GLY A 1 340 ? 12.961 11.825 0.304 1.00 58.72 340 GLY A C 1
ATOM 2665 O O . GLY A 1 340 ? 13.861 10.991 0.251 1.00 58.72 340 GLY A O 1
ATOM 2666 N N . ASN A 1 341 ? 12.607 12.343 1.493 1.00 48.66 341 ASN A N 1
ATOM 2667 C CA . ASN A 1 341 ? 13.321 11.990 2.738 1.00 48.66 341 ASN A CA 1
ATOM 2668 C C . ASN A 1 341 ? 13.207 10.507 3.141 1.00 48.66 341 ASN A C 1
ATOM 2670 O O . ASN A 1 341 ? 13.986 10.058 3.989 1.00 48.66 341 ASN A O 1
ATOM 2674 N N . ARG A 1 342 ? 12.236 9.782 2.568 1.00 52.91 342 ARG A N 1
ATOM 2675 C CA . ARG A 1 342 ? 12.006 8.339 2.743 1.00 52.91 342 ARG A CA 1
ATOM 2676 C C . ARG A 1 342 ? 12.159 7.531 1.456 1.00 52.91 342 ARG A C 1
ATOM 2678 O O . ARG A 1 342 ? 11.959 6.320 1.500 1.00 52.91 342 ARG A O 1
ATOM 2685 N N . ASP A 1 343 ? 12.523 8.171 0.351 1.00 60.00 343 ASP A N 1
ATOM 2686 C CA . ASP A 1 343 ? 12.844 7.440 -0.867 1.00 60.00 343 ASP A CA 1
ATOM 2687 C C . ASP A 1 343 ? 14.134 6.656 -0.621 1.00 60.00 343 ASP A C 1
ATOM 2689 O O . ASP A 1 343 ? 15.022 7.101 0.115 1.00 60.00 343 ASP A O 1
ATOM 2693 N N . LEU A 1 344 ? 14.254 5.482 -1.246 1.00 55.41 344 LEU A N 1
ATOM 2694 C CA . LEU A 1 344 ? 15.445 4.631 -1.131 1.00 55.41 344 LEU A CA 1
ATOM 2695 C C . LEU A 1 344 ? 16.744 5.387 -1.477 1.00 55.41 344 LEU A C 1
ATOM 2697 O O . LEU A 1 344 ? 17.818 4.997 -1.017 1.00 55.41 344 LEU A O 1
ATOM 2701 N N . PHE A 1 345 ? 16.652 6.479 -2.247 1.00 55.56 345 PHE A N 1
ATOM 2702 C CA . PHE A 1 345 ? 17.782 7.294 -2.677 1.00 55.56 345 PHE A CA 1
ATOM 2703 C C . PHE A 1 345 ? 17.513 8.781 -2.455 1.00 55.56 345 PHE A C 1
ATOM 2705 O O . PHE A 1 345 ? 16.544 9.343 -2.945 1.00 55.56 345 PHE A O 1
ATOM 2712 N N . ARG A 1 346 ? 18.433 9.428 -1.737 1.00 46.34 346 ARG A N 1
ATOM 2713 C CA . ARG A 1 346 ? 18.341 10.826 -1.288 1.00 46.34 346 ARG A CA 1
ATOM 2714 C C . ARG A 1 346 ? 18.952 11.855 -2.236 1.00 46.34 346 ARG A C 1
ATOM 2716 O O . ARG A 1 346 ? 19.122 12.995 -1.822 1.00 46.34 346 ARG A O 1
ATOM 2723 N N . ILE A 1 347 ? 19.381 11.480 -3.441 1.00 43.34 347 ILE A N 1
ATOM 2724 C CA . ILE A 1 347 ? 20.130 12.407 -4.300 1.00 43.34 347 ILE A CA 1
ATOM 2725 C C . ILE A 1 347 ? 19.152 13.139 -5.227 1.00 43.34 347 ILE A C 1
ATOM 2727 O O . ILE A 1 347 ? 18.814 12.586 -6.273 1.00 43.34 347 ILE A O 1
ATOM 2731 N N . PRO A 1 348 ? 18.718 14.378 -4.916 1.00 43.06 348 PRO A N 1
ATOM 2732 C CA . PRO A 1 348 ? 18.196 15.239 -5.961 1.00 43.06 348 PRO A CA 1
ATOM 2733 C C . PRO A 1 348 ? 19.335 15.514 -6.955 1.00 43.06 348 PRO A C 1
ATOM 2735 O O . PRO A 1 348 ? 20.498 15.625 -6.534 1.00 43.06 348 PRO A O 1
ATOM 2738 N N . PRO A 1 349 ? 19.058 15.650 -8.264 1.00 41.16 349 PRO A N 1
ATOM 2739 C CA . PRO A 1 349 ? 20.047 16.205 -9.173 1.00 41.16 349 PRO A CA 1
ATOM 2740 C C . PRO A 1 349 ? 20.511 17.536 -8.579 1.00 41.16 349 PRO A C 1
ATOM 2742 O O . PRO A 1 349 ? 19.696 18.394 -8.239 1.00 41.16 349 PRO A O 1
ATOM 2745 N N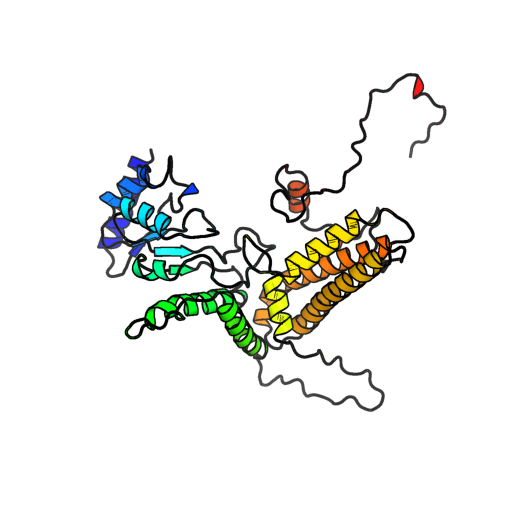 . LYS A 1 350 ? 21.825 17.687 -8.386 1.00 39.09 350 LYS A N 1
ATOM 2746 C CA . LYS A 1 350 ? 22.416 18.963 -7.982 1.00 39.09 350 LYS A CA 1
ATOM 2747 C C . LYS A 1 350 ? 22.073 19.976 -9.072 1.00 39.09 350 LYS A C 1
ATOM 2749 O O . LYS A 1 350 ? 22.778 20.053 -10.075 1.00 39.09 350 LYS A O 1
ATOM 2754 N N . THR A 1 351 ? 21.017 20.763 -8.893 1.00 40.00 351 THR A N 1
ATOM 2755 C CA . THR A 1 351 ? 20.870 22.010 -9.634 1.00 40.00 351 THR A CA 1
ATOM 2756 C C . THR A 1 351 ? 22.098 22.844 -9.299 1.00 40.00 351 THR A C 1
ATOM 2758 O O . THR A 1 351 ? 22.428 23.052 -8.128 1.00 40.00 351 THR A O 1
ATOM 2761 N N . ARG A 1 352 ? 22.850 23.265 -10.322 1.00 37.94 352 ARG A N 1
ATOM 2762 C CA . ARG A 1 352 ? 23.913 24.252 -10.127 1.00 37.94 352 ARG A CA 1
ATOM 2763 C C . ARG A 1 352 ? 23.245 25.491 -9.542 1.00 37.94 352 ARG A C 1
ATOM 2765 O O . ARG A 1 352 ? 22.520 26.189 -10.242 1.00 37.94 352 ARG A O 1
ATOM 2772 N N . ILE A 1 353 ? 23.453 25.738 -8.253 1.00 36.84 353 ILE A N 1
ATOM 2773 C CA . ILE A 1 353 ? 23.051 26.992 -7.629 1.00 36.84 353 ILE A CA 1
ATOM 2774 C C . ILE A 1 353 ? 23.945 28.060 -8.253 1.00 36.84 353 ILE A C 1
ATOM 2776 O O . ILE A 1 353 ? 25.124 28.172 -7.921 1.00 36.84 353 ILE A O 1
ATOM 2780 N N . TYR A 1 354 ? 23.400 28.812 -9.202 1.00 47.22 354 TYR A N 1
ATOM 2781 C CA . TYR A 1 354 ? 24.051 30.012 -9.695 1.00 47.22 354 TYR A CA 1
ATOM 2782 C C . TYR A 1 354 ? 23.941 31.071 -8.603 1.00 47.22 354 TYR A C 1
ATOM 2784 O O . TYR A 1 354 ? 22.871 31.616 -8.341 1.00 47.22 354 TYR A O 1
ATOM 2792 N N . SER A 1 355 ? 25.050 31.355 -7.929 1.00 40.03 355 SER A N 1
ATOM 2793 C CA . SER A 1 355 ? 25.142 32.527 -7.067 1.00 40.03 355 SER A CA 1
ATOM 2794 C C . SER A 1 355 ? 25.215 33.764 -7.961 1.00 40.03 355 SER A C 1
ATOM 2796 O O . SER A 1 355 ? 26.266 34.065 -8.528 1.00 40.03 355 SER A O 1
ATOM 2798 N N . ILE A 1 356 ? 24.099 34.479 -8.110 1.00 50.81 356 ILE A N 1
ATOM 2799 C CA . ILE A 1 356 ? 24.104 35.806 -8.730 1.00 50.81 356 ILE A CA 1
ATOM 2800 C C . ILE A 1 356 ? 24.799 36.746 -7.740 1.00 50.81 356 ILE A C 1
ATOM 2802 O O . ILE A 1 356 ? 24.207 37.186 -6.755 1.00 50.81 356 ILE A O 1
ATOM 2806 N N . ARG A 1 357 ? 26.093 37.003 -7.959 1.00 72.06 357 ARG A N 1
ATOM 2807 C CA . ARG A 1 357 ? 26.821 38.051 -7.234 1.00 72.06 357 ARG A CA 1
ATOM 2808 C C . ARG A 1 357 ? 26.453 39.420 -7.804 1.00 72.06 357 ARG A C 1
ATOM 2810 O O . ARG A 1 357 ? 26.122 39.531 -8.982 1.00 72.06 357 ARG A O 1
ATOM 2817 N N . ALA A 1 358 ? 26.547 40.459 -6.977 1.00 63.44 358 ALA A N 1
ATOM 2818 C CA . ALA A 1 358 ? 26.312 41.831 -7.413 1.00 63.44 358 ALA A CA 1
ATOM 2819 C C . ALA A 1 358 ? 27.204 42.206 -8.611 1.00 63.44 358 ALA A C 1
ATOM 2821 O O . ALA A 1 358 ? 28.354 41.758 -8.717 1.00 63.44 358 ALA A O 1
ATOM 2822 N N . TRP A 1 359 ? 26.647 43.036 -9.494 1.00 66.19 359 TRP A N 1
ATOM 2823 C CA . TRP A 1 359 ? 27.335 43.576 -10.660 1.00 66.19 359 TRP A CA 1
ATOM 2824 C C . TRP A 1 359 ? 28.593 44.343 -10.241 1.00 66.19 359 TRP A C 1
ATOM 2826 O O . TRP A 1 359 ? 28.578 45.117 -9.282 1.00 66.19 359 TRP A O 1
ATOM 2836 N N . THR A 1 360 ? 29.685 44.132 -10.968 1.00 82.56 360 THR A N 1
ATOM 2837 C CA . THR A 1 360 ? 30.949 44.844 -10.778 1.00 82.56 360 THR A CA 1
ATOM 2838 C C . THR A 1 360 ? 31.398 45.469 -12.088 1.00 82.56 360 THR A C 1
ATOM 2840 O O . THR A 1 360 ? 31.057 45.005 -13.171 1.00 82.56 360 THR A O 1
ATOM 2843 N N . THR A 1 361 ? 32.262 46.476 -12.005 1.00 74.44 361 THR A N 1
ATOM 2844 C CA . THR A 1 361 ? 32.848 47.153 -13.173 1.00 74.44 361 THR A CA 1
ATOM 2845 C C . THR A 1 361 ? 33.672 46.236 -14.085 1.00 74.44 361 THR A C 1
ATOM 2847 O O . THR A 1 361 ? 33.992 46.623 -15.202 1.00 74.44 361 THR A O 1
ATOM 2850 N N . ARG A 1 362 ? 33.991 45.007 -13.651 1.00 69.25 362 ARG A N 1
ATOM 2851 C CA . ARG A 1 362 ? 34.641 43.975 -14.481 1.00 69.25 362 ARG A CA 1
ATOM 2852 C C . ARG A 1 362 ? 33.675 43.238 -15.410 1.00 69.25 362 ARG A C 1
ATOM 2854 O O . ARG A 1 362 ? 34.128 42.599 -16.350 1.00 69.25 362 ARG A O 1
ATOM 2861 N N . ASP A 1 363 ? 32.373 43.327 -15.149 1.00 69.44 363 ASP A N 1
ATOM 2862 C CA . ASP A 1 363 ? 31.322 42.668 -15.933 1.00 69.44 363 ASP A CA 1
ATOM 2863 C C . ASP A 1 363 ? 30.914 43.520 -17.159 1.00 69.44 363 ASP A C 1
ATOM 2865 O O . ASP A 1 363 ? 30.061 43.136 -17.955 1.00 69.44 363 ASP A O 1
ATOM 2869 N N . GLN A 1 364 ? 31.547 44.685 -17.331 1.00 66.38 364 GLN A N 1
ATOM 2870 C CA . GLN A 1 364 ? 31.361 45.603 -18.449 1.00 66.38 364 GLN A CA 1
ATOM 2871 C C . GLN A 1 364 ? 32.184 45.137 -19.663 1.00 66.38 364 GLN A C 1
ATOM 2873 O O . GLN A 1 364 ? 33.162 45.772 -20.051 1.00 66.38 364 GLN A O 1
ATOM 2878 N N . VAL A 1 365 ? 31.810 43.999 -20.252 1.00 53.59 365 VAL A N 1
ATOM 2879 C CA . VAL A 1 365 ? 32.362 43.560 -21.539 1.00 53.59 365 VAL A CA 1
ATOM 2880 C C . VAL A 1 365 ? 31.370 43.925 -22.634 1.00 53.59 365 VAL A C 1
ATOM 2882 O O . VAL A 1 365 ? 30.201 43.551 -22.607 1.00 53.59 365 VAL A O 1
ATOM 2885 N N . THR A 1 366 ? 31.859 44.735 -23.563 1.00 51.94 366 THR A N 1
ATOM 2886 C CA . THR A 1 366 ? 31.223 45.219 -24.784 1.00 51.94 366 THR A CA 1
ATOM 2887 C C . THR A 1 366 ? 30.455 44.098 -25.483 1.00 51.94 366 THR A C 1
ATOM 2889 O O . THR A 1 366 ? 31.076 43.157 -25.954 1.00 51.94 366 THR A O 1
ATOM 2892 N N . HIS A 1 367 ? 29.123 44.185 -25.504 1.00 38.53 367 HIS A N 1
ATOM 2893 C CA . HIS A 1 367 ? 28.208 43.897 -26.621 1.00 38.53 367 HIS A CA 1
ATOM 2894 C C . HIS A 1 367 ? 26.800 43.617 -26.075 1.00 38.53 367 HIS A C 1
ATOM 2896 O O . HIS A 1 367 ? 26.538 42.613 -25.421 1.00 38.53 367 HIS A O 1
ATOM 2902 N N . PHE A 1 368 ? 25.892 44.552 -26.355 1.00 39.09 368 PHE A N 1
ATOM 2903 C CA . PHE A 1 368 ? 24.452 44.393 -26.185 1.00 39.09 368 PHE A CA 1
ATOM 2904 C C . PHE A 1 368 ? 23.907 43.447 -27.255 1.00 39.09 368 PHE A C 1
ATOM 2906 O O . PHE A 1 368 ? 24.175 43.671 -28.431 1.00 39.09 368 PHE A O 1
ATOM 2913 N N . PHE A 1 369 ? 23.052 42.506 -26.860 1.00 29.22 369 PHE A N 1
ATOM 2914 C CA . PHE A 1 369 ? 21.904 42.092 -27.666 1.00 29.22 369 PHE A CA 1
ATOM 2915 C C . PHE A 1 369 ? 20.718 41.820 -26.730 1.00 29.22 369 PHE A C 1
ATOM 2917 O O . PHE A 1 369 ? 20.766 40.920 -25.898 1.00 29.22 369 PHE A O 1
ATOM 2924 N N . PHE A 1 370 ? 19.679 42.648 -26.855 1.00 28.38 370 PHE A N 1
ATOM 2925 C CA . PHE A 1 370 ? 18.292 42.254 -26.602 1.00 28.38 370 PHE A CA 1
ATOM 2926 C C . PHE A 1 370 ? 17.781 41.649 -27.917 1.00 28.38 370 PHE A C 1
ATOM 2928 O O . PHE A 1 370 ? 17.937 42.303 -28.950 1.00 28.38 370 PHE A O 1
ATOM 2935 N N . ILE A 1 371 ? 17.267 40.418 -27.899 1.00 34.31 371 ILE A N 1
ATOM 2936 C CA . ILE A 1 371 ? 15.838 40.032 -27.918 1.00 34.31 371 ILE A CA 1
ATOM 2937 C C . ILE A 1 371 ? 15.762 38.669 -27.228 1.00 34.31 371 ILE A C 1
ATOM 2939 O O . ILE A 1 371 ? 16.645 37.831 -27.522 1.00 34.31 371 ILE A O 1
#

Radius of gyration: 27.33 Å; Cα contacts (8 Å, |Δi|>4): 442; chains: 1; bounding box: 66×77×79 Å

Nearest PDB structures (foldseek):
  8p0l-assembly1_B  TM=9.255E-01  e=2.604E-31  Homo sapiens
  5m7r-assembly1_A  TM=9.195E-01  e=1.400E-31  Homo sapiens
  5m7t-assembly1_A  TM=9.258E-01  e=4.366E-31  Homo sapiens
  5vvu-assembly1_C  TM=9.548E-01  e=2.218E-29  Homo sapiens
  6hki-assembly1_A  TM=8.533E-01  e=3.550E-31  Homo sapiens

InterPro domains:
  IPR011496 Beta-N-acetylglucosaminidase, catalytic domain [PF07555] (25-148)
  IPR011496 Beta-N-acetylglucosaminidase, catalytic domain [PS52009] (1-148)
  IPR017853 Glycoside hydrolase superfamily [SSF51445] (24-150)
  IPR051822 Glycosyl Hydrolase Family 84 [PTHR13170] (25-188)

Organism: NCBI:txid2873325

Solvent-accessible surface area (backbone atoms only — not comparable to full-atom values): 21576 Å² total; per-residue (Å²): 109,57,54,61,50,23,48,55,52,22,52,54,54,39,56,54,48,77,75,47,97,65,90,45,77,40,79,54,92,62,31,20,40,75,63,28,59,88,32,57,86,66,12,54,31,48,39,42,35,26,76,59,33,52,87,82,49,42,38,38,30,23,39,57,25,71,62,33,81,51,46,53,66,67,60,51,51,49,49,21,64,35,42,68,44,52,38,26,35,40,38,31,59,33,44,22,87,91,40,89,90,53,60,36,46,30,45,52,66,57,58,59,71,82,40,61,88,61,36,72,46,78,44,76,44,50,37,80,44,72,69,58,30,55,34,40,54,48,22,41,52,51,46,63,45,41,60,70,70,65,81,74,68,99,59,93,75,56,64,74,49,45,67,62,38,36,56,53,33,46,56,54,48,53,54,56,40,64,42,54,97,50,80,86,66,63,71,79,80,72,75,71,59,98,87,55,77,78,74,87,72,71,60,79,76,49,67,67,42,53,50,51,50,23,17,65,28,15,46,89,89,49,65,22,69,64,42,52,47,52,54,53,49,53,53,50,54,66,74,63,48,87,49,87,79,68,52,71,67,53,54,56,50,50,51,56,48,44,53,54,42,48,50,48,48,50,36,44,55,19,52,78,61,42,54,24,57,68,52,37,61,68,40,43,68,57,51,52,49,54,40,51,52,42,52,41,52,48,23,50,55,37,41,64,71,77,40,86,38,60,75,98,48,48,92,53,99,80,57,62,78,86,75,58,73,60,58,74,62,35,53,56,43,73,71,40,96,63,59,51,74,82,47,101,63,78,78,71,81,80,70,81,78,78,77,84,69,82,92,52,88,84,73,73,67,95,76,90,79,89,132

Sequence (371 aa):
MQNQFGHSESQTKTAVSCCMSACVCVCVADYCAAFCTPCVSLSQYLNTVGEKLNPGIDVLWTGPKVVSQEISLASIEEVSAVLRRPPVIWDNIHANDYDPQRFFLGPYKNRPTALIPKLRGVLTNPNCEFELNFVALHTLAQWCRSRADSTGGDDPNSDYNPHDALQLALTDLLVEFGKSEHPSEQRCIRTPAAGENPLFHAEPLQRSDLTLLSELFYLPYEHGDTATRMLRELHWLITHSCSLPQSEEWHRRAKAFDQMCDAVVQMFNRLSNAANRLILYDLYNYICDIKSGVCLARAHVTALGGRDPHPALALTDDPEPWGFRGGLSGEFQRMLPSHGNRDLFRIPPKTRIYSIRAWTTRDQVTHFFFI

Mean predicted aligned error: 10.53 Å